Protein AF-0000000070218060 (afdb_homodimer)

Structure (mmCIF, N/CA/C/O backbone):
data_AF-0000000070218060-model_v1
#
loop_
_entity.id
_entity.type
_entity.pdbx_description
1 polymer 'Uroporphyrinogen decarboxylase'
#
loop_
_atom_site.group_PDB
_atom_site.id
_atom_site.type_symbol
_atom_site.label_atom_id
_atom_site.label_alt_id
_atom_site.label_comp_id
_atom_site.label_asym_id
_atom_site.label_entity_id
_atom_site.label_seq_id
_atom_site.pdbx_PDB_ins_code
_atom_site.Cartn_x
_atom_site.Cartn_y
_atom_site.Cartn_z
_atom_site.occupancy
_atom_site.B_iso_or_equiv
_atom_site.auth_seq_id
_atom_site.auth_comp_id
_atom_site.auth_asym_id
_atom_site.auth_atom_id
_atom_site.pdbx_PDB_model_num
ATOM 1 N N . MET A 1 1 ? 1.269 43.25 16.109 1 46.41 1 MET A N 1
ATOM 2 C CA . MET A 1 1 ? 0.537 42.719 17.25 1 46.41 1 MET A CA 1
ATOM 3 C C . MET A 1 1 ? 0.145 41.25 17 1 46.41 1 MET A C 1
ATOM 5 O O . MET A 1 1 ? -0.124 40.875 15.867 1 46.41 1 MET A O 1
ATOM 9 N N . ALA A 1 2 ? 0.456 40.312 17.938 1 66.94 2 ALA A N 1
ATOM 10 C CA . ALA A 1 2 ? 0.006 38.938 17.797 1 66.94 2 ALA A CA 1
ATOM 11 C C . ALA A 1 2 ? -1.486 38.875 17.484 1 66.94 2 ALA A C 1
ATOM 13 O O . ALA A 1 2 ? -2.277 39.625 18.047 1 66.94 2 ALA A O 1
ATOM 14 N N . PRO A 1 3 ? -1.79 38.156 16.406 1 78.44 3 PRO A N 1
ATOM 15 C CA . PRO A 1 3 ? -3.215 38.062 16.078 1 78.44 3 PRO A CA 1
ATOM 16 C C . PRO A 1 3 ? -4.074 37.688 17.297 1 78.44 3 PRO A C 1
ATOM 18 O O . PRO A 1 3 ? -3.613 37 18.188 1 78.44 3 PRO A O 1
ATOM 21 N N . GLN A 1 4 ? -5.207 38.344 17.406 1 87.31 4 GLN A N 1
ATOM 22 C CA . GLN A 1 4 ? -6.168 38.062 18.469 1 87.31 4 GLN A CA 1
ATOM 23 C C . GLN A 1 4 ? -7.234 37.094 18 1 87.31 4 GLN A C 1
ATOM 25 O O . GLN A 1 4 ? -7.754 37.219 16.891 1 87.31 4 GLN A O 1
ATOM 30 N N . PHE A 1 5 ? -7.473 36.031 18.719 1 94.56 5 PHE A N 1
ATOM 31 C CA . PHE A 1 5 ? -8.453 35 18.359 1 94.56 5 PHE A CA 1
ATOM 32 C C . PHE A 1 5 ? -9.531 34.906 19.438 1 94.56 5 PHE A C 1
ATOM 34 O O . PHE A 1 5 ? -9.258 35.094 20.625 1 94.56 5 PHE A O 1
ATOM 41 N N . GLU A 1 6 ? -10.719 34.656 19.062 1 95.06 6 GLU A N 1
ATOM 42 C CA . GLU A 1 6 ? -11.82 34.406 19.984 1 95.06 6 GLU A CA 1
ATOM 43 C C . GLU A 1 6 ? -11.562 33.156 20.828 1 95.06 6 GLU A C 1
ATOM 45 O O . GLU A 1 6 ? -10.844 32.25 20.406 1 95.06 6 GLU A O 1
ATOM 50 N N . PRO A 1 7 ? -12.188 33.125 22 1 95.38 7 PRO A N 1
ATOM 51 C CA . PRO A 1 7 ? -12.031 31.922 22.828 1 95.38 7 PRO A CA 1
ATOM 52 C C . PRO A 1 7 ? -12.656 30.688 22.188 1 95.38 7 PRO A C 1
ATOM 54 O O . PRO A 1 7 ? -13.664 30.781 21.484 1 95.38 7 PRO A O 1
ATOM 57 N N . MET A 1 8 ? -12.141 29.562 22.531 1 96.19 8 MET A N 1
ATOM 58 C CA . MET A 1 8 ? -12.625 28.297 21.984 1 96.19 8 MET A CA 1
ATOM 59 C C . MET A 1 8 ? -14.016 27.969 22.5 1 96.19 8 MET A C 1
ATOM 61 O O . MET A 1 8 ? -14.266 28.062 23.703 1 96.19 8 MET A O 1
ATOM 65 N N . LYS A 1 9 ? -14.82 27.531 21.656 1 97.38 9 LYS A N 1
ATOM 66 C CA . LYS A 1 9 ? -16.141 27.031 22 1 97.38 9 LYS A CA 1
ATOM 67 C C . LYS A 1 9 ? -16.172 25.516 22.016 1 97.38 9 LYS A C 1
ATOM 69 O O . LYS A 1 9 ? -16.953 24.906 22.75 1 97.38 9 LYS A O 1
ATOM 74 N N . ASN A 1 10 ? -15.406 24.859 21.25 1 97.94 10 ASN A N 1
ATOM 75 C CA . ASN A 1 10 ? -15.211 23.422 21.141 1 97.94 10 ASN A CA 1
ATOM 76 C C . ASN A 1 10 ? -13.734 23.062 21.172 1 97.94 10 ASN A C 1
ATOM 78 O O . ASN A 1 10 ? -13 23.328 20.234 1 97.94 10 ASN A O 1
ATOM 82 N N . ASP A 1 11 ? -13.297 22.469 22.281 1 98 11 ASP A N 1
ATOM 83 C CA . ASP A 1 11 ? -11.898 22.078 22.422 1 98 11 ASP A CA 1
ATOM 84 C C . ASP A 1 11 ? -11.766 20.562 22.578 1 98 11 ASP A C 1
ATOM 86 O O . ASP A 1 11 ? -10.773 20.062 23.125 1 98 11 ASP A O 1
ATOM 90 N N . LEU A 1 12 ? -12.797 19.797 22.141 1 98.38 12 LEU A N 1
ATOM 91 C CA . LEU A 1 12 ? -12.898 18.344 22.328 1 98.38 12 LEU A CA 1
ATOM 92 C C . LEU A 1 12 ? -11.664 17.641 21.766 1 98.38 12 LEU A C 1
ATOM 94 O O . LEU A 1 12 ? -11.086 16.766 22.422 1 98.38 12 LEU A O 1
ATOM 98 N N . ILE A 1 13 ? -11.242 18.062 20.609 1 98.81 13 ILE A N 1
ATOM 99 C CA . ILE A 1 13 ? -10.156 17.359 19.938 1 98.81 13 ILE A CA 1
ATOM 100 C C . ILE A 1 13 ? -8.836 17.656 20.656 1 98.81 13 ILE A C 1
ATOM 102 O O . ILE A 1 13 ? -7.953 16.797 20.734 1 98.81 13 ILE A O 1
ATOM 106 N N . LEU A 1 14 ? -8.672 18.844 21.219 1 98.69 14 LEU A N 1
ATOM 107 C CA . LEU A 1 14 ? -7.461 19.203 21.953 1 98.69 14 LEU A CA 1
ATOM 108 C C . LEU A 1 14 ? -7.352 18.406 23.234 1 98.69 14 LEU A C 1
ATOM 110 O O . LEU A 1 14 ? -6.281 17.875 23.562 1 98.69 14 LEU A O 1
ATOM 114 N N . ARG A 1 15 ? -8.461 18.281 23.938 1 98.56 15 ARG A N 1
ATOM 115 C CA . ARG A 1 15 ? -8.484 17.469 25.156 1 98.56 15 ARG A CA 1
ATOM 116 C C . ARG A 1 15 ? -8.18 16.016 24.859 1 98.56 15 ARG A C 1
ATOM 118 O O . ARG A 1 15 ? -7.398 15.375 25.562 1 98.56 15 ARG A O 1
ATOM 125 N N . THR A 1 16 ? -8.742 15.5 23.781 1 98.69 16 THR A N 1
ATOM 126 C CA . THR A 1 16 ? -8.531 14.109 23.406 1 98.69 16 THR A CA 1
ATOM 127 C C . THR A 1 16 ? -7.066 13.859 23.047 1 98.69 16 THR A C 1
ATOM 129 O O . THR A 1 16 ? -6.48 12.867 23.469 1 98.69 16 THR A O 1
ATOM 132 N N . ALA A 1 17 ? -6.5 14.789 22.297 1 98.5 17 ALA A N 1
ATOM 133 C CA . ALA A 1 17 ? -5.113 14.641 21.859 1 98.5 17 ALA A CA 1
ATOM 134 C C . ALA A 1 17 ? -4.16 14.641 23.047 1 98.5 17 ALA A C 1
ATOM 136 O O . ALA A 1 17 ? -3.059 14.094 22.969 1 98.5 17 ALA A O 1
ATOM 137 N N . ARG A 1 18 ? -4.602 15.203 24.141 1 96.5 18 ARG A N 1
ATOM 138 C CA . ARG A 1 18 ? -3.791 15.234 25.344 1 96.5 18 ARG A CA 1
ATOM 139 C C . ARG A 1 18 ? -4.043 14 26.203 1 96.5 18 ARG A C 1
ATOM 141 O O . ARG A 1 18 ? -3.502 13.891 27.312 1 96.5 18 ARG A O 1
ATOM 148 N N . GLY A 1 19 ? -4.93 13.125 25.766 1 96.94 19 GLY A N 1
ATOM 149 C CA . GLY A 1 19 ? -5.176 11.867 26.453 1 96.94 19 GLY A CA 1
ATOM 150 C C . GLY A 1 19 ? -6.238 11.984 27.531 1 96.94 19 GLY A C 1
ATOM 151 O O . GLY A 1 19 ? -6.391 11.078 28.359 1 96.94 19 GLY A O 1
ATOM 152 N N . GLU A 1 20 ? -7.02 13.031 27.516 1 97.75 20 GLU A N 1
ATOM 153 C CA . GLU A 1 20 ? -8.039 13.25 28.531 1 97.75 20 GLU A CA 1
ATOM 154 C C . GLU A 1 20 ? -9.281 12.398 28.266 1 97.75 20 GLU A C 1
ATOM 156 O O . GLU A 1 20 ? -9.508 11.969 27.125 1 97.75 20 GLU A O 1
ATOM 161 N N . LYS A 1 21 ? -10 12.109 29.359 1 97.5 21 LYS A N 1
ATOM 162 C CA . LYS A 1 21 ? -11.336 11.547 29.172 1 97.5 21 LYS A CA 1
ATOM 163 C C . LYS A 1 21 ? -12.297 12.586 28.609 1 97.5 21 LYS A C 1
ATOM 165 O O . LYS A 1 21 ? -12.273 13.75 29 1 97.5 21 LYS A O 1
ATOM 170 N N . VAL A 1 22 ? -13.117 12.164 27.688 1 97.69 22 VAL A N 1
ATOM 171 C CA . VAL A 1 22 ? -14.016 13.094 27 1 97.69 22 VAL A CA 1
ATOM 172 C C . VAL A 1 22 ? -15.406 12.477 26.875 1 97.69 22 VAL A C 1
ATOM 174 O O . VAL A 1 22 ? -15.586 11.289 27.141 1 97.69 22 VAL A O 1
ATOM 177 N N . GLU A 1 23 ? -16.344 13.281 26.5 1 96.94 23 GLU A N 1
ATOM 178 C CA . GLU A 1 23 ? -17.734 12.859 26.438 1 96.94 23 GLU A CA 1
ATOM 179 C C . GLU A 1 23 ? -18.016 12.023 25.188 1 96.94 23 GLU A C 1
ATOM 181 O O . GLU A 1 23 ? -18.953 11.234 25.156 1 96.94 23 GLU A O 1
ATOM 186 N N . ARG A 1 24 ? -17.266 12.156 24.125 1 97.56 24 ARG A N 1
ATOM 187 C CA . ARG A 1 24 ? -17.297 11.422 22.859 1 97.56 24 ARG A CA 1
ATOM 188 C C . ARG A 1 24 ? -16.031 11.648 22.047 1 97.56 24 ARG A C 1
ATOM 190 O O . ARG A 1 24 ? -15.281 12.586 22.312 1 97.56 24 ARG A O 1
ATOM 197 N N . PRO A 1 25 ? -15.742 10.773 21.156 1 98.38 25 PRO A N 1
ATOM 198 C CA . PRO A 1 25 ? -14.555 11.055 20.328 1 98.38 25 PRO A CA 1
ATOM 199 C C . PRO A 1 25 ? -14.742 12.266 19.422 1 98.38 25 PRO A C 1
ATOM 201 O O . PRO A 1 25 ? -15.828 12.484 18.891 1 98.38 25 PRO A O 1
ATOM 204 N N . PRO A 1 26 ? -13.734 13.078 19.328 1 98.56 26 PRO A N 1
ATOM 205 C CA . PRO A 1 26 ? -13.797 14.109 18.297 1 98.56 26 PRO A CA 1
ATOM 206 C C . PRO A 1 26 ? -13.742 13.539 16.891 1 98.56 26 PRO A C 1
ATOM 208 O O . PRO A 1 26 ? -13.242 12.43 16.688 1 98.56 26 PRO A O 1
ATOM 211 N N . ILE A 1 27 ? -14.258 14.344 15.938 1 98.69 27 ILE A N 1
ATOM 212 C CA . ILE A 1 27 ? -14.406 13.867 14.57 1 98.69 27 ILE A CA 1
ATOM 213 C C . ILE A 1 27 ? -13.836 14.906 13.602 1 98.69 27 ILE A C 1
ATOM 215 O O . ILE A 1 27 ? -14.094 16.109 13.742 1 98.69 27 ILE A O 1
ATOM 219 N N . TRP A 1 28 ? -13.039 14.492 12.695 1 98.44 28 TRP A N 1
ATOM 220 C CA . TRP A 1 28 ? -12.703 15.211 11.469 1 98.44 28 TRP A CA 1
ATOM 221 C C . TRP A 1 28 ? -12.156 14.258 10.414 1 98.44 28 TRP A C 1
ATOM 223 O O . TRP A 1 28 ? -12.016 13.055 10.656 1 98.44 28 TRP A O 1
ATOM 233 N N . VAL A 1 29 ? -11.922 14.695 9.172 1 98.25 29 VAL A N 1
ATOM 234 C CA . VAL A 1 29 ? -11.406 13.797 8.141 1 98.25 29 VAL A CA 1
ATOM 235 C C . VAL A 1 29 ? -10.312 14.492 7.344 1 98.25 29 VAL A C 1
ATOM 237 O O . VAL A 1 29 ? -10.32 15.719 7.195 1 98.25 29 VAL A O 1
ATOM 240 N N . MET A 1 30 ? -9.367 13.727 6.867 1 97.06 30 MET A N 1
ATOM 241 C CA . MET A 1 30 ? -8.344 14.227 5.957 1 97.06 30 MET A CA 1
ATOM 242 C C . MET A 1 30 ? -8.938 14.562 4.594 1 97.06 30 MET A C 1
ATOM 244 O O . MET A 1 30 ? -9.859 13.883 4.137 1 97.06 30 MET A O 1
ATOM 248 N N . ARG A 1 31 ? -8.375 15.578 3.961 1 95.25 31 ARG A N 1
ATOM 249 C CA . ARG A 1 31 ? -8.922 16.141 2.734 1 95.25 31 ARG A CA 1
ATOM 250 C C . ARG A 1 31 ? -10.344 16.656 2.955 1 95.25 31 ARG A C 1
ATOM 252 O O . ARG A 1 31 ? -11.219 16.438 2.113 1 95.25 31 ARG A O 1
ATOM 259 N N . GLN A 1 32 ? -10.453 17.297 4.055 1 96.06 32 GLN A N 1
ATOM 260 C CA . GLN A 1 32 ? -11.75 17.734 4.559 1 96.06 32 GLN A CA 1
ATOM 261 C C . GLN A 1 32 ? -12.43 18.688 3.584 1 96.06 32 GLN A C 1
ATOM 263 O O . GLN A 1 32 ? -13.641 18.594 3.361 1 96.06 32 GLN A O 1
ATOM 268 N N . ALA A 1 33 ? -11.711 19.609 3.148 1 94.75 33 ALA A N 1
ATOM 269 C CA . ALA A 1 33 ? -12.156 20.453 2.037 1 94.75 33 ALA A CA 1
ATOM 270 C C . ALA A 1 33 ? -11.648 19.906 0.705 1 94.75 33 ALA A C 1
ATOM 272 O O . ALA A 1 33 ? -10.453 19.641 0.549 1 94.75 33 ALA A O 1
ATOM 273 N N . GLY A 1 34 ? -12.617 19.688 -0.175 1 93.19 34 GLY A N 1
ATOM 274 C CA . GLY A 1 34 ? -12.102 19.172 -1.436 1 93.19 34 GLY A CA 1
ATOM 275 C C . GLY A 1 34 ? -13.18 18.906 -2.465 1 93.19 34 GLY A C 1
ATOM 276 O O . GLY A 1 34 ? -14.297 19.438 -2.348 1 93.19 34 GLY A O 1
ATOM 277 N N . ARG A 1 35 ? -12.875 18.172 -3.473 1 91.56 35 ARG A N 1
ATOM 278 C CA . ARG A 1 35 ? -13.57 18.016 -4.746 1 91.56 35 ARG A CA 1
ATOM 279 C C . ARG A 1 35 ? -14.914 17.312 -4.551 1 91.56 35 ARG A C 1
ATOM 281 O O . ARG A 1 35 ? -15.781 17.375 -5.422 1 91.56 35 ARG A O 1
ATOM 288 N N . TYR A 1 36 ? -15.109 16.578 -3.391 1 96.25 36 TYR A N 1
ATOM 289 C CA . TYR A 1 36 ? -16.391 15.891 -3.17 1 96.25 36 TYR A CA 1
ATOM 290 C C . TYR A 1 36 ? -17.484 16.891 -2.82 1 96.25 36 TYR A C 1
ATOM 292 O O . TYR A 1 36 ? -18.672 16.547 -2.836 1 96.25 36 TYR A O 1
ATOM 300 N N . LEU A 1 37 ? -17.062 18.156 -2.574 1 97.25 37 LEU A N 1
ATOM 301 C CA . LEU A 1 37 ? -18 19.203 -2.211 1 97.25 37 LEU A CA 1
ATOM 302 C C . LEU A 1 37 ? -18.359 20.062 -3.42 1 97.25 37 LEU A C 1
ATOM 304 O O . LEU A 1 37 ? -17.469 20.578 -4.098 1 97.25 37 LEU A O 1
ATOM 308 N N . PRO A 1 38 ? -19.625 20.297 -3.674 1 96.38 38 PRO A N 1
ATOM 309 C CA . PRO A 1 38 ? -20.016 21.203 -4.762 1 96.38 38 PRO A CA 1
ATOM 310 C C . PRO A 1 38 ? -19.516 22.625 -4.551 1 96.38 38 PRO A C 1
ATOM 312 O O . PRO A 1 38 ? -19.094 23.281 -5.508 1 96.38 38 PRO A O 1
ATOM 315 N N . GLU A 1 39 ? -19.578 23.125 -3.342 1 97.44 39 GLU A N 1
ATOM 316 C CA . GLU A 1 39 ? -19.156 24.484 -3.029 1 97.44 39 GLU A CA 1
ATOM 317 C C . GLU A 1 39 ? -17.656 24.672 -3.229 1 97.44 39 GLU A C 1
ATOM 319 O O . GLU A 1 39 ? -17.172 25.797 -3.377 1 97.44 39 GLU A O 1
ATOM 324 N N . TYR A 1 40 ? -16.922 23.578 -3.164 1 96.94 40 TYR A N 1
ATOM 325 C CA . TYR A 1 40 ? -15.492 23.625 -3.459 1 96.94 40 TYR A CA 1
ATOM 326 C C . TYR A 1 40 ? -15.242 24.109 -4.879 1 96.94 40 TYR A C 1
ATOM 328 O O . TYR A 1 40 ? -14.414 25 -5.102 1 96.94 40 TYR A O 1
ATOM 336 N N . HIS A 1 41 ? -15.977 23.609 -5.805 1 95.19 41 HIS A N 1
ATOM 337 C CA . HIS A 1 41 ? -15.805 23.953 -7.211 1 95.19 41 HIS A CA 1
ATOM 338 C C . HIS A 1 41 ? -16.203 25.406 -7.477 1 95.19 41 HIS A C 1
ATOM 340 O O . HIS A 1 41 ? -15.562 26.078 -8.273 1 95.19 41 HIS A O 1
ATOM 346 N N . GLU A 1 42 ? -17.156 25.766 -6.75 1 95.69 42 GLU A N 1
ATOM 347 C CA . GLU A 1 42 ? -17.609 27.156 -6.895 1 95.69 42 GLU A CA 1
ATOM 348 C C . GLU A 1 42 ? -16.531 28.125 -6.414 1 95.69 42 GLU A C 1
ATOM 350 O O . GLU A 1 42 ? -16.219 29.109 -7.102 1 95.69 42 GLU A O 1
ATOM 355 N N . ALA A 1 43 ? -16 27.844 -5.266 1 95.25 43 ALA A N 1
ATOM 356 C CA . ALA A 1 43 ? -15.008 28.734 -4.672 1 95.25 43 ALA A CA 1
ATOM 357 C C . ALA A 1 43 ? -13.703 28.688 -5.461 1 95.25 43 ALA A C 1
ATOM 359 O O . ALA A 1 43 ? -13.008 29.703 -5.586 1 95.25 43 ALA A O 1
ATOM 360 N N . LYS A 1 44 ? -13.344 27.547 -5.934 1 92.44 44 LYS A N 1
ATOM 361 C CA . LYS A 1 44 ? -12.125 27.391 -6.727 1 92.44 44 LYS A CA 1
ATOM 362 C C . LYS A 1 44 ? -12.227 28.156 -8.039 1 92.44 44 LYS A C 1
ATOM 364 O O . LYS A 1 44 ? -11.242 28.734 -8.508 1 92.44 44 LYS A O 1
ATOM 369 N N . GLY A 1 45 ? -13.367 28.078 -8.703 1 92.62 45 GLY A N 1
ATOM 370 C CA . GLY A 1 45 ? -13.562 28.734 -9.984 1 92.62 45 GLY A CA 1
ATOM 371 C C . GLY A 1 45 ? -12.547 28.312 -11.031 1 92.62 45 GLY A C 1
ATOM 372 O O . GLY A 1 45 ? -12.352 27.109 -11.266 1 92.62 45 GLY A O 1
ATOM 373 N N . LYS A 1 46 ? -11.875 29.312 -11.625 1 92.25 46 LYS A N 1
ATOM 374 C CA . LYS A 1 46 ? -10.914 29.047 -12.688 1 92.25 46 LYS A CA 1
ATOM 375 C C . LYS A 1 46 ? -9.492 28.953 -12.133 1 92.25 46 LYS A C 1
ATOM 377 O O . LYS A 1 46 ? -8.547 28.688 -12.875 1 92.25 46 LYS A O 1
ATOM 382 N N . ASN A 1 47 ? -9.438 29.109 -10.789 1 92.38 47 ASN A N 1
ATOM 383 C CA . ASN A 1 47 ? -8.117 29.047 -10.172 1 92.38 47 ASN A CA 1
ATOM 384 C C . ASN A 1 47 ? -7.594 27.609 -10.125 1 92.38 47 ASN A C 1
ATOM 386 O O . ASN A 1 47 ? -8.367 26.672 -9.969 1 92.38 47 ASN A O 1
ATOM 390 N N . ASP A 1 48 ? -6.305 27.531 -10.359 1 88.94 48 ASP A N 1
ATOM 391 C CA . ASP A 1 48 ? -5.73 26.219 -10.148 1 88.94 48 ASP A CA 1
ATOM 392 C C . ASP A 1 48 ? -5.477 25.953 -8.664 1 88.94 48 ASP A C 1
ATOM 394 O O . ASP A 1 48 ? -5.684 26.844 -7.828 1 88.94 48 ASP A O 1
ATOM 398 N N . PHE A 1 49 ? -5.07 24.812 -8.375 1 89.81 49 PHE A N 1
ATOM 399 C CA . PHE A 1 49 ? -4.93 24.359 -6.996 1 89.81 49 PHE A CA 1
ATOM 400 C C . PHE A 1 49 ? -3.953 25.25 -6.23 1 89.81 49 PHE A C 1
ATOM 402 O O . PHE A 1 49 ? -4.25 25.688 -5.117 1 89.81 49 PHE A O 1
ATOM 409 N N . PHE A 1 50 ? -2.84 25.578 -6.754 1 89.81 50 PHE A N 1
ATOM 410 C CA . PHE A 1 50 ? -1.82 26.344 -6.047 1 89.81 50 PHE A CA 1
ATOM 411 C C . PHE A 1 50 ? -2.244 27.812 -5.906 1 89.81 50 PHE A C 1
ATOM 413 O O . PHE A 1 50 ? -1.921 28.453 -4.91 1 89.81 50 PHE A O 1
ATOM 420 N N . GLU A 1 51 ? -2.988 28.234 -6.836 1 92.31 51 GLU A N 1
ATOM 421 C CA . GLU A 1 51 ? -3.549 29.578 -6.719 1 92.31 51 GLU A CA 1
ATOM 422 C C . GLU A 1 51 ? -4.508 29.672 -5.535 1 92.31 51 GLU A C 1
ATOM 424 O O . GLU A 1 51 ? -4.508 30.672 -4.812 1 92.31 51 GLU A O 1
ATOM 429 N N . CYS A 1 52 ? -5.27 28.641 -5.402 1 94.12 52 CYS A N 1
ATOM 430 C CA . CYS A 1 52 ? -6.18 28.594 -4.262 1 94.12 52 CYS A CA 1
ATOM 431 C C . CYS A 1 52 ? -5.41 28.578 -2.947 1 94.12 52 CYS A C 1
ATOM 433 O O . CYS A 1 52 ? -5.77 29.297 -2.01 1 94.12 52 CYS A O 1
ATOM 435 N N . CYS A 1 53 ? -4.34 27.891 -2.922 1 93.12 53 CYS A N 1
ATOM 436 C CA . CYS A 1 53 ? -3.521 27.797 -1.718 1 93.12 53 CYS A CA 1
ATOM 437 C C . CYS A 1 53 ? -2.844 29.125 -1.416 1 93.12 53 CYS A C 1
ATOM 439 O O . CYS A 1 53 ? -2.668 29.5 -0.251 1 93.12 53 CYS A O 1
ATOM 441 N N . ARG A 1 54 ? -2.547 29.875 -2.426 1 94.88 54 ARG A N 1
ATOM 442 C CA . ARG A 1 54 ? -1.756 31.094 -2.275 1 94.88 54 ARG A CA 1
ATOM 443 C C . ARG A 1 54 ? -2.648 32.281 -1.968 1 94.88 54 ARG A C 1
ATOM 445 O O . ARG A 1 54 ? -2.154 33.375 -1.62 1 94.88 54 ARG A O 1
ATOM 452 N N . SER A 1 55 ? -3.883 32.094 -2.053 1 96.94 55 SER A N 1
ATOM 453 C CA . SER A 1 55 ? -4.832 33.125 -1.692 1 96.94 55 SER A CA 1
ATOM 454 C C . SER A 1 55 ? -5.434 32.875 -0.312 1 96.94 55 SER A C 1
ATOM 456 O O . SER A 1 55 ? -6.32 32.031 -0.158 1 96.94 55 SER A O 1
ATOM 458 N N . PRO A 1 56 ? -4.984 33.719 0.644 1 97.88 56 PRO A N 1
ATOM 459 C CA . PRO A 1 56 ? -5.531 33.531 1.991 1 97.88 56 PRO A CA 1
ATOM 460 C C . PRO A 1 56 ? -7.055 33.562 2.02 1 97.88 56 PRO A C 1
ATOM 462 O O . PRO A 1 56 ? -7.68 32.781 2.75 1 97.88 56 PRO A O 1
ATOM 465 N N . GLU A 1 57 ? -7.633 34.375 1.215 1 97.69 57 GLU A N 1
ATOM 466 C CA . GLU A 1 57 ? -9.086 34.5 1.168 1 97.69 57 GLU A CA 1
ATOM 467 C C . GLU A 1 57 ? -9.727 33.219 0.65 1 97.69 57 GLU A C 1
ATOM 469 O O . GLU A 1 57 ? -10.672 32.688 1.248 1 97.69 57 GLU A O 1
ATOM 474 N N . ILE A 1 58 ? -9.227 32.656 -0.414 1 97.88 58 ILE A N 1
ATOM 475 C CA . ILE A 1 58 ? -9.781 31.438 -0.991 1 97.88 58 ILE A CA 1
ATOM 476 C C . ILE A 1 58 ? -9.508 30.25 -0.062 1 97.88 58 ILE A C 1
ATOM 478 O O . ILE A 1 58 ? -10.406 29.453 0.221 1 97.88 58 ILE A O 1
ATOM 482 N N . ALA A 1 59 ? -8.297 30.172 0.42 1 98.12 59 ALA A N 1
ATOM 483 C CA . ALA A 1 59 ? -7.91 29.062 1.303 1 98.12 59 ALA A CA 1
ATOM 484 C C . ALA A 1 59 ? -8.781 29.031 2.553 1 98.12 59 ALA A C 1
ATOM 486 O O . ALA A 1 59 ? -9.242 27.969 2.971 1 98.12 59 ALA A O 1
ATOM 487 N N . SER A 1 60 ? -8.977 30.234 3.143 1 98.38 60 SER A N 1
ATOM 488 C CA . SER A 1 60 ? -9.805 30.297 4.344 1 98.38 60 SER A CA 1
ATOM 489 C C . SER A 1 60 ? -11.258 29.922 4.031 1 98.38 60 SER A C 1
ATOM 491 O O . SER A 1 60 ? -11.914 29.25 4.824 1 98.38 60 SER A O 1
ATOM 493 N N . THR A 1 61 ? -11.742 30.344 2.887 1 98.31 61 THR A N 1
ATOM 494 C CA . THR A 1 61 ? -13.094 30.016 2.467 1 98.31 61 THR A CA 1
ATOM 495 C C . THR A 1 61 ? -13.266 28.5 2.307 1 98.31 61 THR A C 1
ATOM 497 O O . THR A 1 61 ? -14.227 27.922 2.816 1 98.31 61 THR A O 1
ATOM 500 N N . LEU A 1 62 ? -12.328 27.906 1.612 1 98.44 62 LEU A N 1
ATOM 501 C CA . LEU A 1 62 ? -12.383 26.453 1.392 1 98.44 62 LEU A CA 1
ATOM 502 C C . LEU A 1 62 ? -12.297 25.703 2.715 1 98.44 62 LEU A C 1
ATOM 504 O O . LEU A 1 62 ? -13.055 24.75 2.936 1 98.44 62 LEU A O 1
ATOM 508 N N . THR A 1 63 ? -11.438 26.141 3.576 1 98.62 63 THR A N 1
ATOM 509 C CA . THR A 1 63 ? -11.242 25.5 4.867 1 98.62 63 THR A CA 1
ATOM 510 C C . THR A 1 63 ? -12.547 25.469 5.66 1 98.62 63 THR A C 1
ATOM 512 O O . THR A 1 63 ? -12.812 24.516 6.398 1 98.62 63 THR A O 1
ATOM 515 N N . LEU A 1 64 ? -13.359 26.484 5.527 1 98.56 64 LEU A N 1
ATOM 516 C CA . LEU A 1 64 ? -14.539 26.656 6.363 1 98.56 64 LEU A CA 1
ATOM 517 C C . LEU A 1 64 ? -15.727 25.875 5.805 1 98.56 64 LEU A C 1
ATOM 519 O O . LEU A 1 64 ? -16.703 25.641 6.508 1 98.56 64 LEU A O 1
ATOM 523 N N . GLN A 1 65 ? -15.648 25.422 4.566 1 98.56 65 GLN A N 1
ATOM 524 C CA . GLN A 1 65 ? -16.797 24.844 3.877 1 98.56 65 GLN A CA 1
ATOM 525 C C . GLN A 1 65 ? -17.312 23.609 4.617 1 98.56 65 GLN A C 1
ATOM 527 O O . GLN A 1 65 ? -18.5 23.531 4.938 1 98.56 65 GLN A O 1
ATOM 532 N N . PRO A 1 66 ? -16.438 22.703 4.969 1 98.5 66 PRO A N 1
ATOM 533 C CA . PRO A 1 66 ? -16.953 21.531 5.699 1 98.5 66 PRO A CA 1
ATOM 534 C C . PRO A 1 66 ? -17.5 21.891 7.078 1 98.5 66 PRO A C 1
ATOM 536 O O . PRO A 1 66 ? -18.438 21.25 7.562 1 98.5 66 PRO A O 1
ATOM 539 N N . ILE A 1 67 ? -16.922 22.938 7.734 1 98.5 67 ILE A N 1
ATOM 540 C CA . ILE A 1 67 ? -17.375 23.359 9.055 1 98.5 67 ILE A CA 1
ATOM 541 C C . ILE A 1 67 ? -18.812 23.875 8.969 1 98.5 67 ILE A C 1
ATOM 543 O O . ILE A 1 67 ? -19.625 23.609 9.859 1 98.5 67 ILE A O 1
ATOM 547 N N . GLU A 1 68 ? -19.031 24.594 7.902 1 98.25 68 GLU A N 1
ATOM 548 C CA . GLU A 1 68 ? -20.375 25.094 7.684 1 98.25 68 GLU A CA 1
ATOM 549 C C . GLU A 1 68 ? -21.328 23.969 7.297 1 98.25 68 GLU A C 1
ATOM 551 O O . GLU A 1 68 ? -22.438 23.875 7.848 1 98.25 68 GLU A O 1
ATOM 556 N N . ARG A 1 69 ? -21 23.125 6.41 1 98.12 69 ARG A N 1
ATOM 557 C CA . ARG A 1 69 ? -21.875 22.078 5.871 1 98.12 69 ARG A CA 1
ATOM 558 C C . ARG A 1 69 ? -22.219 21.047 6.938 1 98.12 69 ARG A C 1
ATOM 560 O O . ARG A 1 69 ? -23.359 20.578 7.004 1 98.12 69 ARG A O 1
ATOM 567 N N . TYR A 1 70 ? -21.25 20.641 7.699 1 98.5 70 TYR A N 1
ATOM 568 C CA . TYR A 1 70 ? -21.438 19.594 8.703 1 98.5 70 TYR A CA 1
ATOM 569 C C . TYR A 1 70 ? -21.438 20.188 10.109 1 98.5 70 TYR A C 1
ATOM 571 O O . TYR A 1 70 ? -20.922 19.578 11.047 1 98.5 70 TYR A O 1
ATOM 579 N N . ALA A 1 71 ? -21.953 21.422 10.234 1 97.25 71 ALA A N 1
ATOM 580 C CA . ALA A 1 71 ? -22.016 22.141 11.5 1 97.25 71 ALA A CA 1
ATOM 581 C C . ALA A 1 71 ? -22.594 21.25 12.602 1 97.25 71 ALA A C 1
ATOM 583 O O . ALA A 1 71 ? -23.641 20.625 12.422 1 97.25 71 ALA A O 1
ATOM 584 N N . GLY A 1 72 ? -21.781 21.156 13.672 1 96.25 72 GLY A N 1
ATOM 585 C CA . GLY A 1 72 ? -22.234 20.406 14.836 1 96.25 72 GLY A CA 1
ATOM 586 C C . GLY A 1 72 ? -21.797 18.953 14.812 1 96.25 72 GLY A C 1
ATOM 587 O O . GLY A 1 72 ? -21.906 18.25 15.828 1 96.25 72 GLY A O 1
ATOM 588 N N . LEU A 1 73 ? -21.203 18.531 13.688 1 98.25 73 LEU A N 1
ATOM 589 C CA . LEU A 1 73 ? -20.891 17.109 13.57 1 98.25 73 LEU A CA 1
ATOM 590 C C . LEU A 1 73 ? -19.375 16.891 13.602 1 98.25 73 LEU A C 1
ATOM 592 O O . LEU A 1 73 ? -18.922 15.781 13.898 1 98.25 73 LEU A O 1
ATOM 596 N N . ILE A 1 74 ? -18.625 17.875 13.258 1 98.44 74 ILE A N 1
ATOM 597 C CA . ILE A 1 74 ? -17.172 17.688 13.219 1 98.44 74 ILE A CA 1
ATOM 598 C C . ILE A 1 74 ? -16.5 18.656 14.195 1 98.44 74 ILE A C 1
ATOM 600 O O . ILE A 1 74 ? -17.094 19.656 14.594 1 98.44 74 ILE A O 1
ATOM 604 N N . ASP A 1 75 ? -15.234 18.406 14.562 1 98.75 75 ASP A N 1
ATOM 605 C CA . ASP A 1 75 ? -14.656 19.016 15.758 1 98.75 75 ASP A CA 1
ATOM 606 C C . ASP A 1 75 ? -13.336 19.703 15.43 1 98.75 75 ASP A C 1
ATOM 608 O O . ASP A 1 75 ? -12.617 20.141 16.328 1 98.75 75 ASP A O 1
ATOM 612 N N . ALA A 1 76 ? -12.992 19.797 14.141 1 98.81 76 ALA A N 1
ATOM 613 C CA . ALA A 1 76 ? -11.758 20.469 13.75 1 98.81 76 ALA A CA 1
ATOM 614 C C . ALA A 1 76 ? -11.797 20.875 12.273 1 98.81 76 ALA A C 1
ATOM 616 O O . ALA A 1 76 ? -12.516 20.266 11.477 1 98.81 76 ALA A O 1
ATOM 617 N N . ALA A 1 77 ? -11.125 21.875 11.977 1 98.69 77 ALA A N 1
ATOM 618 C CA . ALA A 1 77 ? -10.797 22.266 10.609 1 98.69 77 ALA A CA 1
ATOM 619 C C . ALA A 1 77 ? -9.312 22.062 10.32 1 98.69 77 ALA A C 1
ATOM 621 O O . ALA A 1 77 ? -8.477 22.203 11.211 1 98.69 77 ALA A O 1
ATOM 622 N N . ILE A 1 78 ? -9 21.734 9.18 1 98.69 78 ILE A N 1
ATOM 623 C CA . ILE A 1 78 ? -7.609 21.703 8.75 1 98.69 78 ILE A CA 1
ATOM 624 C C . ILE A 1 78 ? -7.395 22.719 7.617 1 98.69 78 ILE A C 1
ATOM 626 O O . ILE A 1 78 ? -8.195 22.766 6.676 1 98.69 78 ILE A O 1
ATOM 630 N N . ILE A 1 79 ? -6.383 23.469 7.734 1 98.56 79 ILE A N 1
ATOM 631 C CA . ILE A 1 79 ? -6.121 24.547 6.781 1 98.56 79 ILE A CA 1
ATOM 632 C C . ILE A 1 79 ? -5.984 23.969 5.375 1 98.56 79 ILE A C 1
ATOM 634 O O . ILE A 1 79 ? -5.367 22.906 5.188 1 98.56 79 ILE A O 1
ATOM 638 N N . PHE A 1 80 ? -6.617 24.625 4.395 1 97.62 80 PHE A N 1
ATOM 639 C CA . PHE A 1 80 ? -6.438 24.266 2.992 1 97.62 80 PHE A CA 1
ATOM 640 C C . PHE A 1 80 ? -5.066 24.703 2.49 1 97.62 80 PHE A C 1
ATOM 642 O O . PHE A 1 80 ? -4.789 25.891 2.396 1 97.62 80 PHE A O 1
ATOM 649 N N . SER A 1 81 ? -4.27 23.734 2.232 1 94.88 81 SER A N 1
ATOM 650 C CA . SER A 1 81 ? -2.898 23.922 1.768 1 94.88 81 SER A CA 1
ATOM 651 C C . SER A 1 81 ? -2.359 22.672 1.085 1 94.88 81 SER A C 1
ATOM 653 O O . SER A 1 81 ? -3.133 21.828 0.644 1 94.88 81 SER A O 1
ATOM 655 N N . ASP A 1 82 ? -1.094 22.734 0.722 1 90.75 82 ASP A N 1
ATOM 656 C CA . ASP A 1 82 ? -0.449 21.594 0.078 1 90.75 82 ASP A CA 1
ATOM 657 C C . ASP A 1 82 ? 0.794 21.156 0.851 1 90.75 82 ASP A C 1
ATOM 659 O O . ASP A 1 82 ? 1.453 21.984 1.491 1 90.75 82 ASP A O 1
ATOM 663 N N . ILE A 1 83 ? 1.111 19.906 0.75 1 90.75 83 ILE A N 1
ATOM 664 C CA . ILE A 1 83 ? 2.248 19.391 1.502 1 90.75 83 ILE A CA 1
ATOM 665 C C . ILE A 1 83 ? 3.545 19.719 0.767 1 90.75 83 ILE A C 1
ATOM 667 O O . ILE A 1 83 ? 4.633 19.625 1.342 1 90.75 83 ILE A O 1
ATOM 671 N N . LEU A 1 84 ? 3.488 20.203 -0.443 1 93.75 84 LEU A N 1
ATOM 672 C CA . LEU A 1 84 ? 4.688 20.359 -1.257 1 93.75 84 LEU A CA 1
ATOM 673 C C . LEU A 1 84 ? 5.199 21.797 -1.216 1 93.75 84 LEU A C 1
ATOM 675 O O . LEU A 1 84 ? 6.016 22.188 -2.047 1 93.75 84 LEU A O 1
ATOM 679 N N . VAL A 1 85 ? 4.797 22.547 -0.254 1 93.94 85 VAL A N 1
ATOM 680 C CA . VAL A 1 85 ? 5.148 23.953 -0.181 1 93.94 85 VAL A CA 1
ATOM 681 C C . VAL A 1 85 ? 6.609 24.109 0.238 1 93.94 85 VAL A C 1
ATOM 683 O O . VAL A 1 85 ? 7.289 25.047 -0.172 1 93.94 85 VAL A O 1
ATOM 686 N N . ILE A 1 86 ? 7.117 23.156 0.996 1 96.25 86 ILE A N 1
ATOM 687 C CA . ILE A 1 86 ? 8.484 23.25 1.495 1 96.25 86 ILE A CA 1
ATOM 688 C C . ILE A 1 86 ? 9.469 23.031 0.348 1 96.25 86 ILE A C 1
ATOM 690 O O . ILE A 1 86 ? 10.383 23.828 0.144 1 96.25 86 ILE A O 1
ATOM 694 N N . PRO A 1 87 ? 9.273 21.969 -0.478 1 97 87 PRO A N 1
ATOM 695 C CA . PRO A 1 87 ? 10.141 21.859 -1.65 1 97 87 PRO A CA 1
ATOM 696 C C . PRO A 1 87 ? 10.102 23.094 -2.539 1 97 87 PRO A C 1
ATOM 698 O O . PRO A 1 87 ? 11.125 23.469 -3.121 1 97 87 PRO A O 1
ATOM 701 N N . GLN A 1 88 ? 8.969 23.734 -2.59 1 94.56 88 GLN A N 1
ATOM 702 C CA . GLN A 1 88 ? 8.859 24.969 -3.352 1 94.56 88 GLN A CA 1
ATOM 703 C C . GLN A 1 88 ? 9.703 26.078 -2.723 1 94.56 88 GLN A C 1
ATOM 705 O O . GLN A 1 88 ? 10.406 26.812 -3.428 1 94.56 88 GLN A O 1
ATOM 710 N N . ALA A 1 89 ? 9.594 26.203 -1.421 1 95.56 89 ALA A N 1
ATOM 711 C CA . ALA A 1 89 ? 10.391 27.203 -0.701 1 95.56 89 ALA A CA 1
ATOM 712 C C . ALA A 1 89 ? 11.883 26.938 -0.864 1 95.56 89 ALA A C 1
ATOM 714 O O . ALA A 1 89 ? 12.695 27.859 -0.811 1 95.56 89 ALA A O 1
ATOM 715 N N . MET A 1 90 ? 12.219 25.688 -1.109 1 97.06 90 MET A N 1
ATOM 716 C CA . MET A 1 90 ? 13.609 25.297 -1.298 1 97.06 90 MET A CA 1
ATOM 717 C C . MET A 1 90 ? 14.07 25.578 -2.725 1 97.06 90 MET A C 1
ATOM 719 O O . MET A 1 90 ? 15.219 25.328 -3.074 1 97.06 90 MET A O 1
ATOM 723 N N . GLY A 1 91 ? 13.188 26.047 -3.553 1 95.38 91 GLY A N 1
ATOM 724 C CA . GLY A 1 91 ? 13.57 26.531 -4.867 1 95.38 91 GLY A CA 1
ATOM 725 C C . GLY A 1 91 ? 13.156 25.609 -5.992 1 95.38 91 GLY A C 1
ATOM 726 O O . GLY A 1 91 ? 13.453 25.859 -7.16 1 95.38 91 GLY A O 1
ATOM 727 N N . MET A 1 92 ? 12.422 24.578 -5.656 1 96.62 92 MET A N 1
ATOM 728 C CA . MET A 1 92 ? 12.016 23.656 -6.703 1 96.62 92 MET A CA 1
ATOM 729 C C . MET A 1 92 ? 10.656 24.047 -7.281 1 96.62 92 MET A C 1
ATOM 731 O O . MET A 1 92 ? 9.805 24.578 -6.566 1 96.62 92 MET A O 1
ATOM 735 N N . GLU A 1 93 ? 10.469 23.75 -8.531 1 95.19 93 GLU A N 1
ATOM 736 C CA . GLU A 1 93 ? 9.203 24.016 -9.203 1 95.19 93 GLU A CA 1
ATOM 737 C C . GLU A 1 93 ? 8.25 22.828 -9.07 1 95.19 93 GLU A C 1
ATOM 739 O O . GLU A 1 93 ? 8.648 21.688 -9.258 1 95.19 93 GLU A O 1
ATOM 744 N N . VAL A 1 94 ? 7.02 23.141 -8.695 1 93.5 94 VAL A N 1
ATOM 745 C CA . VAL A 1 94 ? 5.961 22.141 -8.633 1 93.5 94 VAL A CA 1
ATOM 746 C C . VAL A 1 94 ? 4.754 22.625 -9.438 1 93.5 94 VAL A C 1
ATOM 748 O O . VAL A 1 94 ? 4.316 23.766 -9.289 1 93.5 94 VAL A O 1
ATOM 751 N N . ILE A 1 95 ? 4.293 21.781 -10.281 1 90.81 95 ILE A N 1
ATOM 752 C CA . ILE A 1 95 ? 3.117 22.125 -11.078 1 90.81 95 ILE A CA 1
ATOM 753 C C . ILE A 1 95 ? 2.025 21.078 -10.867 1 90.81 95 ILE A C 1
ATOM 755 O O . ILE A 1 95 ? 2.318 19.906 -10.641 1 90.81 95 ILE A O 1
ATOM 759 N N . MET A 1 96 ? 0.798 21.562 -10.906 1 83.88 96 MET A N 1
ATOM 760 C CA . MET A 1 96 ? -0.328 20.625 -10.836 1 83.88 96 MET A CA 1
ATOM 761 C C . MET A 1 96 ? -0.716 20.141 -12.234 1 83.88 96 MET A C 1
ATOM 763 O O . MET A 1 96 ? -1.02 20.953 -13.109 1 83.88 96 MET A O 1
ATOM 767 N N . VAL A 1 97 ? -0.607 18.906 -12.406 1 82.5 97 VAL A N 1
ATOM 768 C CA . VAL A 1 97 ? -1.03 18.328 -13.672 1 82.5 97 VAL A CA 1
ATOM 769 C C . VAL A 1 97 ? -2.398 17.672 -13.508 1 82.5 97 VAL A C 1
ATOM 771 O O . VAL A 1 97 ? -2.604 16.859 -12.594 1 82.5 97 VAL A O 1
ATOM 774 N N . ASP A 1 98 ? -3.305 17.969 -14.352 1 73.88 98 ASP A N 1
ATOM 775 C CA . ASP A 1 98 ? -4.672 17.453 -14.297 1 73.88 98 ASP A CA 1
ATOM 776 C C . ASP A 1 98 ? -4.691 15.93 -14.305 1 73.88 98 ASP A C 1
ATOM 778 O O . ASP A 1 98 ? -3.98 15.297 -15.094 1 73.88 98 ASP A O 1
ATOM 782 N N . LYS A 1 99 ? -5.395 15.242 -13.484 1 69.94 99 LYS A N 1
ATOM 783 C CA . LYS A 1 99 ? -5.652 13.82 -13.312 1 69.94 99 LYS A CA 1
ATOM 784 C C . LYS A 1 99 ? -4.383 13.078 -12.898 1 69.94 99 LYS A C 1
ATOM 786 O O . LYS A 1 99 ? -4.379 11.852 -12.797 1 69.94 99 LYS A O 1
ATOM 791 N N . LYS A 1 100 ? -3.291 13.742 -12.758 1 75.88 100 LYS A N 1
ATOM 792 C CA . LYS A 1 100 ? -2.059 13.086 -12.336 1 75.88 100 LYS A CA 1
ATOM 793 C C . LYS A 1 100 ? -1.653 13.516 -10.93 1 75.88 100 LYS A C 1
ATOM 795 O O . LYS A 1 100 ? -1.146 12.711 -10.148 1 75.88 100 LYS A O 1
ATOM 800 N N . GLY A 1 101 ? -1.861 14.852 -10.664 1 81.81 101 GLY A N 1
ATOM 801 C CA . GLY A 1 101 ? -1.458 15.359 -9.359 1 81.81 101 GLY A CA 1
ATOM 802 C C . GLY A 1 101 ? -0.219 16.234 -9.422 1 81.81 101 GLY A C 1
ATOM 803 O O . GLY A 1 101 ? 0.135 16.75 -10.484 1 81.81 101 GLY A O 1
ATOM 804 N N . PRO A 1 102 ? 0.356 16.469 -8.289 1 89.06 102 PRO A N 1
ATOM 805 C CA . PRO A 1 102 ? 1.549 17.312 -8.25 1 89.06 102 PRO A CA 1
ATOM 806 C C . PRO A 1 102 ? 2.725 16.719 -9.016 1 89.06 102 PRO A C 1
ATOM 808 O O . PRO A 1 102 ? 2.93 15.492 -8.977 1 89.06 102 PRO A O 1
ATOM 811 N N . HIS A 1 103 ? 3.406 17.547 -9.734 1 93.12 103 HIS A N 1
ATOM 812 C CA . HIS A 1 103 ? 4.5 17.125 -10.594 1 93.12 103 HIS A CA 1
ATOM 813 C C . HIS A 1 103 ? 5.68 18.078 -10.508 1 93.12 103 HIS A C 1
ATOM 815 O O . HIS A 1 103 ? 5.5 19.297 -10.578 1 93.12 103 HIS A O 1
ATOM 821 N N . PHE A 1 104 ? 6.848 17.531 -10.242 1 96.69 104 PHE A N 1
ATOM 822 C CA . PHE A 1 104 ? 8.102 18.266 -10.344 1 96.69 104 PHE A CA 1
ATOM 823 C C . PHE A 1 104 ? 8.727 18.078 -11.727 1 96.69 104 PHE A C 1
ATOM 825 O O . PHE A 1 104 ? 9.273 17.016 -12.023 1 96.69 104 PHE A O 1
ATOM 832 N N . PRO A 1 105 ? 8.648 19.078 -12.555 1 95.75 105 PRO A N 1
ATOM 833 C CA . PRO A 1 105 ? 9.188 18.922 -13.906 1 95.75 105 PRO A CA 1
ATOM 834 C C . PRO A 1 105 ? 10.68 18.594 -13.914 1 95.75 105 PRO A C 1
ATOM 836 O O . PRO A 1 105 ? 11.172 17.953 -14.852 1 95.75 105 PRO A O 1
ATOM 839 N N . ASP A 1 106 ? 11.406 19.094 -12.945 1 96.56 106 ASP A N 1
ATOM 840 C CA . ASP A 1 106 ? 12.844 18.844 -12.828 1 96.56 106 ASP A CA 1
ATOM 841 C C . ASP A 1 106 ? 13.188 18.25 -11.469 1 96.56 106 ASP A C 1
ATOM 843 O O . ASP A 1 106 ? 13.82 18.906 -10.641 1 96.56 106 ASP A O 1
ATOM 847 N N . PRO A 1 107 ? 12.883 16.953 -11.258 1 97.88 107 PRO A N 1
ATOM 848 C CA . PRO A 1 107 ? 13.227 16.328 -9.984 1 97.88 107 PRO A CA 1
ATOM 849 C C . PRO A 1 107 ? 14.727 16.141 -9.797 1 97.88 107 PRO A C 1
ATOM 851 O O . PRO A 1 107 ? 15.492 16.266 -10.758 1 97.88 107 PRO A O 1
ATOM 854 N N . LEU A 1 108 ? 15.117 15.953 -8.562 1 98.12 108 LEU A N 1
ATOM 855 C CA . LEU A 1 108 ? 16.516 15.672 -8.273 1 98.12 108 LEU A CA 1
ATOM 856 C C . LEU A 1 108 ? 16.938 14.32 -8.844 1 98.12 108 LEU A C 1
ATOM 858 O O . LEU A 1 108 ? 16.328 13.297 -8.523 1 98.12 108 LEU A O 1
ATOM 862 N N . GLN A 1 109 ? 17.953 14.281 -9.633 1 96.56 109 GLN A N 1
ATOM 863 C CA . GLN A 1 109 ? 18.328 13.047 -10.312 1 96.56 109 GLN A CA 1
ATOM 864 C C . GLN A 1 109 ? 19.438 12.32 -9.562 1 96.56 109 GLN A C 1
ATOM 866 O O . GLN A 1 109 ? 19.312 11.141 -9.227 1 96.56 109 GLN A O 1
ATOM 871 N N . THR A 1 110 ? 20.578 13.016 -9.352 1 96.94 110 THR A N 1
ATOM 872 C CA . THR A 1 110 ? 21.703 12.492 -8.602 1 96.94 110 THR A CA 1
ATOM 873 C C . THR A 1 110 ? 22.297 13.562 -7.695 1 96.94 110 THR A C 1
ATOM 875 O O . THR A 1 110 ? 22.016 14.75 -7.867 1 96.94 110 THR A O 1
ATOM 878 N N . PRO A 1 111 ? 23.031 13.125 -6.707 1 96.25 111 PRO A N 1
ATOM 879 C CA . PRO A 1 111 ? 23.656 14.102 -5.816 1 96.25 111 PRO A CA 1
ATOM 880 C C . PRO A 1 111 ? 24.656 15.008 -6.539 1 96.25 111 PRO A C 1
ATOM 882 O O . PRO A 1 111 ? 25.078 16.031 -5.984 1 96.25 111 PRO A O 1
ATOM 885 N N . GLU A 1 112 ? 25.016 14.648 -7.691 1 95.44 112 GLU A N 1
ATOM 886 C CA . GLU A 1 112 ? 25.969 15.445 -8.461 1 95.44 112 GLU A CA 1
ATOM 887 C C . GLU A 1 112 ? 25.25 16.562 -9.219 1 95.44 112 GLU A C 1
ATOM 889 O O . GLU A 1 112 ? 25.891 17.5 -9.711 1 95.44 112 GLU A O 1
ATOM 894 N N . ASP A 1 113 ? 23.984 16.484 -9.219 1 92.69 113 ASP A N 1
ATOM 895 C CA . ASP A 1 113 ? 23.172 17.484 -9.906 1 92.69 113 ASP A CA 1
ATOM 896 C C . ASP A 1 113 ? 23.344 18.859 -9.273 1 92.69 113 ASP A C 1
ATOM 898 O O . ASP A 1 113 ? 23.422 18.984 -8.047 1 92.69 113 ASP A O 1
ATOM 902 N N . LYS A 1 114 ? 23.453 19.859 -10.102 1 95.62 114 LYS A N 1
ATOM 903 C CA . LYS A 1 114 ? 23.531 21.234 -9.625 1 95.62 114 LYS A CA 1
ATOM 904 C C . LYS A 1 114 ? 22.344 21.594 -8.75 1 95.62 114 LYS A C 1
ATOM 906 O O . LYS A 1 114 ? 22.484 22.25 -7.727 1 95.62 114 LYS A O 1
ATOM 911 N N . GLN A 1 115 ? 21.25 21.109 -9.07 1 96.69 115 GLN A N 1
ATOM 912 C CA . GLN A 1 115 ? 20.031 21.438 -8.336 1 96.69 115 GLN A CA 1
ATOM 913 C C . GLN A 1 115 ? 20.078 20.891 -6.914 1 96.69 115 GLN A C 1
ATOM 915 O O . GLN A 1 115 ? 19.594 21.531 -5.984 1 96.69 115 GLN A O 1
ATOM 920 N N . TYR A 1 116 ? 20.641 19.703 -6.781 1 97.56 116 TYR A N 1
ATOM 921 C CA . TYR A 1 116 ? 20.75 19.125 -5.445 1 97.56 116 TYR A CA 1
ATOM 922 C C . TYR A 1 116 ? 21.594 20.031 -4.543 1 97.56 116 TYR A C 1
ATOM 924 O O . TYR A 1 116 ? 21.203 20.328 -3.408 1 97.56 116 TYR A O 1
ATOM 932 N N . LYS A 1 117 ? 22.672 20.484 -5.066 1 96.88 117 LYS A N 1
ATOM 933 C CA . LYS A 1 117 ? 23.547 21.375 -4.309 1 96.88 117 LYS A CA 1
ATOM 934 C C . LYS A 1 117 ? 22.844 22.672 -3.967 1 96.88 117 LYS A C 1
ATOM 936 O O . LYS A 1 117 ? 22.938 23.172 -2.842 1 96.88 117 LYS A O 1
ATOM 941 N N . GLU A 1 118 ? 22.156 23.172 -4.906 1 96.94 118 GLU A N 1
ATOM 942 C CA . GLU A 1 118 ? 21.422 24.422 -4.707 1 96.94 118 GLU A CA 1
ATOM 943 C C . GLU A 1 118 ? 20.359 24.266 -3.627 1 96.94 118 GLU A C 1
ATOM 945 O O . GLU A 1 118 ? 20.234 25.125 -2.752 1 96.94 118 GLU A O 1
ATOM 950 N N . VAL A 1 119 ? 19.672 23.188 -3.686 1 96.5 119 VAL A N 1
ATOM 951 C CA . VAL A 1 119 ? 18.609 22.938 -2.719 1 96.5 119 VAL A CA 1
ATOM 952 C C . VAL A 1 119 ? 19.219 22.781 -1.322 1 96.5 119 VAL A C 1
ATOM 954 O O . VAL A 1 119 ? 18.672 23.312 -0.349 1 96.5 119 VAL A O 1
ATOM 957 N N . LEU A 1 120 ? 20.328 22.141 -1.199 1 96.69 120 LEU A N 1
ATOM 958 C CA . LEU A 1 120 ? 20.953 21.859 0.088 1 96.69 120 LEU A CA 1
ATOM 959 C C . LEU A 1 120 ? 21.562 23.109 0.692 1 96.69 120 LEU A C 1
ATOM 961 O O . LEU A 1 120 ? 21.516 23.312 1.908 1 96.69 120 LEU A O 1
ATOM 965 N N . GLU A 1 121 ? 22.062 23.969 -0.137 1 95.62 121 GLU A N 1
ATOM 966 C CA . GLU A 1 121 ? 22.828 25.125 0.342 1 95.62 121 GLU A CA 1
ATOM 967 C C . GLU A 1 121 ? 21.953 26.359 0.472 1 95.62 121 GLU A C 1
ATOM 969 O O . GLU A 1 121 ? 22.328 27.328 1.137 1 95.62 121 GLU A O 1
ATOM 974 N N . ARG A 1 122 ? 20.812 26.312 -0.176 1 94.44 122 ARG A N 1
ATOM 975 C CA . ARG A 1 122 ? 19.938 27.484 -0.164 1 94.44 122 ARG A CA 1
ATOM 976 C C . ARG A 1 122 ? 19.531 27.844 1.261 1 94.44 122 ARG A C 1
ATOM 978 O O . ARG A 1 122 ? 19.125 26.984 2.041 1 94.44 122 ARG A O 1
ATOM 985 N N . LYS A 1 123 ? 19.75 29.078 1.596 1 95.69 123 LYS A N 1
ATOM 986 C CA . LYS A 1 123 ? 19.172 29.594 2.832 1 95.69 123 LYS A CA 1
ATOM 987 C C . LYS A 1 123 ? 17.688 29.891 2.648 1 95.69 123 LYS A C 1
ATOM 989 O O . LYS A 1 123 ? 17.328 30.875 1.997 1 95.69 123 LYS A O 1
ATOM 994 N N . VAL A 1 124 ? 16.875 29.047 3.236 1 95.38 124 VAL A N 1
ATOM 995 C CA . VAL A 1 124 ? 15.438 29.141 3.023 1 95.38 124 VAL A CA 1
ATOM 996 C C . VAL A 1 124 ? 14.797 29.922 4.156 1 95.38 124 VAL A C 1
ATOM 998 O O . VAL A 1 124 ? 14.938 29.578 5.328 1 95.38 124 VAL A O 1
ATOM 1001 N N . ASP A 1 125 ? 14.148 31.016 3.789 1 95.12 125 ASP A N 1
ATOM 1002 C CA . ASP A 1 125 ? 13.305 31.75 4.723 1 95.12 125 ASP A CA 1
ATOM 1003 C C . ASP A 1 125 ? 11.844 31.344 4.586 1 95.12 125 ASP A C 1
ATOM 1005 O O . ASP A 1 125 ? 11.102 31.938 3.795 1 95.12 125 ASP A O 1
ATOM 1009 N N . VAL A 1 126 ? 11.453 30.406 5.387 1 94.12 126 VAL A N 1
ATOM 1010 C CA . VAL A 1 126 ? 10.109 29.859 5.254 1 94.12 126 VAL A CA 1
ATOM 1011 C C . VAL A 1 126 ? 9.078 30.906 5.672 1 94.12 126 VAL A C 1
ATOM 1013 O O . VAL A 1 126 ? 7.934 30.859 5.223 1 94.12 126 VAL A O 1
ATOM 1016 N N . ALA A 1 127 ? 9.461 31.875 6.531 1 95.81 127 ALA A N 1
ATOM 1017 C CA . ALA A 1 127 ? 8.547 32.938 6.941 1 95.81 127 ALA A CA 1
ATOM 1018 C C . ALA A 1 127 ? 8.117 33.781 5.75 1 95.81 127 ALA A C 1
ATOM 1020 O O . ALA A 1 127 ? 6.934 34.062 5.574 1 95.81 127 ALA A O 1
ATOM 1021 N N . GLU A 1 128 ? 9.102 34.094 4.996 1 95.56 128 GLU A N 1
ATOM 1022 C CA . GLU A 1 128 ? 8.844 34.938 3.836 1 95.56 128 GLU A CA 1
ATOM 1023 C C . GLU A 1 128 ? 8.273 34.125 2.678 1 95.56 128 GLU A C 1
ATOM 1025 O O . GLU A 1 128 ? 7.285 34.5 2.057 1 95.56 128 GLU A O 1
ATOM 1030 N N . SER A 1 129 ? 8.828 32.969 2.418 1 94.62 129 SER A N 1
ATOM 1031 C CA . SER A 1 129 ? 8.477 32.188 1.247 1 94.62 129 SER A CA 1
ATOM 1032 C C . SER A 1 129 ? 7.066 31.609 1.368 1 94.62 129 SER A C 1
ATOM 1034 O O . SER A 1 129 ? 6.387 31.391 0.361 1 94.62 129 SER A O 1
ATOM 1036 N N . LEU A 1 130 ? 6.625 31.391 2.588 1 96.56 130 LEU A N 1
ATOM 1037 C CA . LEU A 1 130 ? 5.34 30.734 2.797 1 96.56 130 LEU A CA 1
ATOM 1038 C C . LEU A 1 130 ? 4.395 31.625 3.586 1 96.56 130 LEU A C 1
ATOM 1040 O O . LEU A 1 130 ? 3.51 31.141 4.293 1 96.56 130 LEU A O 1
ATOM 1044 N N . ASP A 1 131 ? 4.535 32.906 3.42 1 97.06 131 ASP A N 1
ATOM 1045 C CA . ASP A 1 131 ? 3.76 33.906 4.133 1 97.06 131 ASP A CA 1
ATOM 1046 C C . ASP A 1 131 ? 2.264 33.75 3.873 1 97.06 131 ASP A C 1
ATOM 1048 O O . ASP A 1 131 ? 1.445 33.969 4.77 1 97.06 131 ASP A O 1
ATOM 1052 N N . TYR A 1 132 ? 1.905 33.344 2.688 1 96.62 132 TYR A N 1
ATOM 1053 C CA . TYR A 1 132 ? 0.502 33.188 2.316 1 96.62 132 TYR A CA 1
ATOM 1054 C C . TYR A 1 132 ? -0.178 32.125 3.15 1 96.62 132 TYR A C 1
ATOM 1056 O O . TYR A 1 132 ? -1.375 32.219 3.434 1 96.62 132 TYR A O 1
ATOM 1064 N N . VAL A 1 133 ? 0.574 31.125 3.543 1 97.81 133 VAL A N 1
ATOM 1065 C CA . VAL A 1 133 ? 0.015 30.062 4.383 1 97.81 133 VAL A CA 1
ATOM 1066 C C . VAL A 1 133 ? -0.329 30.625 5.758 1 97.81 133 VAL A C 1
ATOM 1068 O O . VAL A 1 133 ? -1.406 30.359 6.293 1 97.81 133 VAL A O 1
ATOM 1071 N N . TYR A 1 134 ? 0.568 31.422 6.344 1 98.38 134 TYR A N 1
ATOM 1072 C CA . TYR A 1 134 ? 0.356 31.984 7.676 1 98.38 134 TYR A CA 1
ATOM 1073 C C . TYR A 1 134 ? -0.804 32.969 7.672 1 98.38 134 TYR A C 1
ATOM 1075 O O . TYR A 1 134 ? -1.63 32.969 8.586 1 98.38 134 TYR A O 1
ATOM 1083 N N . LYS A 1 135 ? -0.856 33.719 6.637 1 98.38 135 LYS A N 1
ATOM 1084 C CA . LYS A 1 135 ? -1.982 34.656 6.492 1 98.38 135 LYS A CA 1
ATOM 1085 C C . LYS A 1 135 ? -3.303 33.906 6.391 1 98.38 135 LYS A C 1
ATOM 1087 O O . LYS A 1 135 ? -4.305 34.312 6.977 1 98.38 135 LYS A O 1
ATOM 1092 N N . ALA A 1 136 ? -3.299 32.812 5.625 1 98.38 136 ALA A N 1
ATOM 1093 C CA . ALA A 1 136 ? -4.492 31.984 5.496 1 98.38 136 ALA A CA 1
ATOM 1094 C C . ALA A 1 136 ? -4.898 31.391 6.844 1 98.38 136 ALA A C 1
ATOM 1096 O O . ALA A 1 136 ? -6.086 31.344 7.176 1 98.38 136 ALA A O 1
ATOM 1097 N N . ILE A 1 137 ? -3.941 30.984 7.617 1 98.62 137 ILE A N 1
ATOM 1098 C CA . ILE A 1 137 ? -4.203 30.391 8.93 1 98.62 137 ILE A CA 1
ATOM 1099 C C . ILE A 1 137 ? -4.82 31.453 9.852 1 98.62 137 ILE A C 1
ATOM 1101 O O . ILE A 1 137 ? -5.828 31.188 10.508 1 98.62 137 ILE A O 1
ATOM 1105 N N . THR A 1 138 ? -4.219 32.625 9.875 1 98.62 138 THR A N 1
ATOM 1106 C CA . THR A 1 138 ? -4.723 33.688 10.734 1 98.62 138 THR A CA 1
ATOM 1107 C C . THR A 1 138 ? -6.152 34.062 10.344 1 98.62 138 THR A C 1
ATOM 1109 O O . THR A 1 138 ? -7.031 34.156 11.203 1 98.62 138 THR A O 1
ATOM 1112 N N . MET A 1 139 ? -6.34 34.219 9.07 1 98.44 139 MET A N 1
ATOM 1113 C CA . MET A 1 139 ? -7.664 34.562 8.57 1 98.44 139 MET A CA 1
ATOM 1114 C C . MET A 1 139 ? -8.68 33.469 8.906 1 98.44 139 MET A C 1
ATOM 1116 O O . MET A 1 139 ? -9.797 33.781 9.328 1 98.44 139 MET A O 1
ATOM 1120 N N . THR A 1 140 ? -8.32 32.25 8.695 1 98.62 140 THR A N 1
ATOM 1121 C CA . THR A 1 140 ? -9.203 31.109 8.977 1 98.62 140 THR A CA 1
ATOM 1122 C C . THR A 1 140 ? -9.555 31.062 10.461 1 98.62 140 THR A C 1
ATOM 1124 O O . THR A 1 140 ? -10.719 30.859 10.82 1 98.62 140 THR A O 1
ATOM 1127 N N . ARG A 1 141 ? -8.539 31.219 11.297 1 98.44 141 ARG A N 1
ATOM 1128 C CA . ARG A 1 141 ? -8.742 31.219 12.742 1 98.44 141 ARG A CA 1
ATOM 1129 C C . ARG A 1 141 ? -9.727 32.312 13.164 1 98.44 141 ARG A C 1
ATOM 1131 O O . ARG A 1 141 ? -10.562 32.094 14.031 1 98.44 141 ARG A O 1
ATOM 1138 N N . GLN A 1 142 ? -9.602 33.406 12.594 1 98.31 142 GLN A N 1
ATOM 1139 C CA . GLN A 1 142 ? -10.508 34.531 12.883 1 98.31 142 GLN A CA 1
ATOM 1140 C C . GLN A 1 142 ? -11.922 34.188 12.414 1 98.31 142 GLN A C 1
ATOM 1142 O O . GLN A 1 142 ? -12.891 34.406 13.148 1 98.31 142 GLN A O 1
ATOM 1147 N N . LYS A 1 143 ? -12.031 33.625 11.25 1 98.12 143 LYS A N 1
ATOM 1148 C CA . LYS A 1 143 ? -13.336 33.312 10.688 1 98.12 143 LYS A CA 1
ATOM 1149 C C . LYS A 1 143 ? -14 32.188 11.453 1 98.12 143 LYS A C 1
ATOM 1151 O O . LYS A 1 143 ? -15.227 32.125 11.562 1 98.12 143 LYS A O 1
ATOM 1156 N N . LEU A 1 144 ? -13.203 31.234 11.953 1 98.31 144 LEU A N 1
ATOM 1157 C CA . LEU A 1 144 ? -13.719 30.141 12.75 1 98.31 144 LEU A CA 1
ATOM 1158 C C . LEU A 1 144 ? -14.359 30.641 14.039 1 98.31 144 LEU A C 1
ATOM 1160 O O . LEU A 1 144 ? -15.289 30.016 14.555 1 98.31 144 LEU A O 1
ATOM 1164 N N . ALA A 1 145 ? -13.789 31.734 14.57 1 97.5 145 ALA A N 1
ATOM 1165 C CA . ALA A 1 145 ? -14.352 32.406 15.75 1 97.5 145 ALA A CA 1
ATOM 1166 C C . ALA A 1 145 ? -14.508 31.406 16.906 1 97.5 145 ALA A C 1
ATOM 1168 O O . ALA A 1 145 ? -15.547 31.391 17.578 1 97.5 145 ALA A O 1
ATOM 1169 N N . GLY A 1 146 ? -13.555 30.562 17.047 1 97.25 146 GLY A N 1
ATOM 1170 C CA . GLY A 1 146 ? -13.5 29.672 18.203 1 97.25 146 GLY A CA 1
ATOM 1171 C C . GLY A 1 146 ? -14.406 28.469 18.078 1 97.25 146 GLY A C 1
ATOM 1172 O O . GLY A 1 146 ? -14.461 27.625 18.984 1 97.25 146 GLY A O 1
ATOM 1173 N N . ARG A 1 147 ? -15.094 28.25 16.969 1 98.06 147 ARG A N 1
ATOM 1174 C CA . ARG A 1 147 ? -16.062 27.172 16.812 1 98.06 147 ARG A CA 1
ATOM 1175 C C . ARG A 1 147 ? -15.398 25.812 16.953 1 98.06 147 ARG A C 1
ATOM 1177 O O . ARG A 1 147 ? -15.945 24.906 17.578 1 98.06 147 ARG A O 1
ATOM 1184 N N . VAL A 1 148 ? -14.273 25.609 16.266 1 98.56 148 VAL A N 1
ATOM 1185 C CA . VAL A 1 148 ? -13.461 24.391 16.359 1 98.56 148 VAL A CA 1
ATOM 1186 C C . VAL A 1 148 ? -11.984 24.75 16.203 1 98.56 148 VAL A C 1
ATOM 1188 O O . VAL A 1 148 ? -11.648 25.797 15.641 1 98.56 148 VAL A O 1
ATOM 1191 N N . PRO A 1 149 ? -11.094 23.906 16.75 1 98.69 149 PRO A N 1
ATOM 1192 C CA . PRO A 1 149 ? -9.656 24.125 16.547 1 98.69 149 PRO A CA 1
ATOM 1193 C C . PRO A 1 149 ? -9.234 24.016 15.086 1 98.69 149 PRO A C 1
ATOM 1195 O O . PRO A 1 149 ? -9.867 23.312 14.312 1 98.69 149 PRO A O 1
ATOM 1198 N N . LEU A 1 150 ? -8.156 24.734 14.75 1 98.81 150 LEU A N 1
ATOM 1199 C CA . LEU A 1 150 ? -7.574 24.703 13.414 1 98.81 150 LEU A CA 1
ATOM 1200 C C . LEU A 1 150 ? -6.285 23.906 13.398 1 98.81 150 LEU A C 1
ATOM 1202 O O . LEU A 1 150 ? -5.383 24.141 14.203 1 98.81 150 LEU A O 1
ATOM 1206 N N . ILE A 1 151 ? -6.23 22.922 12.477 1 98.81 151 ILE A N 1
ATOM 1207 C CA . ILE A 1 151 ? -5.074 22.047 12.328 1 98.81 151 ILE A CA 1
ATOM 1208 C C . ILE A 1 151 ? -4.172 22.578 11.219 1 98.81 151 ILE A C 1
ATOM 1210 O O . ILE A 1 151 ? -4.629 22.812 10.094 1 98.81 151 ILE A O 1
ATOM 1214 N N . GLY A 1 152 ? -2.941 22.875 11.547 1 98.62 152 GLY A N 1
ATOM 1215 C CA . GLY A 1 152 ? -1.889 23.031 10.555 1 98.62 152 GLY A CA 1
ATOM 1216 C C . GLY A 1 152 ? -1.192 21.734 10.203 1 98.62 152 GLY A C 1
ATOM 1217 O O . GLY A 1 152 ? -1.426 20.703 10.844 1 98.62 152 GLY A O 1
ATOM 1218 N N . PHE A 1 153 ? -0.355 21.781 9.133 1 98.62 153 PHE A N 1
ATOM 1219 C CA . PHE A 1 153 ? 0.246 20.5 8.781 1 98.62 153 PHE A CA 1
ATOM 1220 C C . PHE A 1 153 ? 1.448 20.703 7.867 1 98.62 153 PHE A C 1
ATOM 1222 O O . PHE A 1 153 ? 1.67 21.797 7.359 1 98.62 153 PHE A O 1
ATOM 1229 N N . CYS A 1 154 ? 2.211 19.719 7.68 1 98.56 154 CYS A N 1
ATOM 1230 C CA . CYS A 1 154 ? 3.258 19.625 6.672 1 98.56 154 CYS A CA 1
ATOM 1231 C C . CYS A 1 154 ? 3.43 18.188 6.195 1 98.56 154 CYS A C 1
ATOM 1233 O O . CYS A 1 154 ? 2.904 17.25 6.809 1 98.56 154 CYS A O 1
ATOM 1235 N N . GLY A 1 155 ? 4.027 18.062 5.035 1 98.44 155 GLY A N 1
ATOM 1236 C CA . GLY A 1 155 ? 4.523 16.75 4.652 1 98.44 155 GLY A CA 1
ATOM 1237 C C . GLY A 1 155 ? 5.73 16.312 5.453 1 98.44 155 GLY A C 1
ATOM 1238 O O . GLY A 1 155 ? 6.586 17.125 5.801 1 98.44 155 GLY A O 1
ATOM 1239 N N . ALA A 1 156 ? 5.785 15.016 5.719 1 98.88 156 ALA A N 1
ATOM 1240 C CA . ALA A 1 156 ? 6.965 14.469 6.387 1 98.88 156 ALA A CA 1
ATOM 1241 C C . ALA A 1 156 ? 8.188 14.523 5.477 1 98.88 156 ALA A C 1
ATOM 1243 O O . ALA A 1 156 ? 8.062 14.445 4.254 1 98.88 156 ALA A O 1
ATOM 1244 N N . PRO A 1 157 ? 9.352 14.602 6.09 1 98.94 157 PRO A N 1
ATOM 1245 C CA . PRO A 1 157 ? 10.586 14.688 5.297 1 98.94 157 PRO A CA 1
ATOM 1246 C C . PRO A 1 157 ? 10.711 13.555 4.277 1 98.94 157 PRO A C 1
ATOM 1248 O O . PRO A 1 157 ? 11.039 13.805 3.115 1 98.94 157 PRO A O 1
ATOM 1251 N N . TRP A 1 158 ? 10.391 12.375 4.637 1 98.88 158 TRP A N 1
ATOM 1252 C CA . TRP A 1 158 ? 10.484 11.25 3.717 1 98.88 158 TRP A CA 1
ATOM 1253 C C . TRP A 1 158 ? 9.547 11.438 2.525 1 98.88 158 TRP A C 1
ATOM 1255 O O . TRP A 1 158 ? 9.969 11.312 1.373 1 98.88 158 TRP A O 1
ATOM 1265 N N . THR A 1 159 ? 8.32 11.734 2.797 1 98.75 159 THR A N 1
ATOM 1266 C CA . THR A 1 159 ? 7.355 11.93 1.724 1 98.75 159 THR A CA 1
ATOM 1267 C C . THR A 1 159 ? 7.789 13.062 0.803 1 98.75 159 THR A C 1
ATOM 1269 O O . THR A 1 159 ? 7.691 12.945 -0.421 1 98.75 159 THR A O 1
ATOM 1272 N N . LEU A 1 160 ? 8.281 14.156 1.391 1 98.69 160 LEU A N 1
ATOM 1273 C CA . LEU A 1 160 ? 8.719 15.289 0.578 1 98.69 160 LEU A CA 1
ATOM 1274 C C . LEU A 1 160 ? 9.914 14.898 -0.289 1 98.69 160 LEU A C 1
ATOM 1276 O O . LEU A 1 160 ? 9.961 15.234 -1.473 1 98.69 160 LEU A O 1
ATOM 1280 N N . LEU A 1 161 ? 10.852 14.164 0.28 1 98.75 161 LEU A N 1
ATOM 1281 C CA . LEU A 1 161 ? 11.984 13.672 -0.501 1 98.75 161 LEU A CA 1
ATOM 1282 C C . LEU A 1 161 ? 11.5 12.828 -1.675 1 98.75 161 LEU A C 1
ATOM 1284 O O . LEU A 1 161 ? 12 12.969 -2.793 1 98.75 161 LEU A O 1
ATOM 1288 N N . CYS A 1 162 ? 10.516 11.961 -1.442 1 98.44 162 CYS A N 1
ATOM 1289 C CA . CYS A 1 162 ? 9.984 11.117 -2.506 1 98.44 162 CYS A CA 1
ATOM 1290 C C . CYS A 1 162 ? 9.5 11.961 -3.68 1 98.44 162 CYS A C 1
ATOM 1292 O O . CYS A 1 162 ? 9.828 11.672 -4.832 1 98.44 162 CYS A O 1
ATOM 1294 N N . TYR A 1 163 ? 8.797 13.016 -3.361 1 97.75 163 TYR A N 1
ATOM 1295 C CA . TYR A 1 163 ? 8.312 13.883 -4.43 1 97.75 163 TYR A CA 1
ATOM 1296 C C . TYR A 1 163 ? 9.461 14.586 -5.129 1 97.75 163 TYR A C 1
ATOM 1298 O O . TYR A 1 163 ? 9.469 14.711 -6.359 1 97.75 163 TYR A O 1
ATOM 1306 N N . MET A 1 164 ? 10.398 15.039 -4.375 1 98.12 164 MET A N 1
ATOM 1307 C CA . MET A 1 164 ? 11.508 15.836 -4.895 1 98.12 164 MET A CA 1
ATOM 1308 C C . MET A 1 164 ? 12.359 15.023 -5.859 1 98.12 164 MET A C 1
ATOM 1310 O O . MET A 1 164 ? 12.906 15.562 -6.82 1 98.12 164 MET A O 1
ATOM 1314 N N . VAL A 1 165 ? 12.414 13.695 -5.645 1 98.12 165 VAL A N 1
ATOM 1315 C CA . VAL A 1 165 ? 13.32 12.891 -6.461 1 98.12 165 VAL A CA 1
ATOM 1316 C C . VAL A 1 165 ? 12.516 12.125 -7.512 1 98.12 165 VAL A C 1
ATOM 1318 O O . VAL A 1 165 ? 13.008 11.883 -8.617 1 98.12 165 VAL A O 1
ATOM 1321 N N . GLU A 1 166 ? 11.289 11.742 -7.195 1 97 166 GLU A N 1
ATOM 1322 C CA . GLU A 1 166 ? 10.453 10.961 -8.109 1 97 166 GLU A CA 1
ATOM 1323 C C . GLU A 1 166 ? 9.742 11.867 -9.102 1 97 166 GLU A C 1
ATOM 1325 O O . GLU A 1 166 ? 9.406 11.445 -10.211 1 97 166 GLU A O 1
ATOM 1330 N N . GLY A 1 167 ? 9.469 13.109 -8.688 1 96.12 167 GLY A N 1
ATOM 1331 C CA . GLY A 1 167 ? 8.758 14.07 -9.523 1 96.12 167 GLY A CA 1
ATOM 1332 C C . GLY A 1 167 ? 7.254 13.992 -9.367 1 96.12 167 GLY A C 1
ATOM 1333 O O . GLY A 1 167 ? 6.523 14.805 -9.938 1 96.12 167 GLY A O 1
ATOM 1334 N N . GLY A 1 168 ? 6.781 13.102 -8.711 1 94 168 GLY A N 1
ATOM 1335 C CA . GLY A 1 168 ? 5.363 12.875 -8.469 1 94 168 GLY A CA 1
ATOM 1336 C C . GLY A 1 168 ? 5.062 11.5 -7.906 1 94 168 GLY A C 1
ATOM 1337 O O . GLY A 1 168 ? 5.977 10.773 -7.512 1 94 168 GLY A O 1
ATOM 1338 N N . GLY A 1 169 ? 3.83 11.242 -7.773 1 88.06 169 GLY A N 1
ATOM 1339 C CA . GLY A 1 169 ? 3.469 9.883 -7.391 1 88.06 169 GLY A CA 1
ATOM 1340 C C . GLY A 1 169 ? 3.875 8.844 -8.422 1 88.06 169 GLY A C 1
ATOM 1341 O O . GLY A 1 169 ? 3.93 9.141 -9.617 1 88.06 169 GLY A O 1
ATOM 1342 N N . SER A 1 170 ? 4.203 7.656 -7.938 1 89.75 170 SER A N 1
ATOM 1343 C CA . SER A 1 170 ? 4.641 6.59 -8.828 1 89.75 170 SER A CA 1
ATOM 1344 C C . SER A 1 170 ? 4.234 5.219 -8.297 1 89.75 170 SER A C 1
ATOM 1346 O O . SER A 1 170 ? 3.906 5.082 -7.117 1 89.75 170 SER A O 1
ATOM 1348 N N . LYS A 1 171 ? 4.277 4.262 -9.172 1 86.81 171 LYS A N 1
ATOM 1349 C CA . LYS A 1 171 ? 3.922 2.9 -8.789 1 86.81 171 LYS A CA 1
ATOM 1350 C C . LYS A 1 171 ? 5.121 2.168 -8.195 1 86.81 171 LYS A C 1
ATOM 1352 O O . LYS A 1 171 ? 4.988 1.449 -7.199 1 86.81 171 LYS A O 1
ATOM 1357 N N . MET A 1 172 ? 6.281 2.451 -8.742 1 91.19 172 MET A N 1
ATOM 1358 C CA . MET A 1 172 ? 7.438 1.639 -8.375 1 91.19 172 MET A CA 1
ATOM 1359 C C . MET A 1 172 ? 8.43 2.449 -7.551 1 91.19 172 MET A C 1
ATOM 1361 O O . MET A 1 172 ? 9.297 1.881 -6.887 1 91.19 172 MET A O 1
ATOM 1365 N N . PHE A 1 173 ? 8.336 3.795 -7.617 1 96.75 173 PHE A N 1
ATOM 1366 C CA . PHE A 1 173 ? 9.227 4.691 -6.883 1 96.75 173 PHE A CA 1
ATOM 1367 C C . PHE A 1 173 ? 10.688 4.348 -7.152 1 96.75 173 PHE A C 1
ATOM 1369 O O . PHE A 1 173 ? 11.484 4.246 -6.219 1 96.75 173 PHE A O 1
ATOM 1376 N N . ILE A 1 174 ? 10.992 4.176 -8.391 1 97.38 174 ILE A N 1
ATOM 1377 C CA . ILE A 1 174 ? 12.32 3.732 -8.805 1 97.38 174 ILE A CA 1
ATOM 1378 C C . ILE A 1 174 ? 13.367 4.746 -8.359 1 97.38 174 ILE A C 1
ATOM 1380 O O . ILE A 1 174 ? 14.383 4.375 -7.77 1 97.38 174 ILE A O 1
ATOM 1384 N N . GLN A 1 175 ? 13.094 6.055 -8.562 1 97.75 175 GLN A N 1
ATOM 1385 C CA . GLN A 1 175 ? 14.07 7.082 -8.227 1 97.75 175 GLN A CA 1
ATOM 1386 C C . GLN A 1 175 ? 14.25 7.203 -6.715 1 97.75 175 GLN A C 1
ATOM 1388 O O . GLN A 1 175 ? 15.375 7.328 -6.227 1 97.75 175 GLN A O 1
ATOM 1393 N N . THR A 1 176 ? 13.211 7.176 -6.012 1 98.19 176 THR A N 1
ATOM 1394 C CA . THR A 1 176 ? 13.258 7.23 -4.555 1 98.19 176 THR A CA 1
ATOM 1395 C C . THR A 1 176 ? 14.086 6.082 -3.996 1 98.19 176 THR A C 1
ATOM 1397 O O . THR A 1 176 ? 14.953 6.293 -3.148 1 98.19 176 THR A O 1
ATOM 1400 N N . LYS A 1 177 ? 13.797 4.887 -4.516 1 98.06 177 LYS A N 1
ATOM 1401 C CA . LYS A 1 177 ? 14.531 3.713 -4.059 1 98.06 177 LYS A CA 1
ATOM 1402 C C . LYS A 1 177 ? 16 3.793 -4.465 1 98.06 177 LYS A C 1
ATOM 1404 O O . LYS A 1 177 ? 16.891 3.412 -3.699 1 98.06 177 LYS A O 1
ATOM 1409 N N . THR A 1 178 ? 16.219 4.293 -5.629 1 98.25 178 THR A N 1
ATOM 1410 C CA . THR A 1 178 ? 17.609 4.504 -6.051 1 98.25 178 THR A CA 1
ATOM 1411 C C . THR A 1 178 ? 18.328 5.414 -5.07 1 98.25 178 THR A C 1
ATOM 1413 O O . THR A 1 178 ? 19.453 5.109 -4.641 1 98.25 178 THR A O 1
ATOM 1416 N N . TRP A 1 179 ? 17.719 6.48 -4.656 1 98.56 179 TRP A N 1
ATOM 1417 C CA . TRP A 1 179 ? 18.359 7.449 -3.771 1 98.56 179 TRP A CA 1
ATOM 1418 C C . TRP A 1 179 ? 18.719 6.812 -2.434 1 98.56 179 TRP A C 1
ATOM 1420 O O . TRP A 1 179 ? 19.859 6.941 -1.964 1 98.56 179 TRP A O 1
ATOM 1430 N N . ILE A 1 180 ? 17.844 6.039 -1.834 1 98.25 180 ILE A N 1
ATOM 1431 C CA . ILE A 1 180 ? 18.109 5.578 -0.478 1 98.25 180 ILE A CA 1
ATOM 1432 C C . ILE A 1 180 ? 19.078 4.391 -0.523 1 98.25 180 ILE A C 1
ATOM 1434 O O . ILE A 1 180 ? 19.828 4.16 0.422 1 98.25 180 ILE A O 1
ATOM 1438 N N . TYR A 1 181 ? 19.156 3.65 -1.624 1 98.31 181 TYR A N 1
ATOM 1439 C CA . TYR A 1 181 ? 20 2.463 -1.674 1 98.31 181 TYR A CA 1
ATOM 1440 C C . TYR A 1 181 ? 21.328 2.77 -2.35 1 98.31 181 TYR A C 1
ATOM 1442 O O . TYR A 1 181 ? 22.297 2.029 -2.182 1 98.31 181 TYR A O 1
ATOM 1450 N N . LYS A 1 182 ? 21.406 3.805 -3.141 1 98 182 LYS A N 1
ATOM 1451 C CA . LYS A 1 182 ? 22.641 4.137 -3.836 1 98 182 LYS A CA 1
ATOM 1452 C C . LYS A 1 182 ? 23.312 5.348 -3.203 1 98 182 LYS A C 1
ATOM 1454 O O . LYS A 1 182 ? 24.547 5.441 -3.189 1 98 182 LYS A O 1
ATOM 1459 N N . TYR A 1 183 ? 22.484 6.352 -2.709 1 98.06 183 TYR A N 1
ATOM 1460 C CA . TYR A 1 183 ? 23 7.598 -2.145 1 98.06 183 TYR A CA 1
ATOM 1461 C C . TYR A 1 183 ? 22.438 7.832 -0.747 1 98.06 183 TYR A C 1
ATOM 1463 O O . TYR A 1 183 ? 21.875 8.891 -0.467 1 98.06 183 TYR A O 1
ATOM 1471 N N . PRO A 1 184 ? 22.672 6.898 0.188 1 98.31 184 PRO A N 1
ATOM 1472 C CA . PRO A 1 184 ? 22.031 7.004 1.502 1 98.31 184 PRO A CA 1
ATOM 1473 C C . PRO A 1 184 ? 22.469 8.25 2.27 1 98.31 184 PRO A C 1
ATOM 1475 O O . PRO A 1 184 ? 21.641 8.898 2.922 1 98.31 184 PRO A O 1
ATOM 1478 N N . GLU A 1 185 ? 23.734 8.633 2.211 1 98.31 185 GLU A N 1
ATOM 1479 C CA . GLU A 1 185 ? 24.219 9.773 2.992 1 98.31 185 GLU A CA 1
ATOM 1480 C C . GLU A 1 185 ? 23.672 11.086 2.447 1 98.31 185 GLU A C 1
ATOM 1482 O O . GLU A 1 185 ? 23.297 11.977 3.215 1 98.31 185 GLU A O 1
ATOM 1487 N N . GLU A 1 186 ? 23.641 11.211 1.113 1 98.5 186 GLU A N 1
ATOM 1488 C CA . GLU A 1 186 ? 23.062 12.398 0.497 1 98.5 186 GLU A CA 1
ATOM 1489 C C . GLU A 1 186 ? 21.562 12.484 0.763 1 98.5 186 GLU A C 1
ATOM 1491 O O . GLU A 1 186 ? 21.016 13.578 0.932 1 98.5 186 GLU A O 1
ATOM 1496 N N . SER A 1 187 ? 20.906 11.328 0.789 1 98.75 187 SER A N 1
ATOM 1497 C CA . SER A 1 187 ? 19.484 11.289 1.142 1 98.75 187 SER A CA 1
ATOM 1498 C C . SER A 1 187 ? 19.266 11.773 2.568 1 98.75 187 SER A C 1
ATOM 1500 O O . SER A 1 187 ? 18.359 12.594 2.814 1 98.75 187 SER A O 1
ATOM 1502 N N . LYS A 1 188 ? 20.094 11.312 3.467 1 98.88 188 LYS A N 1
ATOM 1503 C CA . LYS A 1 188 ? 19.984 11.703 4.871 1 98.88 188 LYS A CA 1
ATOM 1504 C C . LYS A 1 188 ? 20.203 13.203 5.043 1 98.88 188 LYS A C 1
ATOM 1506 O O . LYS A 1 188 ? 19.5 13.852 5.828 1 98.88 188 LYS A O 1
ATOM 1511 N N . ALA A 1 189 ? 21.156 13.75 4.293 1 98.75 189 ALA A N 1
ATOM 1512 C CA . ALA A 1 189 ? 21.422 15.18 4.371 1 98.75 189 ALA A CA 1
ATOM 1513 C C . ALA A 1 189 ? 20.203 15.992 3.947 1 98.75 189 ALA A C 1
ATOM 1515 O O . ALA A 1 189 ? 19.844 16.969 4.609 1 98.75 189 ALA A O 1
ATOM 1516 N N . LEU A 1 190 ? 19.625 15.586 2.889 1 98.62 190 LEU A N 1
ATOM 1517 C CA . LEU A 1 190 ? 18.438 16.281 2.398 1 98.62 190 LEU A CA 1
ATOM 1518 C C . LEU A 1 190 ? 17.281 16.125 3.377 1 98.62 190 LEU A C 1
ATOM 1520 O O . LEU A 1 190 ? 16.562 17.094 3.658 1 98.62 190 LEU A O 1
ATOM 1524 N N . LEU A 1 191 ? 17.094 14.914 3.914 1 98.88 191 LEU A N 1
ATOM 1525 C CA . LEU A 1 191 ? 16.031 14.648 4.887 1 98.88 191 LEU A CA 1
ATOM 1526 C C . LEU A 1 191 ? 16.203 15.531 6.117 1 98.88 191 LEU A C 1
ATOM 1528 O O . LEU A 1 191 ? 15.211 16.078 6.629 1 98.88 191 LEU A O 1
ATOM 1532 N N . GLN A 1 192 ? 17.406 15.688 6.539 1 98.88 192 GLN A N 1
ATOM 1533 C CA . GLN A 1 192 ? 17.672 16.516 7.707 1 98.88 192 GLN A CA 1
ATOM 1534 C C . GLN A 1 192 ? 17.328 17.984 7.434 1 98.88 192 GLN A C 1
ATOM 1536 O O . GLN A 1 192 ? 16.703 18.641 8.273 1 98.88 192 GLN A O 1
ATOM 1541 N N . LYS A 1 193 ? 17.719 18.453 6.324 1 98.75 193 LYS A N 1
ATOM 1542 C CA . LYS A 1 193 ? 17.391 19.828 5.969 1 98.75 193 LYS A CA 1
ATOM 1543 C C . LYS A 1 193 ? 15.883 20.047 5.926 1 98.75 193 LYS A C 1
ATOM 1545 O O . LYS A 1 193 ? 15.367 21.047 6.449 1 98.75 193 LYS A O 1
ATOM 1550 N N . ILE A 1 194 ? 15.203 19.109 5.293 1 98.81 194 ILE A N 1
ATOM 1551 C CA . ILE A 1 194 ? 13.75 19.203 5.203 1 98.81 194 ILE A CA 1
ATOM 1552 C C . ILE A 1 194 ? 13.148 19.203 6.605 1 98.81 194 ILE A C 1
ATOM 1554 O O . ILE A 1 194 ? 12.25 19.984 6.902 1 98.81 194 ILE A O 1
ATOM 1558 N N . ALA A 1 195 ? 13.641 18.312 7.488 1 98.88 195 ALA A N 1
ATOM 1559 C CA . ALA A 1 195 ? 13.125 18.234 8.852 1 98.88 195 ALA A CA 1
ATOM 1560 C C . ALA A 1 195 ? 13.273 19.562 9.586 1 98.88 195 ALA A C 1
ATOM 1562 O O . ALA A 1 195 ? 12.359 19.984 10.297 1 98.88 195 ALA A O 1
ATOM 1563 N N . GLU A 1 196 ? 14.359 20.203 9.398 1 98.75 196 GLU A N 1
ATOM 1564 C CA . GLU A 1 196 ? 14.609 21.484 10.023 1 98.75 196 GLU A CA 1
ATOM 1565 C C . GLU A 1 196 ? 13.633 22.547 9.516 1 98.75 196 GLU A C 1
ATOM 1567 O O . GLU A 1 196 ? 13.102 23.344 10.289 1 98.75 196 GLU A O 1
ATOM 1572 N N . LEU A 1 197 ? 13.422 22.516 8.273 1 98.69 197 LEU A N 1
ATOM 1573 C CA . LEU A 1 197 ? 12.477 23.453 7.68 1 98.69 197 LEU A CA 1
ATOM 1574 C C . LEU A 1 197 ? 11.055 23.172 8.156 1 98.69 197 LEU A C 1
ATOM 1576 O O . LEU A 1 197 ? 10.266 24.094 8.352 1 98.69 197 LEU A O 1
ATOM 1580 N N . CYS A 1 198 ? 10.742 21.891 8.336 1 98.81 198 CYS A N 1
ATOM 1581 C CA . CYS A 1 198 ? 9.422 21.531 8.844 1 98.81 198 CYS A CA 1
ATOM 1582 C C . CYS A 1 198 ? 9.188 22.109 10.227 1 98.81 198 CYS A C 1
ATOM 1584 O O . CYS A 1 198 ? 8.109 22.625 10.516 1 98.81 198 CYS A O 1
ATOM 1586 N N . VAL A 1 199 ? 10.195 22.047 11.094 1 98.88 199 VAL A N 1
ATOM 1587 C CA . VAL A 1 199 ? 10.07 22.578 12.453 1 98.88 199 VAL A CA 1
ATOM 1588 C C . VAL A 1 199 ? 9.742 24.062 12.391 1 98.88 199 VAL A C 1
ATOM 1590 O O . VAL A 1 199 ? 8.805 24.531 13.039 1 98.88 199 VAL A O 1
ATOM 1593 N N . GLU A 1 200 ? 10.477 24.812 11.594 1 98.62 200 GLU A N 1
ATOM 1594 C CA . GLU A 1 200 ? 10.258 26.25 11.477 1 98.62 200 GLU A CA 1
ATOM 1595 C C . GLU A 1 200 ? 8.883 26.562 10.875 1 98.62 200 GLU A C 1
ATOM 1597 O O . GLU A 1 200 ? 8.164 27.422 11.375 1 98.62 200 GLU A O 1
ATOM 1602 N N . TYR A 1 201 ? 8.594 25.844 9.852 1 98.62 201 TYR A N 1
ATOM 1603 C CA . TYR A 1 201 ? 7.324 26.016 9.156 1 98.62 201 TYR A CA 1
ATOM 1604 C C . TYR A 1 201 ? 6.145 25.781 10.086 1 98.62 201 TYR A C 1
ATOM 1606 O O . TYR A 1 201 ? 5.207 26.578 10.141 1 98.62 201 TYR A O 1
ATOM 1614 N N . LEU A 1 202 ? 6.191 24.703 10.836 1 98.81 202 LEU A N 1
ATOM 1615 C CA . LEU A 1 202 ? 5.121 24.344 11.758 1 98.81 202 LEU A CA 1
ATOM 1616 C C . LEU A 1 202 ? 5.039 25.344 12.906 1 98.81 202 LEU A C 1
ATOM 1618 O O . LEU A 1 202 ? 3.943 25.703 13.352 1 98.81 202 LEU A O 1
ATOM 1622 N N . ALA A 1 203 ? 6.172 25.828 13.398 1 98.75 203 ALA A N 1
ATOM 1623 C CA . ALA A 1 203 ? 6.176 26.828 14.461 1 98.75 203 ALA A CA 1
ATOM 1624 C C . ALA A 1 203 ? 5.469 28.094 14.023 1 98.75 203 ALA A C 1
ATOM 1626 O O . ALA A 1 203 ? 4.691 28.688 14.781 1 98.75 203 ALA A O 1
ATOM 1627 N N . LEU A 1 204 ? 5.793 28.484 12.805 1 98.56 204 LEU A N 1
ATOM 1628 C CA . LEU A 1 204 ? 5.18 29.688 12.266 1 98.56 204 LEU A CA 1
ATOM 1629 C C . LEU A 1 204 ? 3.686 29.484 12.039 1 98.56 204 LEU A C 1
ATOM 1631 O O . LEU A 1 204 ? 2.9 30.422 12.188 1 98.56 204 LEU A O 1
ATOM 1635 N N . GLN A 1 205 ? 3.258 28.25 11.703 1 98.69 205 GLN A N 1
ATOM 1636 C CA . GLN A 1 205 ? 1.832 27.969 11.594 1 98.69 205 GLN A CA 1
ATOM 1637 C C . GLN A 1 205 ? 1.136 28.125 12.945 1 98.69 205 GLN A C 1
ATOM 1639 O O . GLN A 1 205 ? 0.039 28.672 13.023 1 98.69 205 GLN A O 1
ATOM 1644 N N . VAL A 1 206 ? 1.754 27.625 14 1 98.69 206 VAL A N 1
ATOM 1645 C CA . VAL A 1 206 ? 1.195 27.766 15.344 1 98.69 206 VAL A CA 1
ATOM 1646 C C . VAL A 1 206 ? 1.129 29.234 15.727 1 98.69 206 VAL A C 1
ATOM 1648 O O . VAL A 1 206 ? 0.115 29.703 16.25 1 98.69 206 VAL A O 1
ATOM 1651 N N . GLN A 1 207 ? 2.172 29.953 15.414 1 98.31 207 GLN A N 1
ATOM 1652 C CA . GLN A 1 207 ? 2.197 31.391 15.68 1 98.31 207 GLN A CA 1
ATOM 1653 C C . GLN A 1 207 ? 1.059 32.094 14.953 1 98.31 207 GLN A C 1
ATOM 1655 O O . GLN A 1 207 ? 0.482 33.062 15.477 1 98.31 207 GLN A O 1
ATOM 1660 N N . ALA A 1 208 ? 0.773 31.625 13.789 1 98.44 208 ALA A N 1
ATOM 1661 C CA . ALA A 1 208 ? -0.25 32.25 12.953 1 98.44 208 ALA A CA 1
ATOM 1662 C C . ALA A 1 208 ? -1.65 31.906 13.453 1 98.44 208 ALA A C 1
ATOM 1664 O O . ALA A 1 208 ? -2.629 32.562 13.07 1 98.44 208 ALA A O 1
ATOM 1665 N N . GLY A 1 209 ? -1.762 30.766 14.211 1 98.44 209 GLY A N 1
ATOM 1666 C CA . GLY A 1 209 ? -3.068 30.516 14.797 1 98.44 209 GLY A CA 1
ATOM 1667 C C . GLY A 1 209 ? -3.426 29.031 14.828 1 98.44 209 GLY A C 1
ATOM 1668 O O . GLY A 1 209 ? -4.477 28.656 15.352 1 98.44 209 GLY A O 1
ATOM 1669 N N . ALA A 1 210 ? -2.586 28.156 14.234 1 98.62 210 ALA A N 1
ATOM 1670 C CA . ALA A 1 210 ? -2.859 26.719 14.305 1 98.62 210 ALA A CA 1
ATOM 1671 C C . ALA A 1 210 ? -2.818 26.219 15.742 1 98.62 210 ALA A C 1
ATOM 1673 O O . ALA A 1 210 ? -1.95 26.625 16.516 1 98.62 210 ALA A O 1
ATOM 1674 N N . GLN A 1 211 ? -3.717 25.375 16.078 1 98.62 211 GLN A N 1
ATOM 1675 C CA . GLN A 1 211 ? -3.846 24.938 17.469 1 98.62 211 GLN A CA 1
ATOM 1676 C C . GLN A 1 211 ? -3.447 23.469 17.625 1 98.62 211 GLN A C 1
ATOM 1678 O O . GLN A 1 211 ? -3.354 22.969 18.75 1 98.62 211 GLN A O 1
ATOM 1683 N N . MET A 1 212 ? -3.273 22.734 16.547 1 98.5 212 MET A N 1
ATOM 1684 C CA . MET A 1 212 ? -2.756 21.375 16.422 1 98.5 212 MET A CA 1
ATOM 1685 C C . MET A 1 212 ? -1.987 21.203 15.117 1 98.5 212 MET A C 1
ATOM 1687 O O . MET A 1 212 ? -2.193 21.969 14.164 1 98.5 212 MET A O 1
ATOM 1691 N N . ILE A 1 213 ? -1.08 20.281 15.117 1 98.56 213 ILE A N 1
ATOM 1692 C CA . ILE A 1 213 ? -0.314 20.062 13.891 1 98.56 213 ILE A CA 1
ATOM 1693 C C . ILE A 1 213 ? -0.385 18.594 13.492 1 98.56 213 ILE A C 1
ATOM 1695 O O . ILE A 1 213 ? -0.479 17.719 14.352 1 98.56 213 ILE A O 1
ATOM 1699 N N . GLN A 1 214 ? -0.348 18.375 12.219 1 98.62 214 GLN A N 1
ATOM 1700 C CA . GLN A 1 214 ? -0.275 17.016 11.688 1 98.62 214 GLN A CA 1
ATOM 1701 C C . GLN A 1 214 ? 0.839 16.875 10.656 1 98.62 214 GLN A C 1
ATOM 1703 O O . GLN A 1 214 ? 0.989 17.734 9.781 1 98.62 214 GLN A O 1
ATOM 1708 N N . VAL A 1 215 ? 1.646 15.844 10.828 1 98.88 215 VAL A N 1
ATOM 1709 C CA . VAL A 1 215 ? 2.707 15.508 9.883 1 98.88 215 VAL A CA 1
ATOM 1710 C C . VAL A 1 215 ? 2.287 14.312 9.039 1 98.88 215 VAL A C 1
ATOM 1712 O O . VAL A 1 215 ? 2.072 13.211 9.562 1 98.88 215 VAL A O 1
ATOM 1715 N N . PHE A 1 216 ? 2.172 14.539 7.719 1 98.56 216 PHE A N 1
ATOM 1716 C CA . PHE A 1 216 ? 1.715 13.5 6.797 1 98.56 216 PHE A CA 1
ATOM 1717 C C . PHE A 1 216 ? 2.896 12.789 6.152 1 98.56 216 PHE A C 1
ATOM 1719 O O . PHE A 1 216 ? 3.641 13.391 5.375 1 98.56 216 PHE A O 1
ATOM 1726 N N . ASP A 1 217 ? 3.057 11.57 6.473 1 98.44 217 ASP A N 1
ATOM 1727 C CA . ASP A 1 217 ? 4.016 10.719 5.77 1 98.44 217 ASP A CA 1
ATOM 1728 C C . ASP A 1 217 ? 3.307 9.75 4.832 1 98.44 217 ASP A C 1
ATOM 1730 O O . ASP A 1 217 ? 3.246 8.547 5.102 1 98.44 217 ASP A O 1
ATOM 1734 N N . SER A 1 218 ? 2.965 10.227 3.66 1 97 218 SER A N 1
ATOM 1735 C CA . SER A 1 218 ? 2.037 9.562 2.748 1 97 218 SER A CA 1
ATOM 1736 C C . SER A 1 218 ? 2.693 8.367 2.07 1 97 218 SER A C 1
ATOM 1738 O O . SER A 1 218 ? 2.004 7.449 1.614 1 97 218 SER A O 1
ATOM 1740 N N . TRP A 1 219 ? 4.035 8.398 2.01 1 97.69 219 TRP A N 1
ATOM 1741 C CA . TRP A 1 219 ? 4.727 7.348 1.268 1 97.69 219 TRP A CA 1
ATOM 1742 C C . TRP A 1 219 ? 5.543 6.461 2.205 1 97.69 219 TRP A C 1
ATOM 1744 O O . TRP A 1 219 ? 6.496 5.809 1.779 1 97.69 219 TRP A O 1
ATOM 1754 N N . ALA A 1 220 ? 5.133 6.477 3.488 1 98.25 220 ALA A N 1
ATOM 1755 C CA . ALA A 1 220 ? 5.883 5.715 4.484 1 98.25 220 ALA A CA 1
ATOM 1756 C C . ALA A 1 220 ? 5.879 4.227 4.156 1 98.25 220 ALA A C 1
ATOM 1758 O O . ALA A 1 220 ? 6.863 3.525 4.41 1 98.25 220 ALA A O 1
ATOM 1759 N N . GLY A 1 221 ? 4.824 3.74 3.535 1 97 221 GLY A N 1
ATOM 1760 C CA . GLY A 1 221 ? 4.672 2.326 3.227 1 97 221 GLY A CA 1
ATOM 1761 C C . GLY A 1 221 ? 5.621 1.846 2.145 1 97 221 GLY A C 1
ATOM 1762 O O . GLY A 1 221 ? 5.742 0.643 1.909 1 97 221 GLY A O 1
ATOM 1763 N N . GLU A 1 222 ? 6.332 2.758 1.517 1 97.19 222 GLU A N 1
ATOM 1764 C CA . GLU A 1 222 ? 7.316 2.391 0.504 1 97.19 222 GLU A CA 1
ATOM 1765 C C . GLU A 1 222 ? 8.609 1.887 1.146 1 97.19 222 GLU A C 1
ATOM 1767 O O . GLU A 1 222 ? 9.461 1.304 0.47 1 97.19 222 GLU A O 1
ATOM 1772 N N . LEU A 1 223 ? 8.742 2.131 2.434 1 98.25 223 LEU A N 1
ATOM 1773 C CA . LEU A 1 223 ? 9.953 1.746 3.145 1 98.25 223 LEU A CA 1
ATOM 1774 C C . LEU A 1 223 ? 9.766 0.409 3.854 1 98.25 223 LEU A C 1
ATOM 1776 O O . LEU A 1 223 ? 8.695 0.132 4.395 1 98.25 223 LEU A O 1
ATOM 1780 N N . SER A 1 224 ? 10.789 -0.431 3.846 1 97.62 224 SER A N 1
ATOM 1781 C CA . SER A 1 224 ? 10.859 -1.552 4.777 1 97.62 224 SER A CA 1
ATOM 1782 C C . SER A 1 224 ? 11 -1.065 6.215 1 97.62 224 SER A C 1
ATOM 1784 O O . SER A 1 224 ? 11.312 0.103 6.453 1 97.62 224 SER A O 1
ATOM 1786 N N . PRO A 1 225 ? 10.773 -1.938 7.172 1 97.81 225 PRO A N 1
ATOM 1787 C CA . PRO A 1 225 ? 10.977 -1.537 8.562 1 97.81 225 PRO A CA 1
ATOM 1788 C C . PRO A 1 225 ? 12.367 -0.97 8.82 1 97.81 225 PRO A C 1
ATOM 1790 O O . PRO A 1 225 ? 12.508 0.058 9.484 1 97.81 225 PRO A O 1
ATOM 1793 N N . SER A 1 226 ? 13.398 -1.578 8.242 1 97.62 226 SER A N 1
ATOM 1794 C CA . SER A 1 226 ? 14.773 -1.109 8.422 1 97.62 226 SER A CA 1
ATOM 1795 C C . SER A 1 226 ? 14.984 0.244 7.754 1 97.62 226 SER A C 1
ATOM 1797 O O . SER A 1 226 ? 15.617 1.133 8.328 1 97.62 226 SER A O 1
ATOM 1799 N N . CYS A 1 227 ? 14.438 0.375 6.566 1 98.25 227 CYS A N 1
ATOM 1800 C CA . CYS A 1 227 ? 14.594 1.64 5.855 1 98.25 227 CYS A CA 1
ATOM 1801 C C . CYS A 1 227 ? 13.812 2.752 6.551 1 98.25 227 CYS A C 1
ATOM 1803 O O . CYS A 1 227 ? 14.258 3.904 6.566 1 98.25 227 CYS A O 1
ATOM 1805 N N . PHE A 1 228 ? 12.656 2.406 7.125 1 98.75 228 PHE A N 1
ATOM 1806 C CA . PHE A 1 228 ? 11.883 3.396 7.867 1 98.75 228 PHE A CA 1
ATOM 1807 C C . PHE A 1 228 ? 12.688 3.947 9.039 1 98.75 228 PHE A C 1
ATOM 1809 O O . PHE A 1 228 ? 12.719 5.16 9.266 1 98.75 228 PHE A O 1
ATOM 1816 N N . LYS A 1 229 ? 13.344 3.129 9.758 1 98.44 229 LYS A N 1
ATOM 1817 C CA . LYS A 1 229 ? 14.125 3.506 10.93 1 98.44 229 LYS A CA 1
ATOM 1818 C C . LYS A 1 229 ? 15.328 4.359 10.539 1 98.44 229 LYS A C 1
ATOM 1820 O O . LYS A 1 229 ? 15.859 5.113 11.359 1 98.44 229 LYS A O 1
ATOM 1825 N N . THR A 1 230 ? 15.672 4.266 9.266 1 98.62 230 THR A N 1
ATOM 1826 C CA . THR A 1 230 ? 16.859 4.977 8.805 1 98.62 230 THR A CA 1
ATOM 1827 C C . THR A 1 230 ? 16.484 6.281 8.117 1 98.62 230 THR A C 1
ATOM 1829 O O . THR A 1 230 ? 17.109 7.316 8.336 1 98.62 230 THR A O 1
ATOM 1832 N N . PHE A 1 231 ? 15.367 6.242 7.344 1 98.88 231 PHE A N 1
ATOM 1833 C CA . PHE A 1 231 ? 15.172 7.34 6.406 1 98.88 231 PHE A CA 1
ATOM 1834 C C . PHE A 1 231 ? 13.891 8.109 6.723 1 98.88 231 PHE A C 1
ATOM 1836 O O . PHE A 1 231 ? 13.617 9.141 6.117 1 98.88 231 PHE A O 1
ATOM 1843 N N . ALA A 1 232 ? 13.094 7.617 7.664 1 98.88 232 ALA A N 1
ATOM 1844 C CA . ALA A 1 232 ? 11.844 8.312 7.988 1 98.88 232 ALA A CA 1
ATOM 1845 C C . ALA A 1 232 ? 11.781 8.664 9.469 1 98.88 232 ALA A C 1
ATOM 1847 O O . ALA A 1 232 ? 11.703 9.836 9.836 1 98.88 232 ALA A O 1
ATOM 1848 N N . LEU A 1 233 ? 12.008 7.703 10.367 1 98.88 233 LEU A N 1
ATOM 1849 C CA . LEU A 1 233 ? 11.734 7.809 11.797 1 98.88 233 LEU A CA 1
ATOM 1850 C C . LEU A 1 233 ? 12.609 8.883 12.43 1 98.88 233 LEU A C 1
ATOM 1852 O O . LEU A 1 233 ? 12.125 9.703 13.211 1 98.88 233 LEU A O 1
ATOM 1856 N N . PRO A 1 234 ? 13.922 8.969 12.094 1 98.88 234 PRO A N 1
ATOM 1857 C CA . PRO A 1 234 ? 14.758 9.977 12.758 1 98.88 234 PRO A CA 1
ATOM 1858 C C . PRO A 1 234 ? 14.281 11.398 12.477 1 98.88 234 PRO A C 1
ATOM 1860 O O . PRO A 1 234 ? 14.383 12.273 13.344 1 98.88 234 PRO A O 1
ATOM 1863 N N . TYR A 1 235 ? 13.742 11.578 11.367 1 98.94 235 TYR A N 1
ATOM 1864 C CA . TYR A 1 235 ? 13.359 12.922 10.961 1 98.94 235 TYR A CA 1
ATOM 1865 C C . TYR A 1 235 ? 11.961 13.273 11.469 1 98.94 235 TYR A C 1
ATOM 1867 O O . TYR A 1 235 ? 11.672 14.438 11.75 1 98.94 235 TYR A O 1
ATOM 1875 N N . LEU A 1 236 ? 11.102 12.242 11.555 1 98.94 236 LEU A N 1
ATOM 1876 C CA . LEU A 1 236 ? 9.867 12.438 12.312 1 98.94 236 LEU A CA 1
ATOM 1877 C C . LEU A 1 236 ? 10.164 12.797 13.758 1 98.94 236 LEU A C 1
ATOM 1879 O O . LEU A 1 236 ? 9.57 13.719 14.312 1 98.94 236 LEU A O 1
ATOM 1883 N N . ASN A 1 237 ? 11.102 12.078 14.352 1 98.94 237 ASN A N 1
ATOM 1884 C CA . ASN A 1 237 ? 11.531 12.367 15.719 1 98.94 237 ASN A CA 1
ATOM 1885 C C . ASN A 1 237 ? 12.086 13.789 15.836 1 98.94 237 ASN A C 1
ATOM 1887 O O . ASN A 1 237 ? 11.805 14.484 16.812 1 98.94 237 ASN A O 1
ATOM 1891 N N . TYR A 1 238 ? 12.852 14.148 14.859 1 98.94 238 TYR A N 1
ATOM 1892 C CA . TYR A 1 238 ? 13.43 15.492 14.898 1 98.94 238 TYR A CA 1
ATOM 1893 C C . TYR A 1 238 ? 12.344 16.547 15.031 1 98.94 238 TYR A C 1
ATOM 1895 O O . TYR A 1 238 ? 12.469 17.469 15.844 1 98.94 238 TYR A O 1
ATOM 1903 N N . ILE A 1 239 ? 11.328 16.422 14.266 1 98.94 239 ILE A N 1
ATOM 1904 C CA . ILE A 1 239 ? 10.234 17.391 14.297 1 98.94 239 ILE A CA 1
ATOM 1905 C C . ILE A 1 239 ? 9.578 17.391 15.68 1 98.94 239 ILE A C 1
ATOM 1907 O O . ILE A 1 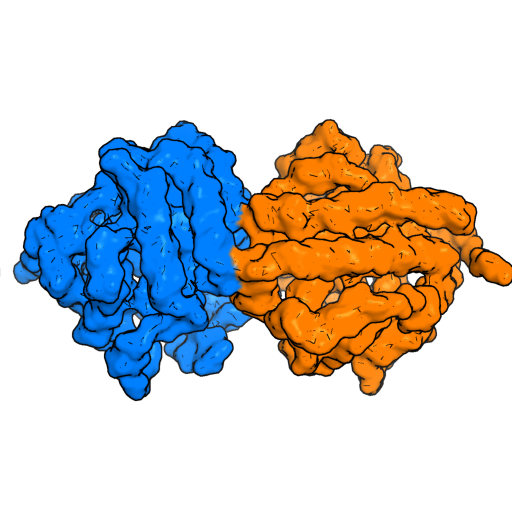239 ? 9.453 18.438 16.312 1 98.94 239 ILE A O 1
ATOM 1911 N N . ALA A 1 240 ? 9.227 16.203 16.156 1 98.75 240 ALA A N 1
ATOM 1912 C CA . ALA A 1 240 ? 8.523 16.078 17.422 1 98.75 240 ALA A CA 1
ATOM 1913 C C . ALA A 1 240 ? 9.383 16.562 18.578 1 98.75 240 ALA A C 1
ATOM 1915 O O . ALA A 1 240 ? 8.867 17.125 19.547 1 98.75 240 ALA A O 1
ATOM 1916 N N . ASP A 1 241 ? 10.656 16.391 18.484 1 98.75 241 ASP A N 1
ATOM 1917 C CA . ASP A 1 241 ? 11.586 16.719 19.562 1 98.75 241 ASP A CA 1
ATOM 1918 C C . ASP A 1 241 ? 11.891 18.219 19.578 1 98.75 241 ASP A C 1
ATOM 1920 O O . ASP A 1 241 ? 12.133 18.797 20.641 1 98.75 241 ASP A O 1
ATOM 1924 N N . ASN A 1 242 ? 11.844 18.875 18.406 1 98.81 242 ASN A N 1
ATOM 1925 C CA . ASN A 1 242 ? 12.367 20.234 18.328 1 98.81 242 ASN A CA 1
ATOM 1926 C C . ASN A 1 242 ? 11.25 21.25 18.219 1 98.81 242 ASN A C 1
ATOM 1928 O O . ASN A 1 242 ? 11.438 22.422 18.578 1 98.81 242 ASN A O 1
ATOM 1932 N N . LEU A 1 243 ? 10.078 20.875 17.781 1 98.81 243 LEU A N 1
ATOM 1933 C CA . LEU A 1 243 ? 9 21.828 17.594 1 98.81 243 LEU A CA 1
ATOM 1934 C C . LEU A 1 243 ? 8.594 22.453 18.922 1 98.81 243 LEU A C 1
ATOM 1936 O O . LEU A 1 243 ? 8.461 23.688 19.016 1 98.81 243 LEU A O 1
ATOM 1940 N N . PRO A 1 244 ? 8.445 21.703 20.016 1 98.38 244 PRO A N 1
ATOM 1941 C CA . PRO A 1 244 ? 8.07 22.328 21.281 1 98.38 244 PRO A CA 1
ATOM 1942 C C . PRO A 1 244 ? 9.078 23.375 21.75 1 98.38 244 PRO A C 1
ATOM 1944 O O . PRO A 1 244 ? 8.688 24.453 22.219 1 98.38 244 PRO A O 1
ATOM 1947 N N . ALA A 1 245 ? 10.32 23.078 21.578 1 98.25 245 ALA A N 1
ATOM 1948 C CA . ALA A 1 245 ? 11.352 24.047 21.969 1 98.25 245 ALA A CA 1
ATOM 1949 C C . ALA A 1 245 ? 11.289 25.297 21.109 1 98.25 245 ALA A C 1
ATOM 1951 O O . ALA A 1 245 ? 11.484 26.406 21.594 1 98.25 245 ALA A O 1
ATOM 1952 N N . ARG A 1 246 ? 11.086 25.062 19.859 1 98.5 246 ARG A N 1
ATOM 1953 C CA . ARG A 1 246 ? 10.984 26.203 18.938 1 98.5 246 ARG A CA 1
ATOM 1954 C C . ARG A 1 246 ? 9.781 27.078 19.281 1 98.5 246 ARG A C 1
ATOM 1956 O O . ARG A 1 246 ? 9.859 28.297 19.219 1 98.5 246 ARG A O 1
ATOM 1963 N N . LEU A 1 247 ? 8.664 26.5 19.625 1 98.5 247 LEU A N 1
ATOM 1964 C CA . LEU A 1 247 ? 7.48 27.219 20.047 1 98.5 247 LEU A CA 1
ATOM 1965 C C . LEU A 1 247 ? 7.77 28.031 21.312 1 98.5 247 LEU A C 1
ATOM 1967 O O . LEU A 1 247 ? 7.418 29.219 21.391 1 98.5 247 LEU A O 1
ATOM 1971 N N . GLN A 1 248 ? 8.422 27.406 22.203 1 98.12 248 GLN A N 1
ATOM 1972 C CA . GLN A 1 248 ? 8.781 28.094 23.438 1 98.12 248 GLN A CA 1
ATOM 1973 C C . GLN A 1 248 ? 9.656 29.312 23.156 1 98.12 248 GLN A C 1
ATOM 1975 O O . GLN A 1 248 ? 9.484 30.359 23.797 1 98.12 248 GLN A O 1
ATOM 1980 N N . SER A 1 249 ? 10.516 29.156 22.25 1 98.19 249 SER A N 1
ATOM 1981 C CA . SER A 1 249 ? 11.414 30.25 21.891 1 98.19 249 SER A CA 1
ATOM 1982 C C . SER A 1 249 ? 10.641 31.422 21.297 1 98.19 249 SER A C 1
ATOM 1984 O O . SER A 1 249 ? 11.125 32.562 21.312 1 98.19 249 SER A O 1
ATOM 1986 N N . LYS A 1 250 ? 9.484 31.172 20.859 1 96.88 250 LYS A N 1
ATOM 1987 C CA . LYS A 1 250 ? 8.633 32.219 20.297 1 96.88 250 LYS A CA 1
ATOM 1988 C C . LYS A 1 250 ? 7.586 32.688 21.297 1 96.88 250 LYS A C 1
ATOM 1990 O O . LYS A 1 250 ? 6.699 33.469 20.969 1 96.88 250 LYS A O 1
ATOM 1995 N N . GLY A 1 251 ? 7.668 32.094 22.516 1 97 251 GLY A N 1
ATOM 1996 C CA . GLY A 1 251 ? 6.734 32.438 23.562 1 97 251 GLY A CA 1
ATOM 1997 C C . GLY A 1 251 ? 5.383 31.766 23.422 1 97 251 GLY A C 1
ATOM 1998 O O . GLY A 1 251 ? 4.371 32.281 23.891 1 97 251 GLY A O 1
ATOM 1999 N N . LEU A 1 252 ? 5.363 30.703 22.672 1 97.31 252 LEU A N 1
ATOM 2000 C CA . LEU A 1 252 ? 4.121 29.984 22.406 1 97.31 252 LEU A CA 1
ATOM 2001 C C . LEU A 1 252 ? 4.051 28.703 23.219 1 97.31 252 LEU A C 1
ATOM 2003 O O . LEU A 1 252 ? 5.082 28.125 23.562 1 97.31 252 LEU A O 1
ATOM 2007 N N . GLU A 1 253 ? 2.922 28.281 23.516 1 96.19 253 GLU A N 1
ATOM 2008 C CA . GLU A 1 253 ? 2.701 27 24.172 1 96.19 253 GLU A CA 1
ATOM 2009 C C . GLU A 1 253 ? 2.768 25.844 23.172 1 96.19 253 GLU A C 1
ATOM 2011 O O . GLU A 1 253 ? 2.416 26 22 1 96.19 253 GLU A O 1
ATOM 2016 N N . PRO A 1 254 ? 3.166 24.703 23.703 1 96.94 254 PRO A N 1
ATOM 2017 C CA . PRO A 1 254 ? 3.133 23.531 22.828 1 96.94 254 PRO A CA 1
ATOM 2018 C C . PRO A 1 254 ? 1.719 23.172 22.391 1 96.94 254 PRO A C 1
ATOM 2020 O O . PRO A 1 254 ? 0.755 23.422 23.109 1 96.94 254 PRO A O 1
ATOM 2023 N N . VAL A 1 255 ? 1.626 22.672 21.25 1 98.25 255 VAL A N 1
ATOM 2024 C CA . VAL A 1 255 ? 0.354 22.203 20.703 1 98.25 255 VAL A CA 1
ATOM 2025 C C . VAL A 1 255 ? 0.432 20.688 20.453 1 98.25 255 VAL A C 1
ATOM 2027 O O . VAL A 1 255 ? 1.519 20.156 20.234 1 98.25 255 VAL A O 1
ATOM 2030 N N . PRO A 1 256 ? -0.722 19.969 20.453 1 98.69 256 PRO A N 1
ATOM 2031 C CA . PRO A 1 256 ? -0.693 18.531 20.125 1 98.69 256 PRO A CA 1
ATOM 2032 C C . PRO A 1 256 ? -0.198 18.266 18.703 1 98.69 256 PRO A C 1
ATOM 2034 O O . PRO A 1 256 ? -0.525 19.016 17.781 1 98.69 256 PRO A O 1
ATOM 2037 N N . MET A 1 257 ? 0.578 17.219 18.578 1 98.88 257 MET A N 1
ATOM 2038 C CA . MET A 1 257 ? 1.131 16.828 17.281 1 98.88 257 MET A CA 1
ATOM 2039 C C . MET A 1 257 ? 0.652 15.43 16.891 1 98.88 257 MET A C 1
ATOM 2041 O O . MET A 1 257 ? 0.661 14.516 17.719 1 98.88 257 MET A O 1
ATOM 2045 N N . THR A 1 258 ? 0.235 15.312 15.672 1 98.88 258 THR A N 1
ATOM 2046 C CA . THR A 1 258 ? -0.176 14.039 15.094 1 98.88 258 THR A CA 1
ATOM 2047 C C . THR A 1 258 ? 0.773 13.617 13.977 1 98.88 258 THR A C 1
ATOM 2049 O O . THR A 1 258 ? 1.207 14.453 13.18 1 98.88 258 THR A O 1
ATOM 2052 N N . VAL A 1 259 ? 1.154 12.375 13.93 1 98.94 259 VAL A N 1
ATOM 2053 C CA . VAL A 1 259 ? 1.918 11.828 12.812 1 98.94 259 VAL A CA 1
ATOM 2054 C C . VAL A 1 259 ? 1.093 10.758 12.102 1 98.94 259 VAL A C 1
ATOM 2056 O O . VAL A 1 259 ? 0.411 9.961 12.742 1 98.94 259 VAL A O 1
ATOM 2059 N N . PHE A 1 260 ? 1.036 10.82 10.828 1 98.69 260 PHE A N 1
ATOM 2060 C CA . PHE A 1 260 ? 0.344 9.844 9.992 1 98.69 260 PHE A CA 1
ATOM 2061 C C . PHE A 1 260 ? 1.298 9.219 8.984 1 98.69 260 PHE A C 1
ATOM 2063 O O . PHE A 1 260 ? 1.501 9.766 7.895 1 98.69 260 PHE A O 1
ATOM 2070 N N . ALA A 1 261 ? 1.761 8.031 9.297 1 98.56 261 ALA A N 1
ATOM 2071 C CA . ALA A 1 261 ? 2.648 7.273 8.422 1 98.56 261 ALA A CA 1
ATOM 2072 C C . ALA A 1 261 ? 1.878 6.199 7.66 1 98.56 261 ALA A C 1
ATOM 2074 O O . ALA A 1 261 ? 1.883 5.027 8.047 1 98.56 261 ALA A O 1
ATOM 2075 N N . LYS A 1 262 ? 1.386 6.57 6.555 1 97.5 262 LYS A N 1
ATOM 2076 C CA . LYS A 1 262 ? 0.49 5.695 5.805 1 97.5 262 LYS A CA 1
ATOM 2077 C C . LYS A 1 262 ? 1.224 4.453 5.305 1 97.5 262 LYS A C 1
ATOM 2079 O O . LYS A 1 262 ? 2.311 4.559 4.73 1 97.5 262 LYS A O 1
ATOM 2084 N N . GLY A 1 263 ? 0.657 3.334 5.508 1 96.81 263 GLY A N 1
ATOM 2085 C CA . GLY A 1 263 ? 1.153 2.086 4.949 1 96.81 263 GLY A CA 1
ATOM 2086 C C . GLY A 1 263 ? 2.264 1.464 5.773 1 96.81 263 GLY A C 1
ATOM 2087 O O . GLY A 1 263 ? 2.629 0.306 5.559 1 96.81 263 GLY A O 1
ATOM 2088 N N . ALA A 1 264 ? 2.879 2.234 6.664 1 97.56 264 ALA A N 1
ATOM 2089 C CA . ALA A 1 264 ? 3.951 1.712 7.508 1 97.56 264 ALA A CA 1
ATOM 2090 C C . ALA A 1 264 ? 3.389 1.053 8.766 1 97.56 264 ALA A C 1
ATOM 2092 O O . ALA A 1 264 ? 3.652 1.504 9.883 1 97.56 264 ALA A O 1
ATOM 2093 N N . TRP A 1 265 ? 2.766 -0.009 8.57 1 95.56 265 TRP A N 1
ATOM 2094 C CA . TRP A 1 265 ? 2.098 -0.723 9.656 1 95.56 265 TRP A CA 1
ATOM 2095 C C . TRP A 1 265 ? 3.09 -1.097 10.75 1 95.56 265 TRP A C 1
ATOM 2097 O O . TRP A 1 265 ? 2.771 -1.014 11.938 1 95.56 265 TRP A O 1
ATOM 2107 N N . TYR A 1 266 ? 4.285 -1.434 10.383 1 96.5 266 TYR A N 1
ATOM 2108 C CA . TYR A 1 266 ? 5.324 -1.913 11.281 1 96.5 266 TYR A CA 1
ATOM 2109 C C . TYR A 1 266 ? 5.793 -0.802 12.219 1 96.5 266 TYR A C 1
ATOM 2111 O O . TYR A 1 266 ? 6.477 -1.062 13.211 1 96.5 266 TYR A O 1
ATOM 2119 N N . ALA A 1 267 ? 5.41 0.385 11.93 1 97.56 267 ALA A N 1
ATOM 2120 C CA . ALA A 1 267 ? 5.988 1.531 12.633 1 97.56 267 ALA A CA 1
ATOM 2121 C C . ALA A 1 267 ? 5.129 1.935 13.828 1 97.56 267 ALA A C 1
ATOM 2123 O O . ALA A 1 267 ? 5.5 2.832 14.586 1 97.56 267 ALA A O 1
ATOM 2124 N N . LEU A 1 268 ? 3.977 1.253 14.023 1 97.88 268 LEU A N 1
ATOM 2125 C CA . LEU A 1 268 ? 3.041 1.688 15.055 1 97.88 268 LEU A CA 1
ATOM 2126 C C . LEU A 1 268 ? 3.73 1.768 16.406 1 97.88 268 LEU A C 1
ATOM 2128 O O . LEU A 1 268 ? 3.672 2.801 17.078 1 97.88 268 LEU A O 1
ATOM 2132 N N . ASP A 1 269 ? 4.449 0.736 16.781 1 97.81 269 ASP A N 1
ATOM 2133 C CA . ASP A 1 269 ? 5.113 0.695 18.094 1 97.81 269 ASP A CA 1
ATOM 2134 C C . ASP A 1 269 ? 6.164 1.799 18.203 1 97.81 269 ASP A C 1
ATOM 2136 O O . ASP A 1 269 ? 6.199 2.527 19.188 1 97.81 269 ASP A O 1
ATOM 2140 N N . ASP A 1 270 ? 6.957 1.941 17.172 1 98.38 270 ASP A N 1
ATOM 2141 C CA . ASP A 1 270 ? 7.996 2.969 17.141 1 98.38 270 ASP A CA 1
ATOM 2142 C C . ASP A 1 270 ? 7.387 4.367 17.219 1 98.38 270 ASP A C 1
ATOM 2144 O O . ASP A 1 270 ? 7.898 5.23 17.938 1 98.38 270 ASP A O 1
ATOM 2148 N N . LEU A 1 271 ? 6.34 4.574 16.5 1 98.81 271 LEU A N 1
ATOM 2149 C CA . LEU A 1 271 ? 5.703 5.883 16.469 1 98.81 271 LEU A CA 1
ATOM 2150 C C . LEU A 1 271 ? 5.078 6.203 17.828 1 98.81 271 LEU A C 1
ATOM 2152 O O . LEU A 1 271 ? 5.09 7.355 18.266 1 98.81 271 LEU A O 1
ATOM 2156 N N . CYS A 1 272 ? 4.566 5.168 18.5 1 98.62 272 CYS A N 1
ATOM 2157 C CA . CYS A 1 272 ? 3.994 5.359 19.828 1 98.62 272 CYS A CA 1
ATOM 2158 C C . CYS A 1 272 ? 5.074 5.715 20.844 1 98.62 272 CYS A C 1
ATOM 2160 O O . CYS A 1 272 ? 4.77 6.215 21.938 1 98.62 272 CYS A O 1
ATOM 2162 N N . ASN A 1 273 ? 6.328 5.492 20.516 1 98.56 273 ASN A N 1
ATOM 2163 C CA . ASN A 1 273 ? 7.434 5.82 21.422 1 98.56 273 ASN A CA 1
ATOM 2164 C C . ASN A 1 273 ? 7.973 7.223 21.156 1 98.56 273 ASN A C 1
ATOM 2166 O O . ASN A 1 273 ? 8.836 7.711 21.875 1 98.56 273 ASN A O 1
ATOM 2170 N N . THR A 1 274 ? 7.492 7.887 20.078 1 98.62 274 THR A N 1
ATOM 2171 C CA . THR A 1 274 ? 7.895 9.258 19.781 1 98.62 274 THR A CA 1
ATOM 2172 C C . THR A 1 274 ? 7.164 10.25 20.672 1 98.62 274 THR A C 1
ATOM 2174 O O . THR A 1 274 ? 6.324 9.859 21.484 1 98.62 274 THR A O 1
ATOM 2177 N N . LYS A 1 275 ? 7.457 11.594 20.469 1 98.5 275 LYS A N 1
ATOM 2178 C CA . LYS A 1 275 ? 6.828 12.641 21.281 1 98.5 275 LYS A CA 1
ATOM 2179 C C . LYS A 1 275 ? 5.539 13.133 20.625 1 98.5 275 LYS A C 1
ATOM 2181 O O . LYS A 1 275 ? 4.941 14.109 21.094 1 98.5 275 LYS A O 1
ATOM 2186 N N . TYR A 1 276 ? 5.145 12.508 19.531 1 98.81 276 TYR A N 1
ATOM 2187 C CA . TYR A 1 276 ? 3.82 12.82 19.016 1 98.81 276 TYR A CA 1
ATOM 2188 C C . TYR A 1 276 ? 2.732 12.422 20 1 98.81 276 TYR A C 1
ATOM 2190 O O . TYR A 1 276 ? 2.867 11.43 20.719 1 98.81 276 TYR A O 1
ATOM 2198 N N . ASN A 1 277 ? 1.674 13.195 20.031 1 98.69 277 ASN A N 1
ATOM 2199 C CA . ASN A 1 277 ? 0.546 12.914 20.906 1 98.69 277 ASN A CA 1
ATOM 2200 C C . ASN A 1 277 ? -0.401 11.883 20.297 1 98.69 277 ASN A C 1
ATOM 2202 O O . ASN A 1 277 ? -0.954 11.039 21.016 1 98.69 277 ASN A O 1
ATOM 2206 N N . THR A 1 278 ? -0.576 11.984 19.016 1 98.81 278 THR A N 1
ATOM 2207 C CA . THR A 1 278 ? -1.566 11.203 18.266 1 98.81 278 THR A CA 1
ATOM 2208 C C . THR A 1 278 ? -0.922 10.492 17.094 1 98.81 278 THR A C 1
ATOM 2210 O O . THR A 1 278 ? -0.132 11.094 16.359 1 98.81 278 THR A O 1
ATOM 2213 N N . ILE A 1 279 ? -1.233 9.227 16.938 1 98.88 279 ILE A N 1
ATOM 2214 C CA . ILE A 1 279 ? -0.749 8.422 15.82 1 98.88 279 ILE A CA 1
ATOM 2215 C C . ILE A 1 279 ? -1.903 8.102 14.867 1 98.88 279 ILE A C 1
ATOM 2217 O O . ILE A 1 279 ? -2.881 7.465 15.266 1 98.88 279 ILE A O 1
ATOM 2221 N N . GLY A 1 280 ? -1.769 8.617 13.625 1 98.69 280 GLY A N 1
ATOM 2222 C CA . GLY A 1 280 ? -2.766 8.312 12.609 1 98.69 280 GLY A CA 1
ATOM 2223 C C . GLY A 1 280 ? -2.666 6.891 12.086 1 98.69 280 GLY A C 1
ATOM 2224 O O . GLY A 1 280 ? -1.565 6.375 11.883 1 98.69 280 GLY A O 1
ATOM 2225 N N . LEU A 1 281 ? -3.816 6.289 11.82 1 98.44 281 LEU A N 1
ATOM 2226 C CA . LEU A 1 281 ? -3.896 4.93 11.305 1 98.44 281 LEU A CA 1
ATOM 2227 C C . LEU A 1 281 ? -4.641 4.898 9.969 1 98.44 281 LEU A C 1
ATOM 2229 O O . LEU A 1 281 ? -5.668 5.559 9.812 1 98.44 281 LEU A O 1
ATOM 2233 N N . ASP A 1 282 ? -4.121 4.121 9.047 1 98 282 ASP A N 1
ATOM 2234 C CA . ASP A 1 282 ? -4.934 3.787 7.879 1 98 282 ASP A CA 1
ATOM 2235 C C . ASP A 1 282 ? -5.84 2.594 8.164 1 98 282 ASP A C 1
ATOM 2237 O O . ASP A 1 282 ? -6.02 2.207 9.32 1 98 282 ASP A O 1
ATOM 2241 N N . TRP A 1 283 ? -6.469 2.02 7.172 1 97.5 283 TRP A N 1
ATOM 2242 C CA . TRP A 1 283 ? -7.516 1.031 7.402 1 97.5 283 TRP A CA 1
ATOM 2243 C C . TRP A 1 283 ? -6.922 -0.364 7.566 1 97.5 283 TRP A C 1
ATOM 2245 O O . TRP A 1 283 ? -7.656 -1.343 7.719 1 97.5 283 TRP A O 1
ATOM 2255 N N . LEU A 1 284 ? -5.617 -0.498 7.629 1 96.88 284 LEU A N 1
ATOM 2256 C CA . LEU A 1 284 ? -4.973 -1.806 7.66 1 96.88 284 LEU A CA 1
ATOM 2257 C C . LEU A 1 284 ? -4.758 -2.27 9.094 1 96.88 284 LEU A C 1
ATOM 2259 O O . LEU A 1 284 ? -4.09 -3.277 9.336 1 96.88 284 LEU A O 1
ATOM 2263 N N . HIS A 1 285 ? -5.309 -1.594 10.016 1 97.62 285 HIS A N 1
ATOM 2264 C CA . HIS A 1 285 ? -5.195 -1.987 11.414 1 97.62 285 HIS A CA 1
ATOM 2265 C C . HIS A 1 285 ? -6.547 -2.426 11.977 1 97.62 285 HIS A C 1
ATOM 2267 O O . HIS A 1 285 ? -7.574 -1.811 11.68 1 97.62 285 HIS A O 1
ATOM 2273 N N . ALA A 1 286 ? -6.484 -3.48 12.742 1 97.19 286 ALA A N 1
ATOM 2274 C CA . ALA A 1 286 ? -7.629 -3.768 13.602 1 97.19 286 ALA A CA 1
ATOM 2275 C C . ALA A 1 286 ?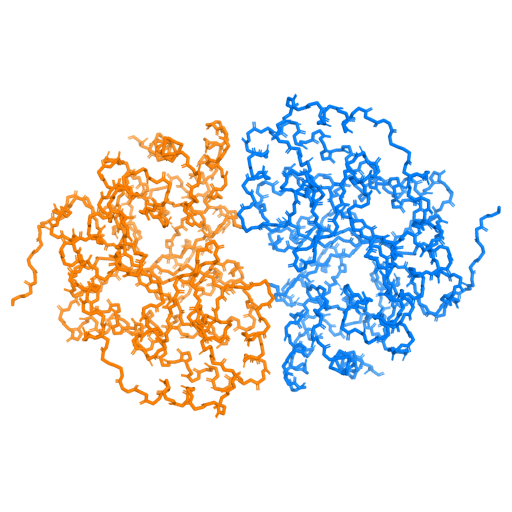 -7.703 -2.781 14.758 1 97.19 286 ALA A C 1
ATOM 2277 O O . ALA A 1 286 ? -6.742 -2.627 15.516 1 97.19 286 ALA A O 1
ATOM 2278 N N . PRO A 1 287 ? -8.812 -2.141 14.922 1 98 287 PRO A N 1
ATOM 2279 C CA . PRO A 1 287 ? -8.914 -1.068 15.914 1 98 287 PRO A CA 1
ATOM 2280 C C . PRO A 1 287 ? -8.492 -1.519 17.312 1 98 287 PRO A C 1
ATOM 2282 O O . PRO A 1 287 ? -7.645 -0.877 17.938 1 98 287 PRO A O 1
ATOM 2285 N N . ALA A 1 288 ? -8.945 -2.66 17.781 1 97.94 288 ALA A N 1
ATOM 2286 C CA . ALA A 1 288 ? -8.703 -3.105 19.141 1 97.94 288 ALA A CA 1
ATOM 2287 C C . ALA A 1 288 ? -7.223 -3.383 19.391 1 97.94 288 ALA A C 1
ATOM 2289 O O . ALA A 1 288 ? -6.68 -3.029 20.438 1 97.94 288 ALA A O 1
ATOM 2290 N N . GLU A 1 289 ? -6.59 -3.986 18.391 1 97.06 289 GLU A N 1
ATOM 2291 C CA . GLU A 1 289 ? -5.176 -4.32 18.516 1 97.06 289 GLU A CA 1
ATOM 2292 C C . GLU A 1 289 ? -4.312 -3.061 18.547 1 97.06 289 GLU A C 1
ATOM 2294 O O . GLU A 1 289 ? -3.396 -2.941 19.359 1 97.06 289 GLU A O 1
ATOM 2299 N N . ALA A 1 290 ? -4.578 -2.162 17.641 1 98.19 290 ALA A N 1
ATOM 2300 C CA . ALA A 1 290 ? -3.832 -0.906 17.609 1 98.19 290 ALA A CA 1
ATOM 2301 C C . ALA A 1 290 ? -4.059 -0.099 18.875 1 98.19 290 ALA A C 1
ATOM 2303 O O . ALA A 1 290 ? -3.127 0.516 19.406 1 98.19 290 ALA A O 1
ATOM 2304 N N . TYR A 1 291 ? -5.297 -0.115 19.375 1 98.5 291 TYR A N 1
ATOM 2305 C CA . TYR A 1 291 ? -5.668 0.62 20.578 1 98.5 291 TYR A CA 1
ATOM 2306 C C . TYR A 1 291 ? -4.875 0.127 21.781 1 98.5 291 TYR A C 1
ATOM 2308 O O . TYR A 1 291 ? -4.363 0.928 22.562 1 98.5 291 TYR A O 1
ATOM 2316 N N . LYS A 1 292 ? -4.766 -1.162 21.875 1 98.25 292 LYS A N 1
ATOM 2317 C CA . LYS A 1 292 ? -4.012 -1.757 22.984 1 98.25 292 LYS A CA 1
ATOM 2318 C C . LYS A 1 292 ? -2.562 -1.284 22.984 1 98.25 292 LYS A C 1
ATOM 2320 O O . LYS A 1 292 ? -2.021 -0.914 24.016 1 98.25 292 LYS A O 1
ATOM 2325 N N . VAL A 1 293 ? -1.956 -1.248 21.812 1 97.88 293 VAL A N 1
ATOM 2326 C CA . VAL A 1 293 ? -0.568 -0.82 21.688 1 97.88 293 VAL A CA 1
ATOM 2327 C C . VAL A 1 293 ? -0.435 0.643 22.094 1 97.88 293 VAL A C 1
ATOM 2329 O O . VAL A 1 293 ? 0.462 0.996 22.875 1 97.88 293 VAL A O 1
ATOM 2332 N N . ALA A 1 294 ? -1.33 1.468 21.594 1 98.25 294 ALA A N 1
ATOM 2333 C CA . ALA A 1 294 ? -1.262 2.904 21.859 1 98.25 294 ALA A CA 1
ATOM 2334 C C . ALA A 1 294 ? -1.537 3.217 23.312 1 98.25 294 ALA A C 1
ATOM 2336 O O . ALA A 1 294 ? -0.842 4.035 23.922 1 98.25 294 ALA A O 1
ATOM 2337 N N . GLN A 1 295 ? -2.537 2.562 23.906 1 97.25 295 GLN A N 1
ATOM 2338 C CA . GLN A 1 295 ? -2.904 2.816 25.297 1 97.25 295 GLN A CA 1
ATOM 2339 C C . GLN A 1 295 ? -1.771 2.434 26.25 1 97.25 295 GLN A C 1
ATOM 2341 O O . GLN A 1 295 ? -1.555 3.098 27.266 1 97.25 295 GLN A O 1
ATOM 2346 N N . ALA A 1 296 ? -1.103 1.361 25.891 1 97.62 296 ALA A N 1
ATOM 2347 C CA . ALA A 1 296 ? 0.01 0.91 26.734 1 97.62 296 ALA A CA 1
ATOM 2348 C C . ALA A 1 296 ? 1.105 1.97 26.797 1 97.62 296 ALA A C 1
ATOM 2350 O O . ALA A 1 296 ? 1.92 1.968 27.734 1 97.62 296 ALA A O 1
ATOM 2351 N N . LYS A 1 297 ? 1.082 2.922 25.875 1 97.56 297 LYS A N 1
ATOM 2352 C CA . LYS A 1 297 ? 2.139 3.928 25.812 1 97.56 297 LYS A CA 1
ATOM 2353 C C . LYS A 1 297 ? 1.573 5.332 26 1 97.56 297 LYS A C 1
ATOM 2355 O O . LYS A 1 297 ? 2.258 6.324 25.734 1 97.56 297 LYS A O 1
ATOM 2360 N N . GLY A 1 298 ? 0.3 5.422 26.328 1 97.19 298 GLY A N 1
ATOM 2361 C CA . GLY A 1 298 ? -0.347 6.691 26.609 1 97.19 298 GLY A CA 1
ATOM 2362 C C . GLY A 1 298 ? -0.567 7.547 25.375 1 97.19 298 GLY A C 1
ATOM 2363 O O . GLY A 1 298 ? -0.481 8.773 25.438 1 97.19 298 GLY A O 1
ATOM 2364 N N . LYS A 1 299 ? -0.735 6.848 24.219 1 98.62 299 LYS A N 1
ATOM 2365 C CA . LYS A 1 299 ? -0.904 7.574 22.969 1 98.62 299 LYS A CA 1
ATOM 2366 C C . LYS A 1 299 ? -2.359 7.551 22.516 1 98.62 299 LYS A C 1
ATOM 2368 O O . LYS A 1 299 ? -3.129 6.676 22.922 1 98.62 299 LYS A O 1
ATOM 2373 N N . VAL A 1 300 ? -2.73 8.555 21.781 1 98.81 300 VAL A N 1
ATOM 2374 C CA . VAL A 1 300 ? -4.039 8.664 21.141 1 98.81 300 VAL A CA 1
ATOM 2375 C C . VAL A 1 300 ? -3.945 8.18 19.688 1 98.81 300 VAL A C 1
ATOM 2377 O O . VAL A 1 300 ? -2.928 8.391 19.031 1 98.81 300 VAL A O 1
ATOM 2380 N N . LEU A 1 301 ? -4.965 7.48 19.234 1 98.81 301 LEU A N 1
ATOM 2381 C CA . LEU A 1 301 ? -5.023 7.066 17.844 1 98.81 301 LEU A CA 1
ATOM 2382 C C . LEU A 1 301 ? -5.996 7.941 17.062 1 98.81 301 LEU A C 1
ATOM 2384 O O . LEU A 1 301 ? -6.977 8.438 17.609 1 98.81 301 LEU A O 1
ATOM 2388 N N . GLN A 1 302 ? -5.695 8.164 15.773 1 98.81 302 GLN A N 1
ATOM 2389 C CA . GLN A 1 302 ? -6.582 8.852 14.844 1 98.81 302 GLN A CA 1
ATOM 2390 C C . GLN A 1 302 ? -6.906 7.965 13.641 1 98.81 302 GLN A C 1
ATOM 2392 O O . GLN A 1 302 ? -6.012 7.367 13.039 1 98.81 302 GLN A O 1
ATOM 2397 N N . GLY A 1 303 ? -8.117 7.871 13.109 1 96.56 303 GLY A N 1
ATOM 2398 C CA . GLY A 1 303 ? -8.562 7.086 11.969 1 96.56 303 GLY A CA 1
ATOM 2399 C C . GLY A 1 303 ? -9.758 6.203 12.281 1 96.56 303 GLY A C 1
ATOM 2400 O O . GLY A 1 303 ? -10.648 6.598 13.039 1 96.56 303 GLY A O 1
ATOM 2401 N N . ASN A 1 304 ? -9.656 5.336 11.422 1 96.12 304 ASN A N 1
ATOM 2402 C CA . ASN A 1 304 ? -9.008 4.191 10.797 1 96.12 304 ASN A CA 1
ATOM 2403 C C . ASN A 1 304 ? -9.883 3.578 9.711 1 96.12 304 ASN A C 1
ATOM 2405 O O . ASN A 1 304 ? -9.477 2.625 9.039 1 96.12 304 ASN A O 1
ATOM 2409 N N . ALA A 1 305 ? -11.141 4.242 9.523 1 97.5 305 ALA A N 1
ATOM 2410 C CA . ALA A 1 305 ? -12.102 3.652 8.602 1 97.5 305 ALA A CA 1
ATOM 2411 C C . ALA A 1 305 ? -11.586 3.707 7.164 1 97.5 305 ALA A C 1
ATOM 2413 O O . ALA A 1 305 ? -11.039 4.723 6.734 1 97.5 305 ALA A O 1
ATOM 2414 N N . ASP A 1 306 ? -11.805 2.631 6.402 1 97.44 306 ASP A N 1
ATOM 2415 C CA . ASP A 1 306 ? -11.547 2.656 4.965 1 97.44 306 ASP A CA 1
ATOM 2416 C C . ASP A 1 306 ? -12.391 3.725 4.277 1 97.44 306 ASP A C 1
ATOM 2418 O O . ASP A 1 306 ? -13.625 3.67 4.32 1 97.44 306 ASP A O 1
ATOM 2422 N N . PRO A 1 307 ? -11.758 4.703 3.598 1 97.69 307 PRO A N 1
ATOM 2423 C CA . PRO A 1 307 ? -12.57 5.723 2.926 1 97.69 307 PRO A CA 1
ATOM 2424 C C . PRO A 1 307 ? -13.578 5.125 1.944 1 97.69 307 PRO A C 1
ATOM 2426 O O . PRO A 1 307 ? -14.633 5.711 1.707 1 97.69 307 PRO A O 1
ATOM 2429 N N . GLY A 1 308 ? -13.281 3.947 1.447 1 97.62 308 GLY A N 1
ATOM 2430 C CA . GLY A 1 308 ? -14.133 3.291 0.468 1 97.62 308 GLY A CA 1
ATOM 2431 C C . GLY A 1 308 ? -15.492 2.908 1.021 1 97.62 308 GLY A C 1
ATOM 2432 O O . GLY A 1 308 ? -16.438 2.662 0.262 1 97.62 308 GLY A O 1
ATOM 2433 N N . VAL A 1 309 ? -15.617 2.859 2.322 1 98.19 309 VAL A N 1
ATOM 2434 C CA . VAL A 1 309 ? -16.875 2.496 2.955 1 98.19 309 VAL A CA 1
ATOM 2435 C C . VAL A 1 309 ? -17.953 3.504 2.572 1 98.19 309 VAL A C 1
ATOM 2437 O O . VAL A 1 309 ? -19.141 3.158 2.49 1 98.19 309 VAL A O 1
ATOM 2440 N N . LEU A 1 310 ? -17.531 4.719 2.186 1 98.56 310 LEU A N 1
ATOM 2441 C CA . LEU A 1 310 ? -18.469 5.801 1.902 1 98.56 310 LEU A CA 1
ATOM 2442 C C . LEU A 1 310 ? -19.141 5.602 0.547 1 98.56 310 LEU A C 1
ATOM 2444 O O . LEU A 1 310 ? -20.125 6.281 0.228 1 98.56 310 LEU A O 1
ATOM 2448 N N . TYR A 1 311 ? -18.641 4.656 -0.252 1 97.88 311 TYR A N 1
ATOM 2449 C CA . TYR A 1 311 ? -19.281 4.27 -1.5 1 97.88 311 TYR A CA 1
ATOM 2450 C C . TYR A 1 311 ? -20.266 3.129 -1.271 1 97.88 311 TYR A C 1
ATOM 2452 O O . TYR A 1 311 ? -20.938 2.682 -2.205 1 97.88 311 TYR A O 1
ATOM 2460 N N . GLY A 1 312 ? -20.312 2.633 -0.053 1 97.75 312 GLY A N 1
ATOM 2461 C CA . GLY A 1 312 ? -21.156 1.496 0.296 1 97.75 312 GLY A CA 1
ATOM 2462 C C . GLY A 1 312 ? -22.531 1.898 0.778 1 97.75 312 GLY A C 1
ATOM 2463 O O . GLY A 1 312 ? -22.984 3.012 0.51 1 97.75 312 GLY A O 1
ATOM 2464 N N . SER A 1 313 ? -23.266 0.973 1.385 1 97.88 313 SER A N 1
ATOM 2465 C CA . SER A 1 313 ? -24.594 1.213 1.947 1 97.88 313 SER A CA 1
ATOM 2466 C C . SER A 1 313 ? -24.5 1.843 3.332 1 97.88 313 SER A C 1
ATOM 2468 O O . SER A 1 313 ? -23.438 1.821 3.961 1 97.88 313 SER A O 1
ATOM 2470 N N . ARG A 1 314 ? -25.531 2.436 3.758 1 97.81 314 ARG A N 1
ATOM 2471 C CA . ARG A 1 314 ? -25.594 2.967 5.113 1 97.81 314 ARG A CA 1
ATOM 2472 C C . ARG A 1 314 ? -25.391 1.863 6.145 1 97.81 314 ARG A C 1
ATOM 2474 O O . ARG A 1 314 ? -24.781 2.092 7.195 1 97.81 314 ARG A O 1
ATOM 2481 N N . GLU A 1 315 ? -25.844 0.705 5.812 1 98.06 315 GLU A N 1
ATOM 2482 C CA . GLU A 1 315 ? -25.656 -0.444 6.691 1 98.06 315 GLU A CA 1
ATOM 2483 C C . GLU A 1 315 ? -24.172 -0.771 6.855 1 98.06 315 GLU A C 1
ATOM 2485 O O . GLU A 1 315 ? -23.719 -1.03 7.969 1 98.06 315 GLU A O 1
ATOM 2490 N N . SER A 1 316 ? -23.469 -0.772 5.793 1 97.94 316 SER A N 1
ATOM 2491 C CA . SER A 1 316 ? -22.047 -1.071 5.852 1 97.94 316 SER A CA 1
ATOM 2492 C C . SER A 1 316 ? -21.281 0.017 6.602 1 97.94 316 SER A C 1
ATOM 2494 O O . SER A 1 316 ? -20.344 -0.274 7.336 1 97.94 316 SER A O 1
ATOM 2496 N N . ILE A 1 317 ? -21.703 1.29 6.406 1 98.44 317 ILE A N 1
ATOM 2497 C CA . ILE A 1 317 ? -21.094 2.387 7.148 1 98.44 317 ILE A CA 1
ATOM 2498 C C . ILE A 1 317 ? -21.312 2.182 8.641 1 98.44 317 ILE A C 1
ATOM 2500 O O . ILE A 1 317 ? -20.375 2.285 9.438 1 98.44 317 ILE A O 1
ATOM 2504 N N . THR A 1 318 ? -22.531 1.834 8.969 1 98.56 318 THR A N 1
ATOM 2505 C CA . THR A 1 318 ? -22.859 1.596 10.375 1 98.56 318 THR A CA 1
ATOM 2506 C C . THR A 1 318 ? -21.984 0.48 10.945 1 98.56 318 THR A C 1
ATOM 2508 O O . THR A 1 318 ? -21.438 0.618 12.047 1 98.56 318 THR A O 1
ATOM 2511 N N . LYS A 1 319 ? -21.797 -0.573 10.227 1 98.12 319 LYS A N 1
ATOM 2512 C CA . LYS A 1 319 ? -21.031 -1.718 10.695 1 98.12 319 LYS A CA 1
ATOM 2513 C C . LYS A 1 319 ? -19.578 -1.334 10.945 1 98.12 319 LYS A C 1
ATOM 2515 O O . LYS A 1 319 ? -18.984 -1.731 11.945 1 98.12 319 LYS A O 1
ATOM 2520 N N . VAL A 1 320 ? -19.031 -0.604 10.047 1 98.19 320 VAL A N 1
ATOM 2521 C CA . VAL A 1 320 ? -17.625 -0.187 10.18 1 98.19 320 VAL A CA 1
ATOM 2522 C C . VAL A 1 320 ? -17.484 0.728 11.391 1 98.19 320 VAL A C 1
ATOM 2524 O O . VAL A 1 320 ? -16.531 0.584 12.172 1 98.19 320 VAL A O 1
ATOM 2527 N N . VAL A 1 321 ? -18.438 1.675 11.578 1 98.44 321 VAL A N 1
ATOM 2528 C CA . VAL A 1 321 ? -18.391 2.596 12.711 1 98.44 321 VAL A CA 1
ATOM 2529 C C . VAL A 1 321 ? -18.531 1.818 14.016 1 98.44 321 VAL A C 1
ATOM 2531 O O . VAL A 1 321 ? -17.812 2.088 14.984 1 98.44 321 VAL A O 1
ATOM 2534 N N . GLU A 1 322 ? -19.391 0.829 14.047 1 98.44 322 GLU A N 1
ATOM 2535 C CA . GLU A 1 322 ? -19.562 -0.008 15.227 1 98.44 322 GLU A CA 1
ATOM 2536 C C . GLU A 1 322 ? -18.266 -0.72 15.594 1 98.44 322 GLU A C 1
ATOM 2538 O O . GLU A 1 322 ? -17.891 -0.777 16.766 1 98.44 322 GLU A O 1
ATOM 2543 N N . GLU A 1 323 ? -17.625 -1.217 14.602 1 97.81 323 GLU A N 1
ATOM 2544 C CA . GLU A 1 323 ? -16.344 -1.905 14.836 1 97.81 323 GLU A CA 1
ATOM 2545 C C . GLU A 1 323 ? -15.297 -0.954 15.398 1 97.81 323 GLU A C 1
ATOM 2547 O O . GLU A 1 323 ? -14.57 -1.307 16.328 1 97.81 323 GLU A O 1
ATOM 2552 N N . MET A 1 324 ? -15.211 0.22 14.859 1 98 324 MET A N 1
ATOM 2553 C CA . MET A 1 324 ? -14.258 1.22 15.336 1 98 324 MET A CA 1
ATOM 2554 C C . MET A 1 324 ? -14.562 1.623 16.781 1 98 324 MET A C 1
ATOM 2556 O O . MET A 1 324 ? -13.672 1.602 17.625 1 98 324 MET A O 1
ATOM 2560 N N . VAL A 1 325 ? -15.844 1.971 17.031 1 98.25 325 VAL A N 1
ATOM 2561 C CA . VAL A 1 325 ? -16.234 2.428 18.359 1 98.25 325 VAL A CA 1
ATOM 2562 C C . VAL A 1 325 ? -15.922 1.351 19.391 1 98.25 325 VAL A C 1
ATOM 2564 O O . VAL A 1 325 ? -15.32 1.636 20.422 1 98.25 325 VAL A O 1
ATOM 2567 N N . ALA A 1 326 ? -16.25 0.107 19.078 1 98 326 ALA A N 1
ATOM 2568 C CA . ALA A 1 326 ? -15.969 -1 19.984 1 98 326 ALA A CA 1
ATOM 2569 C C . ALA A 1 326 ? -14.469 -1.211 20.156 1 98 326 ALA A C 1
ATOM 2571 O O . ALA A 1 326 ? -13.984 -1.404 21.266 1 98 326 ALA A O 1
ATOM 2572 N N . GLY A 1 327 ? -13.742 -1.132 19.078 1 98.25 327 GLY A N 1
ATOM 2573 C CA . GLY A 1 327 ? -12.32 -1.419 19.078 1 98.25 327 GLY A CA 1
ATOM 2574 C C . GLY A 1 327 ? -11.492 -0.343 19.766 1 98.25 327 GLY A C 1
ATOM 2575 O O . GLY A 1 327 ? -10.438 -0.63 20.328 1 98.25 327 GLY A O 1
ATOM 2576 N N . PHE A 1 328 ? -11.961 0.877 19.609 1 98.12 328 PHE A N 1
ATOM 2577 C CA . PHE A 1 328 ? -11.227 1.988 20.188 1 98.12 328 PHE A CA 1
ATOM 2578 C C . PHE A 1 328 ? -11.773 2.326 21.578 1 98.12 328 PHE A C 1
ATOM 2580 O O . PHE A 1 328 ? -11.758 3.486 21.984 1 98.12 328 PHE A O 1
ATOM 2587 N N . GLY A 1 329 ? -12.375 1.4 22.281 1 95.5 329 GLY A N 1
ATOM 2588 C CA . GLY A 1 329 ? -12.695 1.487 23.703 1 95.5 329 GLY A CA 1
ATOM 2589 C C . GLY A 1 329 ? -13.93 2.326 23.969 1 95.5 329 GLY A C 1
ATOM 2590 O O . GLY A 1 329 ? -14.047 2.932 25.047 1 95.5 329 GLY A O 1
ATOM 2591 N N . GLY A 1 330 ? -14.766 2.477 22.984 1 95.75 330 GLY A N 1
ATOM 2592 C CA . GLY A 1 330 ? -16 3.215 23.188 1 95.75 330 GLY A CA 1
ATOM 2593 C C . GLY A 1 330 ? -15.883 4.688 22.844 1 95.75 330 GLY A C 1
ATOM 2594 O O . GLY A 1 330 ? -16.891 5.402 22.781 1 95.75 330 GLY A O 1
ATOM 2595 N N . GLY A 1 331 ? -14.664 5.203 22.688 1 94.94 331 GLY A N 1
ATOM 2596 C CA . GLY A 1 331 ? -14.438 6.531 22.156 1 94.94 331 GLY A CA 1
ATOM 2597 C C . GLY A 1 331 ? -14.32 7.602 23.219 1 94.94 331 GLY A C 1
ATOM 2598 O O . GLY A 1 331 ? -14.234 8.789 22.906 1 94.94 331 GLY A O 1
ATOM 2599 N N . LYS A 1 332 ? -14.211 7.219 24.453 1 95.19 332 LYS A N 1
ATOM 2600 C CA . LYS A 1 332 ? -14.234 8.219 25.516 1 95.19 332 LYS A CA 1
ATOM 2601 C C . LYS A 1 332 ? -12.82 8.594 25.938 1 95.19 332 LYS A C 1
ATOM 2603 O O . LYS A 1 332 ? -12.633 9.406 26.844 1 95.19 332 LYS A O 1
ATOM 2608 N N . GLN A 1 333 ? -11.898 7.977 25.297 1 97.19 333 GLN A N 1
ATOM 2609 C CA . GLN A 1 333 ? -10.5 8.344 25.5 1 97.19 333 GLN A CA 1
ATOM 2610 C C . GLN A 1 333 ? -9.609 7.719 24.422 1 97.19 333 GLN A C 1
ATOM 2612 O O . GLN A 1 333 ? -9.836 6.582 24.016 1 97.19 333 GLN A O 1
ATOM 2617 N N . GLY A 1 334 ? -8.68 8.453 24 1 98 334 GLY A N 1
ATOM 2618 C CA . GLY A 1 334 ? -7.574 7.867 23.25 1 98 334 GLY A CA 1
ATOM 2619 C C . GLY A 1 334 ? -7.879 7.68 21.781 1 98 334 GLY A C 1
ATOM 2620 O O . GLY A 1 334 ? -7.145 6.992 21.062 1 98 334 GLY A O 1
ATOM 2621 N N . TRP A 1 335 ? -9 8.312 21.297 1 98.69 335 TRP A N 1
ATOM 2622 C CA . TRP A 1 335 ? -9.344 8.07 19.891 1 98.69 335 TRP A CA 1
ATOM 2623 C C . TRP A 1 335 ? -9.93 9.328 19.25 1 98.69 335 TRP A C 1
ATOM 2625 O O . TRP A 1 335 ? -10.812 9.969 19.828 1 98.69 335 TRP A O 1
ATOM 2635 N N . ILE A 1 336 ? -9.375 9.711 18.172 1 98.81 336 ILE A N 1
ATOM 2636 C CA . ILE A 1 336 ? -9.938 10.719 17.281 1 98.81 336 ILE A CA 1
ATOM 2637 C C . ILE A 1 336 ? -10.5 10.055 16.031 1 98.81 336 ILE A C 1
ATOM 2639 O O . ILE A 1 336 ? -9.766 9.422 15.258 1 98.81 336 ILE A O 1
ATOM 2643 N N . ALA A 1 337 ? -11.805 10.18 15.828 1 98.69 337 ALA A N 1
ATOM 2644 C CA . ALA A 1 337 ? -12.461 9.539 14.688 1 98.69 337 ALA A CA 1
ATOM 2645 C C . ALA A 1 337 ? -12.078 10.227 13.383 1 98.69 337 ALA A C 1
ATOM 2647 O O . ALA A 1 337 ? -12.164 11.445 13.266 1 98.69 337 ALA A O 1
ATOM 2648 N N . ASN A 1 338 ? -11.664 9.5 12.469 1 98.69 338 ASN A N 1
ATOM 2649 C CA . ASN A 1 338 ? -11.266 9.898 11.125 1 98.69 338 ASN A CA 1
ATOM 2650 C C . ASN A 1 338 ? -11.367 8.742 10.133 1 98.69 338 ASN A C 1
ATOM 2652 O O . ASN A 1 338 ? -11.711 7.621 10.516 1 98.69 338 ASN A O 1
ATOM 2656 N N . LEU A 1 339 ? -11.18 9 8.906 1 98.38 339 LEU A N 1
ATOM 2657 C CA . LEU A 1 339 ? -10.938 7.953 7.918 1 98.38 339 LEU A CA 1
ATOM 2658 C C . LEU A 1 339 ? -9.484 7.496 7.949 1 98.38 339 LEU A C 1
ATOM 2660 O O . LEU A 1 339 ? -8.641 8.141 8.57 1 98.38 339 LEU A O 1
ATOM 2664 N N . GLY A 1 340 ? -9.227 6.402 7.336 1 97.56 340 GLY A N 1
ATOM 2665 C CA . GLY A 1 340 ? -7.879 5.859 7.289 1 97.56 340 GLY A CA 1
ATOM 2666 C C . GLY A 1 340 ? -7 6.535 6.25 1 97.56 340 GLY A C 1
ATOM 2667 O O . GLY A 1 340 ? -5.812 6.23 6.145 1 97.56 340 GLY A O 1
ATOM 2668 N N . HIS A 1 341 ? -7.609 7.312 5.457 1 96.81 341 HIS A N 1
ATOM 2669 C CA . HIS A 1 341 ? -7.008 8.219 4.48 1 96.81 341 HIS A CA 1
ATOM 2670 C C . HIS A 1 341 ? -7.98 9.32 4.078 1 96.81 341 HIS A C 1
ATOM 2672 O O . HIS A 1 341 ? -9.086 9.406 4.617 1 96.81 341 HIS A O 1
ATOM 2678 N N . GLY A 1 342 ? -7.602 10.227 3.254 1 95.81 342 GLY A N 1
ATOM 2679 C CA . GLY A 1 342 ? -8.445 11.352 2.871 1 95.81 342 GLY A CA 1
ATOM 2680 C C . GLY A 1 342 ? -9.688 10.93 2.109 1 95.81 342 GLY A C 1
ATOM 2681 O O . GLY A 1 342 ? -9.672 9.93 1.394 1 95.81 342 GLY A O 1
ATOM 2682 N N . ILE A 1 343 ? -10.695 11.711 2.273 1 96.25 343 ILE A N 1
ATOM 2683 C CA . ILE A 1 343 ? -11.938 11.508 1.532 1 96.25 343 ILE A CA 1
ATOM 2684 C C . ILE A 1 343 ? -11.664 11.609 0.033 1 96.25 343 ILE A C 1
ATOM 2686 O O . ILE A 1 343 ? -10.773 12.352 -0.393 1 96.25 343 ILE A O 1
ATOM 2690 N N . THR A 1 344 ? -12.414 10.844 -0.761 1 94.88 344 THR A N 1
ATOM 2691 C CA . THR A 1 344 ? -12.18 10.781 -2.199 1 94.88 344 THR A CA 1
ATOM 2692 C C . THR A 1 344 ? -13.219 11.602 -2.955 1 94.88 344 THR A C 1
ATOM 2694 O O . THR A 1 344 ? -14.297 11.891 -2.426 1 94.88 344 THR A O 1
ATOM 2697 N N . PRO A 1 345 ? -12.93 11.984 -4.16 1 92.94 345 PRO A N 1
ATOM 2698 C CA . PRO A 1 345 ? -13.656 13.047 -4.855 1 92.94 345 PRO A CA 1
ATOM 2699 C C . PRO A 1 345 ? -15.102 12.656 -5.176 1 92.94 345 PRO A C 1
ATOM 2701 O O . PRO A 1 345 ? -15.953 13.531 -5.352 1 92.94 345 PRO A O 1
ATOM 2704 N N . PHE A 1 346 ? -15.453 11.352 -5.168 1 95.31 346 PHE A N 1
ATOM 2705 C CA . PHE A 1 346 ? -16.75 10.969 -5.695 1 95.31 346 PHE A CA 1
ATOM 2706 C C . PHE A 1 346 ? -17.703 10.578 -4.57 1 95.31 346 PHE A C 1
ATOM 2708 O O . PHE A 1 346 ? -18.828 10.148 -4.82 1 95.31 346 PHE A O 1
ATOM 2715 N N . VAL A 1 347 ? -17.234 10.758 -3.389 1 97.69 347 VAL A N 1
ATOM 2716 C CA . VAL A 1 347 ? -18.094 10.477 -2.24 1 97.69 347 VAL A CA 1
ATOM 2717 C C . VAL A 1 347 ? -19.234 11.492 -2.186 1 97.69 347 VAL A C 1
ATOM 2719 O O . VAL A 1 347 ? -19.031 12.688 -2.416 1 97.69 347 VAL A O 1
ATOM 2722 N N . LYS A 1 348 ? -20.453 11.016 -1.938 1 97.31 348 LYS A N 1
ATOM 2723 C CA . LYS A 1 348 ? -21.578 11.914 -1.713 1 97.31 348 LYS A CA 1
ATOM 2724 C C . LYS A 1 348 ? -21.484 12.578 -0.341 1 97.31 348 LYS A C 1
ATOM 2726 O O . LYS A 1 348 ? -21.344 11.891 0.676 1 97.31 348 LYS A O 1
ATOM 2731 N N . PRO A 1 349 ? -21.594 13.898 -0.309 1 98.12 349 PRO A N 1
ATOM 2732 C CA . PRO A 1 349 ? -21.531 14.594 0.977 1 98.12 349 PRO A CA 1
ATOM 2733 C C . PRO A 1 349 ? -22.484 14.023 2.014 1 98.12 349 PRO A C 1
ATOM 2735 O O . PRO A 1 349 ? -22.156 13.969 3.203 1 98.12 349 PRO A O 1
ATOM 2738 N N . ASP A 1 350 ? -23.609 13.531 1.555 1 98.25 350 ASP A N 1
ATOM 2739 C CA . ASP A 1 350 ? -24.609 13 2.469 1 98.25 350 ASP A CA 1
ATOM 2740 C C . ASP A 1 350 ? -24.125 11.703 3.117 1 98.25 350 ASP A C 1
ATOM 2742 O O . ASP A 1 350 ? -24.484 11.398 4.258 1 98.25 350 ASP A O 1
ATOM 2746 N N . ASP A 1 351 ? -23.359 10.93 2.424 1 98.19 351 ASP A N 1
ATOM 2747 C CA . ASP A 1 351 ? -22.828 9.695 2.996 1 98.19 351 ASP A CA 1
ATOM 2748 C C . ASP A 1 351 ? -21.766 9.992 4.051 1 98.19 351 ASP A C 1
ATOM 2750 O O . ASP A 1 351 ? -21.703 9.312 5.078 1 98.19 351 ASP A O 1
ATOM 2754 N N . LEU A 1 352 ? -20.984 10.992 3.773 1 98.56 352 LEU A N 1
ATOM 2755 C CA . LEU A 1 352 ? -20.047 11.43 4.797 1 98.56 352 LEU A CA 1
ATOM 2756 C C . LEU A 1 352 ? -20.781 11.945 6.027 1 98.56 352 LEU A C 1
ATOM 2758 O O . LEU A 1 352 ? -20.406 11.648 7.16 1 98.56 352 LEU A O 1
ATOM 2762 N N . LYS A 1 353 ? -21.797 12.766 5.793 1 98.69 353 LYS A N 1
ATOM 2763 C CA . LYS A 1 353 ? -22.625 13.258 6.895 1 98.69 353 LYS A CA 1
ATOM 2764 C C . LYS A 1 353 ? -23.172 12.102 7.73 1 98.69 353 LYS A C 1
ATOM 2766 O O . LYS A 1 353 ? -23.141 12.156 8.961 1 98.69 353 LYS A O 1
ATOM 2771 N N . PHE A 1 354 ? -23.641 11.07 7.027 1 98.69 354 PHE A N 1
ATOM 2772 C CA . PHE A 1 354 ? -24.172 9.898 7.715 1 98.69 354 PHE A CA 1
ATOM 2773 C C . PHE A 1 354 ? -23.094 9.227 8.555 1 98.69 354 PHE A C 1
ATOM 2775 O O . PHE A 1 354 ? -23.359 8.797 9.68 1 98.69 354 PHE A O 1
ATOM 2782 N N . TYR A 1 355 ? -21.953 9.094 8.078 1 98.75 355 TYR A N 1
ATOM 2783 C CA . TYR A 1 355 ? -20.812 8.555 8.805 1 98.75 355 TYR A CA 1
ATOM 2784 C C . TYR A 1 355 ? -20.594 9.305 10.117 1 98.75 355 TYR A C 1
ATOM 2786 O O . TYR A 1 355 ? -20.422 8.695 11.172 1 98.75 355 TYR A O 1
ATOM 2794 N N . PHE A 1 356 ? -20.594 10.688 10.031 1 98.69 356 PHE A N 1
ATOM 2795 C CA . PHE A 1 356 ? -20.453 11.508 11.227 1 98.69 356 PHE A CA 1
ATOM 2796 C C . PHE A 1 356 ? -21.594 11.258 12.195 1 98.69 356 PHE A C 1
ATOM 2798 O O . PHE A 1 356 ? -21.375 11.07 13.391 1 98.69 356 PHE A O 1
ATOM 2805 N N . GLU A 1 357 ? -22.766 11.234 11.68 1 98.56 357 GLU A N 1
ATOM 2806 C CA . GLU A 1 357 ? -23.953 11.055 12.508 1 98.56 357 GLU A CA 1
ATOM 2807 C C . GLU A 1 357 ? -23.922 9.711 13.227 1 98.56 357 GLU A C 1
ATOM 2809 O O . GLU A 1 357 ? -24.344 9.609 14.383 1 98.56 357 GLU A O 1
ATOM 2814 N N . GLU A 1 358 ? -23.438 8.719 12.531 1 98.25 358 GLU A N 1
ATOM 2815 C CA . GLU A 1 358 ? -23.391 7.387 13.125 1 98.25 358 GLU A CA 1
ATOM 2816 C C . GLU A 1 358 ? -22.391 7.344 14.281 1 98.25 358 GLU A C 1
ATOM 2818 O O . GLU A 1 358 ? -22.609 6.656 15.281 1 98.25 358 GLU A O 1
ATOM 2823 N N . ILE A 1 359 ? -21.266 7.965 14.117 1 98.44 359 ILE A N 1
ATOM 2824 C CA . ILE A 1 359 ? -20.297 8.031 15.211 1 98.44 359 ILE A CA 1
ATOM 2825 C C . ILE A 1 359 ? -20.938 8.711 16.422 1 98.44 359 ILE A C 1
ATOM 2827 O O . ILE A 1 359 ? -20.812 8.227 17.547 1 98.44 359 ILE A O 1
ATOM 2831 N N . HIS A 1 360 ? -21.672 9.859 16.172 1 98.19 360 HIS A N 1
ATOM 2832 C CA . HIS A 1 360 ? -22.375 10.531 17.25 1 98.19 360 HIS A CA 1
ATOM 2833 C C . HIS A 1 360 ? -23.391 9.609 17.906 1 98.19 360 HIS A C 1
ATOM 2835 O O . HIS A 1 360 ? -23.453 9.523 19.141 1 98.19 360 HIS A O 1
ATOM 2841 N N . ARG A 1 361 ? -24.125 8.945 17.078 1 97.81 361 ARG A N 1
ATOM 2842 C CA . ARG A 1 361 ? -25.188 8.086 17.578 1 97.81 361 ARG A CA 1
ATOM 2843 C C . ARG A 1 361 ? -24.641 6.988 18.484 1 97.81 361 ARG A C 1
ATOM 2845 O O . ARG A 1 361 ? -25.203 6.703 19.547 1 97.81 361 ARG A O 1
ATOM 2852 N N . LEU A 1 362 ? -23.516 6.453 18.141 1 97.62 362 LEU A N 1
ATOM 2853 C CA . LEU A 1 362 ? -22.984 5.27 18.812 1 97.62 362 LEU A CA 1
ATOM 2854 C C . LEU A 1 362 ? -22.141 5.66 20.031 1 97.62 362 LEU A C 1
ATOM 2856 O O . LEU A 1 362 ? -21.828 4.816 20.875 1 97.62 362 LEU A O 1
ATOM 2860 N N . THR A 1 363 ? -21.75 6.906 20.125 1 96.31 363 THR A N 1
ATOM 2861 C CA . THR A 1 363 ? -20.812 7.273 21.188 1 96.31 363 THR A CA 1
ATOM 2862 C C . THR A 1 363 ? -21.438 8.297 22.125 1 96.31 363 THR A C 1
ATOM 2864 O O . THR A 1 363 ? -20.844 8.656 23.141 1 96.31 363 THR A O 1
ATOM 2867 N N . LYS A 1 364 ? -22.641 8.844 21.75 1 82.31 364 LYS A N 1
ATOM 2868 C CA . LYS A 1 364 ? -23.312 9.797 22.625 1 82.31 364 LYS A CA 1
ATOM 2869 C C . LYS A 1 364 ? -23.984 9.078 23.797 1 82.31 364 LYS A C 1
ATOM 2871 O O . LYS A 1 364 ? -24.609 8.031 23.609 1 82.31 364 LYS A O 1
ATOM 2876 N N . THR A 1 365 ? -23.469 9.133 25.062 1 64.06 365 THR A N 1
ATOM 2877 C CA . THR A 1 365 ? -24.219 8.703 26.234 1 64.06 365 THR A CA 1
ATOM 2878 C C . THR A 1 365 ? -25.281 9.727 26.594 1 64.06 365 THR A C 1
ATOM 2880 O O . THR A 1 365 ? -25.109 10.922 26.359 1 64.06 365 THR A O 1
ATOM 2883 N N . MET B 1 1 ? -1.714 -40.344 -23.125 1 47.06 1 MET B N 1
ATOM 2884 C CA . MET B 1 1 ? -0.722 -40.812 -22.141 1 47.06 1 MET B CA 1
ATOM 2885 C C . MET B 1 1 ? -0.25 -39.656 -21.266 1 47.06 1 MET B C 1
ATOM 2887 O O . MET B 1 1 ? -0.177 -38.5 -21.734 1 47.06 1 MET B O 1
ATOM 2891 N N . ALA B 1 2 ? -0.262 -39.781 -19.891 1 67.62 2 ALA B N 1
ATOM 2892 C CA . ALA B 1 2 ? 0.281 -38.75 -19.016 1 67.62 2 ALA B CA 1
ATOM 2893 C C . ALA B 1 2 ? 1.679 -38.312 -19.453 1 67.62 2 ALA B C 1
ATOM 2895 O O . ALA B 1 2 ? 2.49 -39.156 -19.859 1 67.62 2 ALA B O 1
ATOM 2896 N N . PRO B 1 3 ? 1.819 -37.031 -19.625 1 79.06 3 PRO B N 1
ATOM 2897 C CA . PRO B 1 3 ? 3.152 -36.562 -20.031 1 79.06 3 PRO B CA 1
ATOM 2898 C C . PRO B 1 3 ? 4.266 -37.188 -19.188 1 79.06 3 PRO B C 1
ATOM 2900 O O . PRO B 1 3 ? 4.066 -37.469 -18 1 79.06 3 PRO B O 1
ATOM 2903 N N . GLN B 1 4 ? 5.332 -37.562 -19.844 1 87.5 4 GLN B N 1
ATOM 2904 C CA . GLN B 1 4 ? 6.508 -38.125 -19.156 1 87.5 4 GLN B CA 1
ATOM 2905 C C . GLN B 1 4 ? 7.547 -37.031 -18.922 1 87.5 4 GLN B C 1
ATOM 2907 O O . GLN B 1 4 ? 7.812 -36.219 -19.812 1 87.5 4 GLN B O 1
ATOM 2912 N N . PHE B 1 5 ? 8.031 -36.875 -17.734 1 94.69 5 PHE B N 1
ATOM 2913 C CA . PHE B 1 5 ? 9.016 -35.875 -17.375 1 94.69 5 PHE B CA 1
ATOM 2914 C C . PHE B 1 5 ? 10.297 -36.5 -16.859 1 94.69 5 PHE B C 1
ATOM 2916 O O . PHE B 1 5 ? 10.25 -37.562 -16.219 1 94.69 5 PHE B O 1
ATOM 2923 N N . GLU B 1 6 ? 11.398 -35.938 -17.141 1 95.19 6 GLU B N 1
ATOM 2924 C CA . GLU B 1 6 ? 12.68 -36.406 -16.609 1 95.19 6 GLU B CA 1
ATOM 2925 C C . GLU B 1 6 ? 12.719 -36.281 -15.086 1 95.19 6 GLU B C 1
ATOM 2927 O O . GLU B 1 6 ? 12.016 -35.438 -14.516 1 95.19 6 GLU B O 1
ATOM 2932 N N . PRO B 1 7 ? 13.555 -37.094 -14.469 1 95.44 7 PRO B N 1
ATOM 2933 C CA . PRO B 1 7 ? 13.695 -36.969 -13.016 1 95.44 7 PRO B CA 1
ATOM 2934 C C . PRO B 1 7 ? 14.289 -35.625 -12.586 1 95.44 7 PRO B C 1
ATOM 2936 O O . PRO B 1 7 ? 15.117 -35.062 -13.297 1 95.44 7 PRO B O 1
ATOM 2939 N N . MET B 1 8 ? 13.961 -35.219 -11.406 1 96.25 8 MET B N 1
ATOM 2940 C CA . MET B 1 8 ? 14.438 -33.938 -10.875 1 96.25 8 MET B CA 1
ATOM 2941 C C . MET B 1 8 ? 15.93 -34 -10.578 1 96.25 8 MET B C 1
ATOM 2943 O O . MET B 1 8 ? 16.406 -34.969 -9.961 1 96.25 8 MET B O 1
ATOM 2947 N N . LYS B 1 9 ? 16.594 -33 -10.938 1 97.44 9 LYS B N 1
ATOM 2948 C CA . LYS B 1 9 ? 18 -32.812 -10.602 1 97.44 9 LYS B CA 1
ATOM 2949 C C . LYS B 1 9 ? 18.188 -31.859 -9.438 1 97.44 9 LYS B C 1
ATOM 2951 O O . LYS B 1 9 ? 19.156 -31.953 -8.688 1 97.44 9 LYS B O 1
ATOM 2956 N N . ASN B 1 10 ? 17.344 -30.938 -9.266 1 97.94 10 ASN B N 1
ATOM 2957 C CA . ASN B 1 10 ? 17.266 -29.953 -8.188 1 97.94 10 ASN B CA 1
ATOM 2958 C C . ASN B 1 10 ? 15.859 -29.891 -7.59 1 97.94 10 ASN B C 1
ATOM 2960 O O . ASN B 1 10 ? 14.93 -29.406 -8.234 1 97.94 10 ASN B O 1
ATOM 2964 N N . ASP B 1 11 ? 15.719 -30.391 -6.359 1 98 11 ASP B N 1
ATOM 2965 C CA . ASP B 1 11 ? 14.422 -30.391 -5.695 1 98 11 ASP B CA 1
ATOM 2966 C C . ASP B 1 11 ? 14.469 -29.547 -4.418 1 98 11 ASP B C 1
ATOM 2968 O O . ASP B 1 11 ? 13.664 -29.75 -3.508 1 98 11 ASP B O 1
ATOM 2972 N N . LEU B 1 12 ? 15.453 -28.625 -4.312 1 98.38 12 LEU B N 1
ATOM 2973 C CA . LEU B 1 12 ? 15.727 -27.844 -3.121 1 98.38 12 LEU B CA 1
ATOM 2974 C C . LEU B 1 12 ? 14.484 -27.078 -2.68 1 98.38 12 LEU B C 1
ATOM 2976 O O . LEU B 1 12 ? 14.141 -27.078 -1.497 1 98.38 12 LEU B O 1
ATOM 2980 N N . ILE B 1 13 ? 13.805 -26.5 -3.613 1 98.81 13 ILE B N 1
ATOM 2981 C CA . ILE B 1 13 ? 12.672 -25.641 -3.264 1 98.81 13 ILE B CA 1
ATOM 2982 C C . ILE B 1 13 ? 11.5 -26.5 -2.795 1 98.81 13 ILE B C 1
ATOM 2984 O O . ILE B 1 13 ? 10.742 -26.094 -1.909 1 98.81 13 ILE B O 1
ATOM 2988 N N . LEU B 1 14 ? 11.336 -27.703 -3.322 1 98.69 14 LEU B N 1
ATOM 2989 C CA . LEU B 1 14 ? 10.273 -28.609 -2.898 1 98.69 14 LEU B CA 1
ATOM 2990 C C . LEU B 1 14 ? 10.508 -29.094 -1.473 1 98.69 14 LEU B C 1
ATOM 2992 O O . LEU B 1 14 ? 9.578 -29.109 -0.659 1 98.69 14 LEU B O 1
ATOM 2996 N N . ARG B 1 15 ? 11.734 -29.438 -1.177 1 98.56 15 ARG B N 1
ATOM 2997 C CA . ARG B 1 15 ? 12.086 -29.844 0.179 1 98.56 15 ARG B CA 1
ATOM 2998 C C . ARG B 1 15 ? 11.875 -28.719 1.169 1 98.56 15 ARG B C 1
ATOM 3000 O O . ARG B 1 15 ? 11.312 -28.922 2.248 1 98.56 15 ARG B O 1
ATOM 3007 N N . THR B 1 16 ? 12.25 -27.531 0.798 1 98.69 16 THR B N 1
ATOM 3008 C CA . THR B 1 16 ? 12.102 -26.359 1.664 1 98.69 16 THR B CA 1
ATOM 3009 C C . THR B 1 16 ? 10.625 -26.078 1.935 1 98.69 16 THR B C 1
ATOM 3011 O O . THR B 1 16 ? 10.242 -25.828 3.076 1 98.69 16 THR B O 1
ATOM 3014 N N . ALA B 1 17 ? 9.836 -26.156 0.88 1 98.56 17 ALA B N 1
ATOM 3015 C CA . ALA B 1 17 ? 8.414 -25.859 1.005 1 98.56 17 ALA B CA 1
ATOM 3016 C C . ALA B 1 17 ? 7.723 -26.844 1.936 1 98.56 17 ALA B C 1
ATOM 3018 O O . ALA B 1 17 ? 6.688 -26.531 2.527 1 98.56 17 ALA B O 1
ATOM 3019 N N . ARG B 1 18 ? 8.312 -27.984 2.078 1 96.56 18 ARG B N 1
ATOM 3020 C CA . ARG B 1 18 ? 7.77 -29.016 2.963 1 96.56 18 ARG B CA 1
ATOM 3021 C C . ARG B 1 18 ? 8.312 -28.859 4.379 1 96.56 18 ARG B C 1
ATOM 3023 O O . ARG B 1 18 ? 8.023 -29.672 5.254 1 96.56 18 ARG B O 1
ATOM 3030 N N . GLY B 1 19 ? 9.164 -27.859 4.602 1 97 19 GLY B N 1
ATOM 3031 C CA . GLY B 1 19 ? 9.672 -27.578 5.934 1 97 19 GLY B CA 1
ATOM 3032 C C . GLY B 1 19 ? 10.914 -28.359 6.289 1 97 19 GLY B C 1
ATOM 3033 O O . GLY B 1 19 ? 11.312 -28.406 7.453 1 97 19 GLY B O 1
ATOM 3034 N N . GLU B 1 20 ? 11.562 -28.953 5.309 1 97.81 20 GLU B N 1
ATOM 3035 C CA . GLU B 1 20 ? 12.75 -29.766 5.559 1 97.81 20 GLU B CA 1
ATOM 3036 C C . GLU B 1 20 ? 13.984 -28.906 5.793 1 97.81 20 GLU B C 1
ATOM 3038 O O . GLU B 1 20 ? 14.023 -27.75 5.379 1 97.81 20 GLU B O 1
ATOM 3043 N N . LYS B 1 21 ? 14.93 -29.484 6.531 1 97.5 21 LYS B N 1
ATOM 3044 C CA . LYS B 1 21 ? 16.25 -28.859 6.582 1 97.5 21 LYS B CA 1
ATOM 3045 C C . LYS B 1 21 ? 16.969 -29 5.246 1 97.5 21 LYS B C 1
ATOM 3047 O O . LYS B 1 21 ? 16.922 -30.047 4.609 1 97.5 21 LYS B O 1
ATOM 3052 N N . VAL B 1 22 ? 17.625 -27.953 4.836 1 97.62 22 VAL B N 1
ATOM 3053 C CA . VAL B 1 22 ? 18.281 -27.938 3.527 1 97.62 22 VAL B CA 1
ATOM 3054 C C . VAL B 1 22 ? 19.656 -27.312 3.641 1 97.62 22 VAL B C 1
ATOM 3056 O O . VAL B 1 22 ? 20.016 -26.75 4.68 1 97.62 22 VAL B O 1
ATOM 3059 N N . GLU B 1 23 ? 20.422 -27.453 2.602 1 96.94 23 GLU B N 1
ATOM 3060 C CA . GLU B 1 23 ? 21.812 -27 2.607 1 96.94 23 GLU B CA 1
ATOM 3061 C C . GLU B 1 23 ? 21.906 -25.5 2.428 1 96.94 23 GLU B C 1
ATOM 3063 O O . GLU B 1 23 ? 22.906 -24.875 2.818 1 96.94 23 GLU B O 1
ATOM 3068 N N . ARG B 1 24 ? 20.938 -24.844 1.817 1 97.56 24 ARG B N 1
ATOM 3069 C CA . ARG B 1 24 ? 20.797 -23.406 1.59 1 97.56 24 ARG B CA 1
ATOM 3070 C C . ARG B 1 24 ? 19.375 -23.047 1.181 1 97.56 24 ARG B C 1
ATOM 3072 O O . ARG B 1 24 ? 18.609 -23.922 0.77 1 97.56 24 ARG B O 1
ATOM 3079 N N . PRO B 1 25 ? 19 -21.828 1.351 1 98.38 25 PRO B N 1
ATOM 3080 C CA . PRO B 1 25 ? 17.656 -21.484 0.877 1 98.38 25 PRO B CA 1
ATOM 3081 C C . PRO B 1 25 ? 17.531 -21.547 -0.644 1 98.38 25 PRO B C 1
ATOM 3083 O O . PRO B 1 25 ? 18.469 -21.172 -1.355 1 98.38 25 PRO B O 1
ATOM 3086 N N . PRO B 1 26 ? 16.453 -22.109 -1.108 1 98.56 26 PRO B N 1
ATOM 3087 C CA . PRO B 1 26 ? 16.219 -21.984 -2.545 1 98.56 26 PRO B CA 1
ATOM 3088 C C . PRO B 1 26 ? 15.93 -20.531 -2.965 1 98.56 26 PRO B C 1
ATOM 3090 O O . PRO B 1 26 ? 15.492 -19.719 -2.145 1 98.56 26 PRO B O 1
ATOM 3093 N N . ILE B 1 27 ? 16.156 -20.281 -4.258 1 98.69 27 ILE B N 1
ATOM 3094 C CA . ILE B 1 27 ? 16.078 -18.906 -4.77 1 98.69 27 ILE B CA 1
ATOM 3095 C C . ILE B 1 27 ? 15.227 -18.891 -6.039 1 98.69 27 ILE B C 1
ATOM 3097 O O . ILE B 1 27 ? 15.391 -19.734 -6.918 1 98.69 27 ILE B O 1
ATOM 3101 N N . TRP B 1 28 ? 14.297 -18.016 -6.109 1 98.44 28 TRP B N 1
ATOM 3102 C CA . TRP B 1 28 ? 13.656 -17.562 -7.34 1 98.44 28 TRP B CA 1
ATOM 3103 C C . TRP B 1 28 ? 13.008 -16.203 -7.156 1 98.44 28 TRP B C 1
ATOM 3105 O O . TRP B 1 28 ? 13.031 -15.641 -6.055 1 98.44 28 TRP B O 1
ATOM 3115 N N . VAL B 1 29 ? 12.477 -15.555 -8.203 1 98.25 29 VAL B N 1
ATOM 3116 C CA . VAL B 1 29 ? 11.859 -14.242 -8.039 1 98.25 29 VAL B CA 1
ATOM 3117 C C . VAL B 1 29 ? 10.555 -14.18 -8.844 1 98.25 29 VAL B C 1
ATOM 3119 O O . VAL B 1 29 ? 10.422 -14.852 -9.867 1 98.25 29 VAL B O 1
ATOM 3122 N N . MET B 1 30 ? 9.617 -13.406 -8.367 1 97.12 30 MET B N 1
ATOM 3123 C CA . MET B 1 30 ? 8.383 -13.125 -9.102 1 97.12 30 MET B CA 1
ATOM 3124 C C . MET B 1 30 ? 8.664 -12.242 -10.312 1 97.12 30 MET B C 1
ATOM 3126 O O . MET B 1 30 ? 9.531 -11.359 -10.258 1 97.12 30 MET B O 1
ATOM 3130 N N . ARG B 1 31 ? 7.895 -12.453 -11.367 1 95.38 31 ARG B N 1
ATOM 3131 C CA . ARG B 1 31 ? 8.133 -11.82 -12.664 1 95.38 31 ARG B CA 1
ATOM 3132 C C . ARG B 1 31 ? 9.516 -12.18 -13.203 1 95.38 31 ARG B C 1
ATOM 3134 O O . ARG B 1 31 ? 10.219 -11.32 -13.734 1 95.38 31 ARG B O 1
ATOM 3141 N N . GLN B 1 32 ? 9.789 -13.43 -13.031 1 96.06 32 GLN B N 1
ATOM 3142 C CA . GLN B 1 32 ? 11.117 -13.961 -13.305 1 96.06 32 GLN B CA 1
ATOM 3143 C C . GLN B 1 32 ? 11.492 -13.773 -14.773 1 96.06 32 GLN B C 1
ATOM 3145 O O . GLN B 1 32 ? 12.633 -13.422 -15.094 1 96.06 32 GLN B O 1
ATOM 3150 N N . ALA B 1 33 ? 10.609 -14.117 -15.602 1 94.88 33 ALA B N 1
ATOM 3151 C CA . ALA B 1 33 ? 10.727 -13.766 -17.016 1 94.88 33 ALA B CA 1
ATOM 3152 C C . ALA B 1 33 ? 10.016 -12.453 -17.312 1 94.88 33 ALA B C 1
ATOM 3154 O O . ALA B 1 33 ? 8.844 -12.289 -16.969 1 94.88 33 ALA B O 1
ATOM 3155 N N . GLY B 1 34 ? 10.789 -11.539 -17.875 1 93.25 34 GLY B N 1
ATOM 3156 C CA . GLY B 1 34 ? 10.078 -10.305 -18.156 1 93.25 34 GLY B CA 1
ATOM 3157 C C . GLY B 1 34 ? 10.953 -9.25 -18.797 1 93.25 34 GLY B C 1
ATOM 3158 O O . GLY B 1 34 ? 12.016 -9.562 -19.359 1 93.25 34 GLY B O 1
ATOM 3159 N N . ARG B 1 35 ? 10.531 -8.031 -18.797 1 91.56 35 ARG B N 1
ATOM 3160 C CA . ARG B 1 35 ? 10.961 -6.891 -19.594 1 91.56 35 ARG B CA 1
ATOM 3161 C C . ARG B 1 35 ? 12.383 -6.465 -19.219 1 91.56 35 ARG B C 1
ATOM 3163 O O . ARG B 1 35 ? 13.047 -5.758 -19.984 1 91.56 35 ARG B O 1
ATOM 3170 N N . TYR B 1 36 ? 12.875 -6.848 -17.984 1 96.31 36 TYR B N 1
ATOM 3171 C CA . TYR B 1 36 ? 14.227 -6.457 -17.578 1 96.31 36 TYR B CA 1
ATOM 3172 C C . TYR B 1 36 ? 15.273 -7.254 -18.359 1 96.31 36 TYR B C 1
ATOM 3174 O O . TYR B 1 36 ? 16.453 -6.906 -18.344 1 96.31 36 TYR B O 1
ATOM 3182 N N . LEU B 1 37 ? 14.789 -8.297 -19.078 1 97.31 37 LEU B N 1
ATOM 3183 C CA . LEU B 1 37 ? 15.688 -9.156 -19.844 1 97.31 37 LEU B CA 1
ATOM 3184 C C . LEU B 1 37 ? 15.703 -8.75 -21.312 1 97.31 37 LEU B C 1
ATOM 3186 O O . LEU B 1 37 ? 14.648 -8.648 -21.938 1 97.31 37 LEU B O 1
ATOM 3190 N N . PRO B 1 38 ? 16.859 -8.578 -21.906 1 96.38 38 PRO B N 1
ATOM 3191 C CA . PRO B 1 38 ? 16.938 -8.281 -23.328 1 96.38 38 PRO B CA 1
ATOM 3192 C C . PRO B 1 38 ? 16.359 -9.406 -24.203 1 96.38 38 PRO B C 1
ATOM 3194 O O . PRO B 1 38 ? 15.688 -9.141 -25.203 1 96.38 38 PRO B O 1
ATOM 3197 N N . GLU B 1 39 ? 16.609 -10.641 -23.844 1 97.44 39 GLU B N 1
ATOM 3198 C CA . GLU B 1 39 ? 16.141 -11.789 -24.609 1 97.44 39 GLU B CA 1
ATOM 3199 C C . GLU B 1 39 ? 14.617 -11.898 -24.562 1 97.44 39 GLU B C 1
ATOM 3201 O O . GLU B 1 39 ? 14.008 -12.547 -25.422 1 97.44 39 GLU B O 1
ATOM 3206 N N . TYR B 1 40 ? 14.016 -11.312 -23.547 1 96.94 40 TYR B N 1
ATOM 3207 C CA . TYR B 1 40 ? 12.562 -11.258 -23.484 1 96.94 40 TYR B CA 1
ATOM 3208 C C . TYR B 1 40 ? 11.984 -10.516 -24.688 1 96.94 40 TYR B C 1
ATOM 3210 O O . TYR B 1 40 ? 11.055 -10.992 -25.328 1 96.94 40 TYR B O 1
ATOM 3218 N N . HIS B 1 41 ? 12.562 -9.414 -25 1 95.19 41 HIS B N 1
ATOM 3219 C CA . HIS B 1 41 ? 12.086 -8.57 -26.094 1 95.19 41 HIS B CA 1
ATOM 3220 C C . HIS B 1 41 ? 12.281 -9.258 -27.438 1 95.19 41 HIS B C 1
ATOM 3222 O O . HIS B 1 41 ? 11.43 -9.148 -28.328 1 95.19 41 HIS B O 1
ATOM 3228 N N . GLU B 1 42 ? 13.328 -9.969 -27.469 1 95.69 42 GLU B N 1
ATOM 3229 C CA . GLU B 1 42 ? 13.602 -10.703 -28.703 1 95.69 42 GLU B CA 1
ATOM 3230 C C . GLU B 1 42 ? 12.562 -11.789 -28.938 1 95.69 42 GLU B C 1
ATOM 3232 O O . GLU B 1 42 ? 12.031 -11.922 -30.047 1 95.69 42 GLU B O 1
ATOM 3237 N N . ALA B 1 43 ? 12.297 -12.547 -27.906 1 95.25 43 ALA B N 1
ATOM 3238 C CA . ALA B 1 43 ? 11.352 -13.656 -28.016 1 95.25 43 ALA B CA 1
ATOM 3239 C C . ALA B 1 43 ? 9.922 -13.141 -28.219 1 95.25 43 ALA B C 1
ATOM 3241 O O . ALA B 1 43 ? 9.133 -13.758 -28.922 1 95.25 43 ALA B O 1
ATOM 3242 N N . LYS B 1 44 ? 9.594 -12.078 -27.547 1 92.44 44 LYS B N 1
ATOM 3243 C CA . LYS B 1 44 ? 8.266 -11.492 -27.672 1 92.44 44 LYS B CA 1
ATOM 3244 C C . LYS B 1 44 ? 8.023 -10.969 -29.094 1 92.44 44 LYS B C 1
ATOM 3246 O O . LYS B 1 44 ? 6.918 -11.078 -29.609 1 92.44 44 LYS B O 1
ATOM 3251 N N . GLY B 1 45 ? 9.008 -10.305 -29.656 1 92.75 45 GLY B N 1
ATOM 3252 C CA . GLY B 1 45 ? 8.875 -9.727 -30.984 1 92.75 45 GLY B CA 1
ATOM 3253 C C . GLY B 1 45 ? 7.719 -8.75 -31.094 1 92.75 45 GLY B C 1
ATOM 3254 O O . GLY B 1 45 ? 7.594 -7.828 -30.297 1 92.75 45 GLY B O 1
ATOM 3255 N N . LYS B 1 46 ? 6.859 -9.016 -32.094 1 92.5 46 LYS B N 1
ATOM 3256 C CA . LYS B 1 46 ? 5.734 -8.125 -32.344 1 92.5 46 LYS B CA 1
ATOM 3257 C C . LYS B 1 46 ? 4.473 -8.625 -31.656 1 92.5 46 LYS B C 1
ATOM 3259 O O . LYS B 1 46 ? 3.426 -7.973 -31.719 1 92.5 46 LYS B O 1
ATOM 3264 N N . ASN B 1 47 ? 4.66 -9.734 -30.938 1 92.5 47 ASN B N 1
ATOM 3265 C CA . ASN B 1 47 ? 3.504 -10.289 -30.234 1 92.5 47 ASN B CA 1
ATOM 3266 C C . ASN B 1 47 ? 3.139 -9.461 -29.016 1 92.5 47 ASN B C 1
ATOM 3268 O O . ASN B 1 47 ? 4.016 -8.898 -28.344 1 92.5 47 ASN B O 1
ATOM 3272 N N . ASP B 1 48 ? 1.846 -9.359 -28.828 1 88.94 48 ASP B N 1
ATOM 3273 C CA . ASP B 1 48 ? 1.459 -8.727 -27.578 1 88.94 48 ASP B CA 1
ATOM 3274 C C . ASP B 1 48 ? 1.535 -9.727 -26.422 1 88.94 48 ASP B C 1
ATOM 3276 O O . ASP B 1 48 ? 1.823 -10.906 -26.625 1 88.94 48 ASP B O 1
ATOM 3280 N N . PHE B 1 49 ? 1.309 -9.266 -25.297 1 89.88 49 PHE B N 1
ATOM 3281 C CA . PHE B 1 49 ? 1.49 -10.039 -24.078 1 89.88 49 PHE B CA 1
ATOM 3282 C C . PHE B 1 49 ? 0.609 -11.281 -24.078 1 89.88 49 PHE B C 1
ATOM 3284 O O . PHE B 1 49 ? 1.079 -12.383 -23.797 1 89.88 49 PHE B O 1
ATOM 3291 N N . PHE B 1 50 ? -0.616 -11.195 -24.438 1 89.88 50 PHE B N 1
ATOM 3292 C CA . PHE B 1 50 ? -1.542 -12.32 -24.391 1 89.88 50 PHE B CA 1
ATOM 3293 C C . PHE B 1 50 ? -1.24 -13.32 -25.5 1 89.88 50 PHE B C 1
ATOM 3295 O O . PHE B 1 50 ? -1.418 -14.523 -25.312 1 89.88 50 PHE B O 1
ATOM 3302 N N . GLU B 1 51 ? -0.744 -12.805 -26.547 1 92.31 51 GLU B N 1
ATOM 3303 C CA . GLU B 1 51 ? -0.304 -13.695 -27.609 1 92.31 51 GLU B CA 1
ATOM 3304 C C . GLU B 1 51 ? 0.86 -14.57 -27.156 1 92.31 51 GLU B C 1
ATOM 3306 O O . GLU B 1 51 ? 0.911 -15.758 -27.484 1 92.31 51 GLU B O 1
ATOM 3311 N N . CYS B 1 52 ? 1.727 -13.945 -26.438 1 94.19 52 CYS B N 1
ATOM 3312 C CA . CYS B 1 52 ? 2.85 -14.703 -25.891 1 94.19 52 CYS B CA 1
ATOM 3313 C C . CYS B 1 52 ? 2.367 -15.781 -24.922 1 94.19 52 CYS B C 1
ATOM 3315 O O . CYS B 1 52 ? 2.836 -16.922 -24.969 1 94.19 52 CYS B O 1
ATOM 3317 N N . CYS B 1 53 ? 1.396 -15.469 -24.156 1 93.12 53 CYS B N 1
ATOM 3318 C CA . CYS B 1 53 ? 0.852 -16.406 -23.188 1 93.12 53 CYS B CA 1
ATOM 3319 C C . CYS B 1 53 ? 0.124 -17.547 -23.875 1 93.12 53 CYS B C 1
ATOM 3321 O O . CYS B 1 53 ? 0.152 -18.688 -23.406 1 93.12 53 CYS B O 1
ATOM 3323 N N . ARG B 1 54 ? -0.44 -17.281 -25.016 1 94.88 54 ARG B N 1
ATOM 3324 C CA . ARG B 1 54 ? -1.298 -18.234 -25.688 1 94.88 54 ARG B CA 1
ATOM 3325 C C . ARG B 1 54 ? -0.481 -19.156 -26.594 1 94.88 54 ARG B C 1
ATOM 3327 O O . ARG B 1 54 ? -0.997 -20.141 -27.125 1 94.88 54 ARG B O 1
ATOM 3334 N N . SER B 1 55 ? 0.729 -18.828 -26.75 1 96.94 55 SER B N 1
ATOM 3335 C CA . SER B 1 55 ? 1.628 -19.688 -27.516 1 96.94 55 SER B CA 1
ATOM 3336 C C . SER B 1 55 ? 2.516 -20.516 -26.609 1 96.94 55 SER B C 1
ATOM 3338 O O . SER B 1 55 ? 3.498 -20.016 -26.062 1 96.94 55 SER B O 1
ATOM 3340 N N . PRO B 1 56 ? 2.193 -21.828 -26.562 1 97.88 56 PRO B N 1
ATOM 3341 C CA . PRO B 1 56 ? 3.012 -22.688 -25.703 1 97.88 56 PRO B CA 1
ATOM 3342 C C . PRO B 1 56 ? 4.504 -22.578 -26.016 1 97.88 56 PRO B C 1
ATOM 3344 O O . PRO B 1 56 ? 5.332 -22.594 -25.109 1 97.88 56 PRO B O 1
ATOM 3347 N N . GLU B 1 57 ? 4.828 -22.438 -27.25 1 97.69 57 GLU B N 1
ATOM 3348 C CA . GLU B 1 57 ? 6.227 -22.344 -27.656 1 97.69 57 GLU B CA 1
ATOM 3349 C C . GLU B 1 57 ? 6.863 -21.062 -27.125 1 97.69 57 GLU B C 1
ATOM 3351 O O . GLU B 1 57 ? 7.957 -21.094 -26.547 1 97.69 57 GLU B O 1
ATOM 3356 N N . ILE B 1 58 ? 6.215 -19.938 -27.25 1 97.88 58 ILE B N 1
ATOM 3357 C CA . ILE B 1 58 ? 6.754 -18.672 -26.781 1 97.88 58 ILE B CA 1
ATOM 3358 C C . ILE B 1 58 ? 6.785 -18.656 -25.25 1 97.88 58 ILE B C 1
ATOM 3360 O O . ILE B 1 58 ? 7.797 -18.281 -24.656 1 97.88 58 ILE B O 1
ATOM 3364 N N . ALA B 1 59 ? 5.711 -19.078 -24.641 1 98.12 59 ALA B N 1
ATOM 3365 C CA . ALA B 1 59 ? 5.613 -19.094 -23.188 1 98.12 59 ALA B CA 1
ATOM 3366 C C . ALA B 1 59 ? 6.723 -19.953 -22.578 1 98.12 59 ALA B C 1
ATOM 3368 O O . ALA B 1 59 ? 7.355 -19.547 -21.594 1 98.12 59 ALA B O 1
ATOM 3369 N N . SER B 1 60 ? 6.918 -21.141 -23.156 1 98.38 60 SER B N 1
ATOM 3370 C CA . SER B 1 60 ? 7.961 -22.016 -22.641 1 98.38 60 SER B CA 1
ATOM 3371 C C . SER B 1 60 ? 9.344 -21.406 -22.844 1 98.38 60 SER B C 1
ATOM 3373 O O . SER B 1 60 ? 10.211 -21.516 -21.969 1 98.38 60 SER B O 1
ATOM 3375 N N . THR B 1 61 ? 9.547 -20.75 -23.953 1 98.31 61 THR B N 1
ATOM 3376 C CA . THR B 1 61 ? 10.82 -20.094 -24.234 1 98.31 61 THR B CA 1
ATOM 3377 C C . THR B 1 61 ? 11.094 -19 -23.219 1 98.31 61 THR B C 1
ATOM 3379 O O . THR B 1 61 ? 12.188 -18.922 -22.656 1 98.31 61 THR B O 1
ATOM 3382 N N . LEU B 1 62 ? 10.102 -18.172 -23 1 98.44 62 LEU B N 1
ATOM 3383 C CA . LEU B 1 62 ? 10.242 -17.078 -22.031 1 98.44 62 LEU B CA 1
ATOM 3384 C C . LEU B 1 62 ? 10.5 -17.609 -20.641 1 98.44 62 LEU B C 1
ATOM 3386 O O . LEU B 1 62 ? 11.367 -17.094 -19.922 1 98.44 62 LEU B O 1
ATOM 3390 N N . THR B 1 63 ? 9.789 -18.625 -20.266 1 98.62 63 THR B N 1
ATOM 3391 C CA . THR B 1 63 ? 9.922 -19.219 -18.938 1 98.62 63 THR B CA 1
ATOM 3392 C C . THR B 1 63 ? 11.352 -19.688 -18.703 1 98.62 63 THR B C 1
ATOM 3394 O O . THR B 1 63 ? 11.852 -19.609 -17.578 1 98.62 63 THR B O 1
ATOM 3397 N N . LEU B 1 64 ? 12.023 -20.141 -19.703 1 98.56 64 LEU B N 1
ATOM 3398 C CA . LEU B 1 64 ? 13.328 -20.781 -19.562 1 98.56 64 LEU B CA 1
ATOM 3399 C C . LEU B 1 64 ? 14.445 -19.75 -19.547 1 98.56 64 LEU B C 1
ATOM 3401 O O . LEU B 1 64 ? 15.57 -20.031 -19.141 1 98.56 64 LEU B O 1
ATOM 3405 N N . GLN B 1 65 ? 14.156 -18.516 -19.969 1 98.56 65 GLN B N 1
ATOM 3406 C CA . GLN B 1 65 ? 15.188 -17.516 -20.172 1 98.56 65 GLN B CA 1
ATOM 3407 C C . GLN B 1 65 ? 15.969 -17.25 -18.891 1 98.56 65 GLN B C 1
ATOM 3409 O O . GLN B 1 65 ? 17.203 -17.328 -18.875 1 98.56 65 GLN B O 1
ATOM 3414 N N . PRO B 1 66 ? 15.281 -17.016 -17.797 1 98.5 66 PRO B N 1
ATOM 3415 C CA . PRO B 1 66 ? 16.047 -16.781 -16.562 1 98.5 66 PRO B CA 1
ATOM 3416 C C . PRO B 1 66 ? 16.828 -18.016 -16.109 1 98.5 66 PRO B C 1
ATOM 3418 O O . PRO B 1 66 ? 17.891 -17.891 -15.508 1 98.5 66 PRO B O 1
ATOM 3421 N N . ILE B 1 67 ? 16.281 -19.234 -16.375 1 98.5 67 ILE B N 1
ATOM 3422 C CA . ILE B 1 67 ? 16.953 -20.469 -15.984 1 98.5 67 ILE B CA 1
ATOM 3423 C C . ILE B 1 67 ? 18.281 -20.594 -16.719 1 98.5 67 ILE B C 1
ATOM 3425 O O . ILE B 1 67 ? 19.281 -21.031 -16.141 1 98.5 67 ILE B O 1
ATOM 3429 N N . GLU B 1 68 ? 18.219 -20.219 -17.953 1 98.25 68 GLU B N 1
ATOM 3430 C CA . GLU B 1 68 ? 19.438 -20.25 -18.75 1 98.25 68 GLU B CA 1
ATOM 3431 C C . GLU B 1 68 ? 20.406 -19.141 -18.328 1 98.25 68 GLU B C 1
ATOM 3433 O O . GLU B 1 68 ? 21.594 -19.391 -18.125 1 98.25 68 GLU B O 1
ATOM 3438 N N . ARG B 1 69 ? 19.984 -17.953 -18.156 1 98.12 69 ARG B N 1
ATOM 3439 C CA . ARG B 1 69 ? 20.812 -16.781 -17.875 1 98.12 69 ARG B CA 1
ATOM 3440 C C . ARG B 1 69 ? 21.469 -16.906 -16.5 1 98.12 69 ARG B C 1
ATOM 3442 O O . ARG B 1 69 ? 22.641 -16.562 -16.328 1 98.12 69 ARG B O 1
ATOM 3449 N N . TYR B 1 70 ? 20.719 -17.328 -15.523 1 98.5 70 TYR B N 1
ATOM 3450 C CA . TYR B 1 70 ? 21.188 -17.406 -14.148 1 98.5 70 TYR B CA 1
ATOM 3451 C C . TYR B 1 70 ? 21.438 -18.859 -13.742 1 98.5 70 TYR B C 1
ATOM 3453 O O . TYR B 1 70 ? 21.172 -19.234 -12.594 1 98.5 70 TYR B O 1
ATOM 3461 N N . ALA B 1 71 ? 21.844 -19.688 -14.703 1 97.25 71 ALA B N 1
ATOM 3462 C CA . ALA B 1 71 ? 22.094 -21.109 -14.484 1 97.25 71 ALA B CA 1
ATOM 3463 C C . ALA B 1 71 ? 22.953 -21.328 -13.242 1 97.25 71 ALA B C 1
ATOM 3465 O O . ALA B 1 71 ? 24 -20.688 -13.086 1 97.25 71 ALA B O 1
ATOM 3466 N N . GLY B 1 72 ? 22.375 -22.156 -12.352 1 96.19 72 GLY B N 1
ATOM 3467 C CA . GLY B 1 72 ? 23.125 -22.531 -11.156 1 96.19 72 GLY B CA 1
ATOM 3468 C C . GLY B 1 72 ? 22.844 -21.625 -9.977 1 96.19 72 GLY B C 1
ATOM 3469 O O . GLY B 1 72 ? 23.219 -21.938 -8.844 1 96.19 72 GLY B O 1
ATOM 3470 N N . LEU B 1 73 ? 22.078 -20.562 -10.227 1 98.19 73 LEU B N 1
ATOM 3471 C CA . LEU B 1 73 ? 21.875 -19.594 -9.156 1 98.19 73 LEU B CA 1
ATOM 3472 C C . LEU B 1 73 ? 20.438 -19.609 -8.664 1 98.19 73 LEU B C 1
ATOM 3474 O O . LEU B 1 73 ? 20.156 -19.172 -7.543 1 98.19 73 LEU B O 1
ATOM 3478 N N . ILE B 1 74 ? 19.531 -20.047 -9.469 1 98.44 74 ILE B N 1
ATOM 3479 C CA . ILE B 1 74 ? 18.125 -20.047 -9.07 1 98.44 74 ILE B CA 1
ATOM 3480 C C . ILE B 1 74 ? 17.578 -21.469 -9.07 1 98.44 74 ILE B C 1
ATOM 3482 O O . ILE B 1 74 ? 18.156 -22.359 -9.711 1 98.44 74 ILE B O 1
ATOM 3486 N N . ASP B 1 75 ? 16.453 -21.703 -8.391 1 98.75 75 ASP B N 1
ATOM 3487 C CA . ASP B 1 75 ? 16.078 -23.062 -8.016 1 98.75 75 ASP B CA 1
ATOM 3488 C C . ASP B 1 75 ? 14.656 -23.391 -8.469 1 98.75 75 ASP B C 1
ATOM 3490 O O . ASP B 1 75 ? 14.102 -24.422 -8.102 1 98.75 75 ASP B O 1
ATOM 3494 N N . ALA B 1 76 ? 14.047 -22.484 -9.258 1 98.81 76 ALA B N 1
ATOM 3495 C CA . ALA B 1 76 ? 12.703 -22.75 -9.766 1 98.81 76 ALA B CA 1
ATOM 3496 C C . ALA B 1 76 ? 12.406 -21.875 -10.984 1 98.81 76 ALA B C 1
ATOM 3498 O O . ALA B 1 76 ? 13 -20.812 -11.156 1 98.81 76 ALA B O 1
ATOM 3499 N N . ALA B 1 77 ? 11.594 -22.359 -11.797 1 98.69 77 ALA B N 1
ATOM 3500 C CA . ALA B 1 77 ? 10.961 -21.594 -12.867 1 98.69 77 ALA B CA 1
ATOM 3501 C C . ALA B 1 77 ? 9.477 -21.375 -12.594 1 98.69 77 ALA B C 1
ATOM 3503 O O . ALA B 1 77 ? 8.828 -22.219 -11.969 1 98.69 77 ALA B O 1
ATOM 3504 N N . ILE B 1 78 ? 8.961 -20.344 -12.984 1 98.69 78 ILE B N 1
ATOM 3505 C CA . ILE B 1 78 ? 7.52 -20.125 -12.945 1 98.69 78 ILE B CA 1
ATOM 3506 C C . ILE B 1 78 ? 6.988 -19.906 -14.359 1 98.69 78 ILE B C 1
ATOM 3508 O O . ILE B 1 78 ? 7.566 -19.156 -15.133 1 98.69 78 ILE B O 1
ATOM 3512 N N . ILE B 1 79 ? 5.949 -20.578 -14.656 1 98.56 79 ILE B N 1
ATOM 3513 C CA . ILE B 1 79 ? 5.398 -20.547 -16 1 98.56 79 ILE B CA 1
ATOM 3514 C C . ILE B 1 79 ? 5.039 -19.125 -16.391 1 98.56 79 ILE B C 1
ATOM 3516 O O . ILE B 1 79 ? 4.504 -18.359 -15.578 1 98.56 79 ILE B O 1
ATOM 3520 N N . PHE B 1 80 ? 5.398 -18.734 -17.641 1 97.62 80 PHE B N 1
ATOM 3521 C CA . PHE B 1 80 ? 4.977 -17.453 -18.188 1 97.62 80 PHE B CA 1
ATOM 3522 C C . PHE B 1 80 ? 3.498 -17.484 -18.547 1 97.62 80 PHE B C 1
ATOM 3524 O O . PHE B 1 80 ? 3.092 -18.203 -19.469 1 97.62 80 PHE B O 1
ATOM 3531 N N . SER B 1 81 ? 2.758 -16.734 -17.812 1 94.88 81 SER B N 1
ATOM 3532 C CA . SER B 1 81 ? 1.311 -16.641 -17.969 1 94.88 81 SER B CA 1
ATOM 3533 C C . SER B 1 81 ? 0.764 -15.375 -17.328 1 94.88 81 SER B C 1
ATOM 3535 O O . SER B 1 81 ? 1.507 -14.414 -17.094 1 94.88 81 SER B O 1
ATOM 3537 N N . ASP B 1 82 ? -0.549 -15.25 -17.344 1 90.69 82 ASP B N 1
ATOM 3538 C CA . ASP B 1 82 ? -1.202 -14.094 -16.734 1 90.69 82 ASP B CA 1
ATOM 3539 C C . ASP B 1 82 ? -2.213 -14.523 -15.672 1 90.69 82 ASP B C 1
ATOM 3541 O O . ASP B 1 82 ? -2.799 -15.602 -15.766 1 90.69 82 ASP B O 1
ATOM 3545 N N . ILE B 1 83 ? -2.418 -13.68 -14.719 1 90.69 83 ILE B N 1
ATOM 3546 C CA . ILE B 1 83 ? -3.324 -14.031 -13.625 1 90.69 83 ILE B CA 1
ATOM 3547 C C . ILE B 1 83 ? -4.77 -13.805 -14.062 1 90.69 83 ILE B C 1
ATOM 3549 O O . ILE B 1 83 ? -5.703 -14.289 -13.422 1 90.69 83 ILE B O 1
ATOM 3553 N N . LEU B 1 84 ? -5.004 -13.188 -15.195 1 93.62 84 LEU B N 1
ATOM 3554 C CA . LEU B 1 84 ? -6.355 -12.781 -15.562 1 93.62 84 LEU B CA 1
ATOM 3555 C C . LEU B 1 84 ? -6.977 -13.781 -16.531 1 93.62 84 LEU B C 1
ATOM 3557 O O . LEU B 1 84 ? -7.98 -13.477 -17.188 1 93.62 84 LEU B O 1
ATOM 3561 N N . VAL B 1 85 ? -6.473 -14.953 -16.594 1 93.88 85 VAL B N 1
ATOM 3562 C CA . VAL B 1 85 ? -6.934 -15.945 -17.562 1 93.88 85 VAL B CA 1
ATOM 3563 C C . VAL B 1 85 ? -8.289 -16.5 -17.125 1 93.88 85 VAL B C 1
ATOM 3565 O O . VAL B 1 85 ? -9.117 -16.859 -17.969 1 93.88 85 VAL B O 1
ATOM 3568 N N . ILE B 1 86 ? -8.539 -16.531 -15.828 1 96.19 86 ILE B N 1
ATOM 3569 C CA . ILE B 1 86 ? -9.781 -17.094 -15.312 1 96.19 86 ILE B CA 1
ATOM 3570 C C . ILE B 1 86 ? -10.953 -16.172 -15.648 1 96.19 86 ILE B C 1
ATOM 3572 O O . ILE B 1 86 ? -11.961 -16.625 -16.203 1 96.19 86 ILE B O 1
ATOM 3576 N N . PRO B 1 87 ? -10.828 -14.844 -15.391 1 97 87 PRO B N 1
ATOM 3577 C CA . PRO B 1 87 ? -11.906 -13.961 -15.844 1 97 87 PRO B CA 1
ATOM 3578 C C . PRO B 1 87 ? -12.164 -14.062 -17.344 1 97 87 PRO B C 1
ATOM 3580 O O . PRO B 1 87 ? -13.305 -13.961 -17.781 1 97 87 PRO B O 1
ATOM 3583 N N . GLN B 1 88 ? -11.117 -14.328 -18.094 1 94.62 88 GLN B N 1
ATOM 3584 C CA . GLN B 1 88 ? -11.281 -14.523 -19.531 1 94.62 88 GLN B CA 1
ATOM 3585 C C . GLN B 1 88 ? -12.078 -15.797 -19.828 1 94.62 88 GLN B C 1
ATOM 3587 O O . GLN B 1 88 ? -12.984 -15.789 -20.672 1 94.62 88 GLN B O 1
ATOM 3592 N N . ALA B 1 89 ? -11.727 -16.859 -19.156 1 95.56 89 ALA B N 1
ATOM 3593 C CA . ALA B 1 89 ? -12.453 -18.1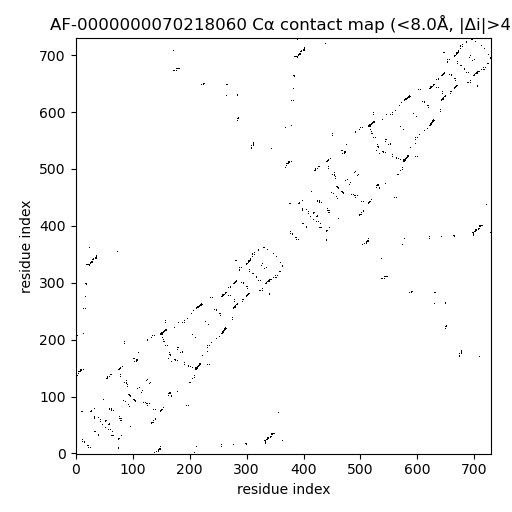25 -19.312 1 95.56 89 ALA B CA 1
ATOM 3594 C C . ALA B 1 89 ? -13.914 -17.969 -18.906 1 95.56 89 ALA B C 1
ATOM 3596 O O . ALA B 1 89 ? -14.789 -18.688 -19.422 1 95.56 89 ALA B O 1
ATOM 3597 N N . MET B 1 90 ? -14.172 -17.016 -18.031 1 97.06 90 MET B N 1
ATOM 3598 C CA . MET B 1 90 ? -15.531 -16.766 -17.562 1 97.06 90 MET B CA 1
ATOM 3599 C C . MET B 1 90 ? -16.297 -15.898 -18.562 1 97.06 90 MET B C 1
ATOM 3601 O O . MET B 1 90 ? -17.469 -15.578 -18.359 1 97.06 90 MET B O 1
ATOM 3605 N N . GLY B 1 91 ? -15.641 -15.477 -19.609 1 95.5 91 GLY B N 1
ATOM 3606 C CA . GLY B 1 91 ? -16.328 -14.812 -20.719 1 95.5 91 GLY B CA 1
ATOM 3607 C C . GLY B 1 91 ? -16.062 -13.328 -20.766 1 95.5 91 GLY B C 1
ATOM 3608 O O . GLY B 1 91 ? -16.625 -12.625 -21.625 1 95.5 91 GLY B O 1
ATOM 3609 N N . MET B 1 92 ? -15.195 -12.859 -19.938 1 96.69 92 MET B N 1
ATOM 3610 C CA . MET B 1 92 ? -14.914 -11.422 -19.953 1 96.69 92 MET B CA 1
ATOM 3611 C C . MET B 1 92 ? -13.75 -11.102 -20.875 1 96.69 92 MET B C 1
ATOM 3613 O O . MET B 1 92 ? -12.828 -11.906 -21.016 1 96.69 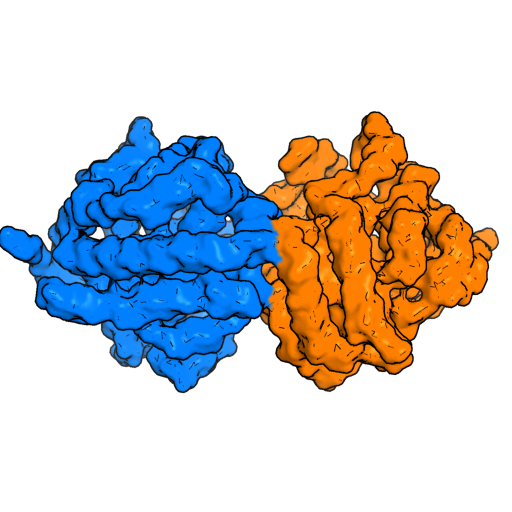92 MET B O 1
ATOM 3617 N N . GLU B 1 93 ? -13.789 -9.938 -21.453 1 95.25 93 GLU B N 1
ATOM 3618 C CA . GLU B 1 93 ? -12.711 -9.477 -22.328 1 95.25 93 GLU B CA 1
ATOM 3619 C C . GLU B 1 93 ? -11.641 -8.734 -21.531 1 95.25 93 GLU B C 1
ATOM 3621 O O . GLU B 1 93 ? -11.961 -7.895 -20.688 1 95.25 93 GLU B O 1
ATOM 3626 N N . VAL B 1 94 ? -10.406 -9.102 -21.781 1 93.62 94 VAL B N 1
ATOM 3627 C CA . VAL B 1 94 ? -9.266 -8.406 -21.203 1 93.62 94 VAL B CA 1
ATOM 3628 C C . VAL B 1 94 ? -8.297 -7.977 -22.297 1 93.62 94 VAL B C 1
ATOM 3630 O O . VAL B 1 94 ? -7.941 -8.781 -23.172 1 93.62 94 VAL B O 1
ATOM 3633 N N . ILE B 1 95 ? -7.938 -6.742 -22.266 1 90.88 95 ILE B N 1
ATOM 3634 C CA . ILE B 1 95 ? -6.984 -6.246 -23.25 1 90.88 95 ILE B CA 1
ATOM 3635 C C . ILE B 1 95 ? -5.777 -5.637 -22.547 1 90.88 95 ILE B C 1
ATOM 3637 O O . ILE B 1 95 ? -5.906 -5.086 -21.438 1 90.88 95 ILE B O 1
ATOM 3641 N N . MET B 1 96 ? -4.633 -5.801 -23.172 1 84.06 96 MET B N 1
ATOM 3642 C CA . MET B 1 96 ? -3.434 -5.152 -22.641 1 84.06 96 MET B CA 1
ATOM 3643 C C . MET B 1 96 ? -3.285 -3.744 -23.203 1 84.06 96 MET B C 1
ATOM 3645 O O . MET B 1 96 ? -3.23 -3.561 -24.422 1 84.06 96 MET B O 1
ATOM 3649 N N . VAL B 1 97 ? -3.311 -2.834 -22.344 1 82.62 97 VAL B N 1
ATOM 3650 C CA . VAL B 1 97 ? -3.102 -1.452 -22.766 1 82.62 97 VAL B CA 1
ATOM 3651 C C . VAL B 1 97 ? -1.674 -1.022 -22.438 1 82.62 97 VAL B C 1
ATOM 3653 O O . VAL B 1 97 ? -1.215 -1.19 -21.297 1 82.62 97 VAL B O 1
ATOM 3656 N N . ASP B 1 98 ? -0.987 -0.481 -23.344 1 74.25 98 ASP B N 1
ATOM 3657 C CA . ASP B 1 98 ? 0.404 -0.066 -23.203 1 74.25 98 ASP B CA 1
ATOM 3658 C C . ASP B 1 98 ? 0.557 0.925 -22.047 1 74.25 98 ASP B C 1
ATOM 3660 O O . ASP B 1 98 ? -0.244 1.852 -21.906 1 74.25 98 ASP B O 1
ATOM 3664 N N . LYS B 1 99 ? 1.47 0.837 -21.172 1 70.19 99 LYS B N 1
ATOM 3665 C CA . LYS B 1 99 ? 1.88 1.646 -20.016 1 70.19 99 LYS B CA 1
ATOM 3666 C C . LYS B 1 99 ? 0.791 1.677 -18.953 1 70.19 99 LYS B C 1
ATOM 3668 O O . LYS B 1 99 ? 0.917 2.383 -17.953 1 70.19 99 LYS B O 1
ATOM 3673 N N . LYS B 1 100 ? -0.301 1.027 -19.156 1 76 100 LYS B N 1
ATOM 3674 C CA . LYS B 1 100 ? -1.36 1 -18.141 1 76 100 LYS B CA 1
ATOM 3675 C C . LYS B 1 100 ? -1.504 -0.393 -17.531 1 76 100 LYS B C 1
ATOM 3677 O O . LYS B 1 100 ? -1.759 -0.528 -16.344 1 76 100 LYS B O 1
ATOM 3682 N N . GLY B 1 101 ? -1.373 -1.436 -18.422 1 82.06 101 GLY B N 1
ATOM 3683 C CA . GLY B 1 101 ? -1.547 -2.795 -17.938 1 82.06 101 GLY B CA 1
ATOM 3684 C C . GLY B 1 101 ? -2.85 -3.428 -18.391 1 82.06 101 GLY B C 1
ATOM 3685 O O . GLY B 1 101 ? -3.463 -2.973 -19.359 1 82.06 101 GLY B O 1
ATOM 3686 N N . PRO B 1 102 ? -3.191 -4.504 -17.766 1 89.12 102 PRO B N 1
ATOM 3687 C CA . PRO B 1 102 ? -4.426 -5.188 -18.156 1 89.12 102 PRO B CA 1
ATOM 3688 C C . PRO B 1 102 ? -5.672 -4.332 -17.922 1 89.12 102 PRO B C 1
ATOM 3690 O O . PRO B 1 102 ? -5.75 -3.602 -16.938 1 89.12 102 PRO B O 1
ATOM 3693 N N . HIS B 1 103 ? -6.562 -4.391 -18.859 1 93.19 103 HIS B N 1
ATOM 3694 C CA . HIS B 1 103 ? -7.762 -3.561 -18.859 1 93.19 103 HIS B CA 1
ATOM 3695 C C . HIS B 1 103 ? -8.984 -4.355 -19.297 1 93.19 103 HIS B C 1
ATOM 3697 O O . HIS B 1 103 ? -8.945 -5.062 -20.297 1 93.19 103 HIS B O 1
ATOM 3703 N N . PHE B 1 104 ? -10.016 -4.324 -18.469 1 96.75 104 PHE B N 1
ATOM 3704 C CA . PHE B 1 104 ? -11.336 -4.832 -18.844 1 96.75 104 PHE B CA 1
ATOM 3705 C C . PHE B 1 104 ? -12.203 -3.721 -19.422 1 96.75 104 PHE B C 1
ATOM 3707 O O . PHE B 1 104 ? -12.695 -2.865 -18.672 1 96.75 104 PHE B O 1
ATOM 3714 N N . PRO B 1 105 ? -12.398 -3.703 -20.703 1 95.75 105 PRO B N 1
ATOM 3715 C CA . PRO B 1 105 ? -13.18 -2.621 -21.297 1 95.75 105 PRO B CA 1
ATOM 3716 C C . PRO B 1 105 ? -14.602 -2.553 -20.766 1 95.75 105 PRO B C 1
ATOM 3718 O O . PRO B 1 105 ? -15.211 -1.479 -20.75 1 95.75 105 PRO B O 1
ATOM 3721 N N . ASP B 1 106 ? -15.164 -3.684 -20.391 1 96.56 106 ASP B N 1
ATOM 3722 C CA . ASP B 1 106 ? -16.516 -3.756 -19.844 1 96.56 106 ASP B CA 1
ATOM 3723 C C . ASP B 1 106 ? -16.516 -4.453 -18.484 1 96.56 106 ASP B C 1
ATOM 3725 O O . ASP B 1 106 ? -17.031 -5.562 -18.359 1 96.56 106 ASP B O 1
ATOM 3729 N N . PRO B 1 107 ? -16.047 -3.756 -17.438 1 97.88 107 PRO B N 1
ATOM 3730 C CA . PRO B 1 107 ? -16.062 -4.363 -16.094 1 97.88 107 PRO B CA 1
ATOM 3731 C C . PRO B 1 107 ? -17.469 -4.539 -15.539 1 97.88 107 PRO B C 1
ATOM 3733 O O . PRO B 1 107 ? -18.422 -3.959 -16.078 1 97.88 107 PRO B O 1
ATOM 3736 N N . LEU B 1 108 ? -17.578 -5.406 -14.57 1 98.12 108 LEU B N 1
ATOM 3737 C CA . LEU B 1 108 ? -18.875 -5.578 -13.891 1 98.12 108 LEU B CA 1
ATOM 3738 C C . LEU B 1 108 ? -19.25 -4.32 -13.125 1 98.12 108 LEU B C 1
ATOM 3740 O O . LEU B 1 108 ? -18.5 -3.85 -12.273 1 98.12 108 LEU B O 1
ATOM 3744 N N . GLN B 1 109 ? -20.406 -3.795 -13.375 1 96.62 109 GLN B N 1
ATOM 3745 C CA . GLN B 1 109 ? -20.797 -2.523 -12.766 1 96.62 109 GLN B CA 1
ATOM 3746 C C . GLN B 1 109 ? -21.656 -2.742 -11.523 1 96.62 109 GLN B C 1
ATOM 3748 O O . GLN B 1 109 ? -21.344 -2.232 -10.445 1 96.62 109 GLN B O 1
ATOM 3753 N N . THR B 1 110 ? -22.781 -3.447 -11.695 1 96.94 110 THR B N 1
ATOM 3754 C CA . THR B 1 110 ? -23.672 -3.795 -10.602 1 96.94 110 THR B CA 1
ATOM 3755 C C . THR B 1 110 ? -24.172 -5.23 -10.75 1 96.94 110 THR B C 1
ATOM 3757 O O . THR B 1 110 ? -24.062 -5.828 -11.82 1 96.94 110 THR B O 1
ATOM 3760 N N . PRO B 1 111 ? -24.656 -5.777 -9.664 1 96.31 111 PRO B N 1
ATOM 3761 C CA . PRO B 1 111 ? -25.172 -7.141 -9.734 1 96.31 111 PRO B CA 1
ATOM 3762 C C . PRO B 1 111 ? -26.375 -7.258 -10.672 1 96.31 111 PRO B C 1
ATOM 3764 O O . PRO B 1 111 ? -26.797 -8.367 -11.016 1 96.31 111 PRO B O 1
ATOM 3767 N N . GLU B 1 112 ? -26.922 -6.176 -11.023 1 95.5 112 GLU B N 1
ATOM 3768 C CA . GLU B 1 112 ? -28.078 -6.184 -11.914 1 95.5 112 GLU B CA 1
ATOM 3769 C C . GLU B 1 112 ? -27.656 -6.254 -13.383 1 95.5 112 GLU B C 1
ATOM 3771 O O . GLU B 1 112 ? -28.469 -6.527 -14.258 1 95.5 112 GLU B O 1
ATOM 3776 N N . ASP B 1 113 ? -26.406 -6.066 -13.578 1 92.75 113 ASP B N 1
ATOM 3777 C CA . ASP B 1 113 ? -25.875 -6.09 -14.938 1 92.75 113 ASP B CA 1
ATOM 3778 C C . ASP B 1 113 ? -26.031 -7.477 -15.562 1 92.75 113 ASP B C 1
ATOM 3780 O O . ASP B 1 113 ? -25.859 -8.492 -14.883 1 92.75 113 ASP B O 1
ATOM 3784 N N . LYS B 1 114 ? -26.391 -7.492 -16.812 1 95.69 114 LYS B N 1
ATOM 3785 C CA . LYS B 1 114 ? -26.516 -8.742 -17.562 1 95.69 114 LYS B CA 1
ATOM 3786 C C . LYS B 1 114 ? -25.203 -9.523 -17.531 1 95.69 114 LYS B C 1
ATOM 3788 O O . LYS B 1 114 ? -25.203 -10.75 -17.375 1 95.69 114 LYS B O 1
ATOM 3793 N N . GLN B 1 115 ? -24.156 -8.875 -17.578 1 96.75 115 GLN B N 1
ATOM 3794 C CA . GLN B 1 115 ? -22.859 -9.523 -17.625 1 96.75 115 GLN B CA 1
ATOM 3795 C C . GLN B 1 115 ? -22.562 -10.273 -16.328 1 96.75 115 GLN B C 1
ATOM 3797 O O . GLN B 1 115 ? -21.953 -11.352 -16.344 1 96.75 115 GLN B O 1
ATOM 3802 N N . TYR B 1 116 ? -22.953 -9.672 -15.227 1 97.56 116 TYR B N 1
ATOM 3803 C CA . TYR B 1 116 ? -22.75 -10.344 -13.945 1 97.56 116 TYR B CA 1
ATOM 3804 C C . TYR B 1 116 ? -23.469 -11.688 -13.914 1 97.56 116 TYR B C 1
ATOM 3806 O O . TYR B 1 116 ? -22.891 -12.703 -13.523 1 97.56 116 TYR B O 1
ATOM 3814 N N . LYS B 1 117 ? -24.672 -11.68 -14.359 1 96.88 117 LYS B N 1
ATOM 3815 C CA . LYS B 1 117 ? -25.469 -12.906 -14.398 1 96.88 117 LYS B CA 1
ATOM 3816 C C . LYS B 1 117 ? -24.828 -13.938 -15.336 1 96.88 117 LYS B C 1
ATOM 3818 O O . LYS B 1 117 ? -24.75 -15.117 -15 1 96.88 117 LYS B O 1
ATOM 3823 N N . GLU B 1 118 ? -24.391 -13.461 -16.422 1 96.94 118 GLU B N 1
ATOM 3824 C CA . GLU B 1 118 ? -23.766 -14.336 -17.406 1 96.94 118 GLU B CA 1
ATOM 3825 C C . GLU B 1 118 ? -22.484 -14.969 -16.844 1 96.94 118 GLU B C 1
ATOM 3827 O O . GLU B 1 118 ? -22.281 -16.172 -16.984 1 96.94 118 GLU B O 1
ATOM 3832 N N . VAL B 1 119 ? -21.734 -14.164 -16.188 1 96.56 119 VAL B N 1
ATOM 3833 C CA . VAL B 1 119 ? -20.484 -14.641 -15.617 1 96.56 119 VAL B CA 1
ATOM 3834 C C . VAL B 1 119 ? -20.766 -15.664 -14.523 1 96.56 119 VAL B C 1
ATOM 3836 O O . VAL B 1 119 ? -20.109 -16.703 -14.453 1 96.56 119 VAL B O 1
ATOM 3839 N N . LEU B 1 120 ? -21.766 -15.469 -13.734 1 96.75 120 LEU B N 1
ATOM 3840 C CA . LEU B 1 120 ? -22.094 -16.328 -12.602 1 96.75 120 LEU B CA 1
ATOM 3841 C C . LEU B 1 120 ? -22.688 -17.656 -13.062 1 96.75 120 LEU B C 1
ATOM 3843 O O . LEU B 1 120 ? -22.406 -18.703 -12.492 1 96.75 120 LEU B O 1
ATOM 3847 N N . GLU B 1 121 ? -23.422 -17.609 -14.125 1 95.75 121 GLU B N 1
ATOM 3848 C CA . GLU B 1 121 ? -24.172 -18.781 -14.555 1 95.75 121 GLU B CA 1
ATOM 3849 C C . GLU B 1 121 ? -23.406 -19.578 -15.602 1 95.75 121 GLU B C 1
ATOM 3851 O O . GLU B 1 121 ? -23.734 -20.734 -15.859 1 95.75 121 GLU B O 1
ATOM 3856 N N . ARG B 1 122 ? -22.438 -18.953 -16.188 1 94.62 122 ARG B N 1
ATOM 3857 C CA . ARG B 1 122 ? -21.688 -19.609 -17.25 1 94.62 122 ARG B CA 1
ATOM 3858 C C . ARG B 1 122 ? -21.047 -20.906 -16.734 1 94.62 122 ARG B C 1
ATOM 3860 O O . ARG B 1 122 ? -20.406 -20.906 -15.68 1 94.62 122 ARG B O 1
ATOM 3867 N N . LYS B 1 123 ? -21.312 -21.984 -17.438 1 95.81 123 LYS B N 1
ATOM 3868 C CA . LYS B 1 123 ? -20.531 -23.188 -17.188 1 95.81 123 LYS B CA 1
ATOM 3869 C C . LYS B 1 123 ? -19.156 -23.094 -17.828 1 95.81 123 LYS B C 1
ATOM 3871 O O . LYS B 1 123 ? -19.031 -23.188 -19.047 1 95.81 123 LYS B O 1
ATOM 3876 N N . VAL B 1 124 ? -18.172 -22.938 -16.984 1 95.62 124 VAL B N 1
ATOM 3877 C CA . VAL B 1 124 ? -16.828 -22.688 -17.469 1 95.62 124 VAL B CA 1
ATOM 3878 C C . VAL B 1 124 ? -16.047 -24 -17.5 1 95.62 124 VAL B C 1
ATOM 3880 O O . VAL B 1 124 ? -15.914 -24.688 -16.484 1 95.62 124 VAL B O 1
ATOM 3883 N N . ASP B 1 125 ? -15.586 -24.344 -18.703 1 95.19 125 ASP B N 1
ATOM 3884 C CA . ASP B 1 125 ? -14.648 -25.453 -18.859 1 95.19 125 ASP B CA 1
ATOM 3885 C C . ASP B 1 125 ? -13.211 -24.938 -18.922 1 95.19 125 ASP B C 1
ATOM 3887 O O . ASP B 1 125 ? -12.703 -24.625 -20 1 95.19 125 ASP B O 1
ATOM 3891 N N . VAL B 1 126 ? -12.586 -24.922 -17.797 1 94.19 126 VAL B N 1
ATOM 3892 C CA . VAL B 1 126 ? -11.25 -24.344 -17.734 1 94.19 126 VAL B CA 1
ATOM 3893 C C . VAL B 1 126 ? -10.258 -25.234 -18.484 1 94.19 126 VAL B C 1
ATOM 3895 O O . VAL B 1 126 ? -9.227 -24.75 -18.953 1 94.19 126 VAL B O 1
ATOM 3898 N N . ALA B 1 127 ? -10.531 -26.547 -18.625 1 95.88 127 ALA B N 1
ATOM 3899 C CA . ALA B 1 127 ? -9.656 -27.438 -19.359 1 95.88 127 ALA B CA 1
ATOM 3900 C C . ALA B 1 127 ? -9.57 -27.031 -20.828 1 95.88 127 ALA B C 1
ATOM 3902 O O . ALA B 1 127 ? -8.477 -26.969 -21.406 1 95.88 127 ALA B O 1
ATOM 3903 N N . GLU B 1 128 ? -10.703 -26.734 -21.312 1 95.62 128 GLU B N 1
ATOM 3904 C CA . GLU B 1 128 ? -10.766 -26.359 -22.734 1 95.62 128 GLU B CA 1
ATOM 3905 C C . GLU B 1 128 ? -10.359 -24.906 -22.938 1 95.62 128 GLU B C 1
ATOM 3907 O O . GLU B 1 128 ? -9.562 -24.594 -23.812 1 95.62 128 GLU B O 1
ATOM 3912 N N . SER B 1 129 ? -10.859 -24.031 -22.109 1 94.62 129 SER B N 1
ATOM 3913 C CA . SER B 1 129 ? -10.672 -22.594 -22.297 1 94.62 129 SER B CA 1
ATOM 3914 C C . SER B 1 129 ? -9.211 -22.188 -22.062 1 94.62 129 SER B C 1
ATOM 3916 O O . SER B 1 129 ? -8.734 -21.219 -22.672 1 94.62 129 SER B O 1
ATOM 3918 N N . LEU B 1 130 ? -8.516 -22.938 -21.234 1 96.62 130 LEU B N 1
ATOM 3919 C CA . LEU B 1 130 ? -7.16 -22.562 -20.875 1 96.62 130 LEU B CA 1
ATOM 3920 C C . LEU B 1 130 ? -6.164 -23.641 -21.266 1 96.62 130 LEU B C 1
ATOM 3922 O O . LEU B 1 130 ? -5.109 -23.781 -20.641 1 96.62 130 LEU B O 1
ATOM 3926 N N . ASP B 1 131 ? -6.457 -24.344 -22.312 1 97.12 131 ASP B N 1
ATOM 3927 C CA . ASP B 1 131 ? -5.652 -25.453 -22.797 1 97.12 131 ASP B CA 1
ATOM 3928 C C . ASP B 1 131 ? -4.234 -25.016 -23.125 1 97.12 131 ASP B C 1
ATOM 3930 O O . ASP B 1 131 ? -3.273 -25.75 -22.922 1 97.12 131 ASP B O 1
ATOM 3934 N N . TYR B 1 132 ? -4.078 -23.812 -23.625 1 96.62 132 TYR B N 1
ATOM 3935 C CA . TYR B 1 132 ? -2.773 -23.297 -24.031 1 96.62 132 TYR B CA 1
ATOM 3936 C C . TYR B 1 132 ? -1.839 -23.188 -22.828 1 96.62 132 TYR B C 1
ATOM 3938 O O . TYR B 1 132 ? -0.623 -23.344 -22.969 1 96.62 132 TYR B O 1
ATOM 3946 N N . VAL B 1 133 ? -2.4 -22.922 -21.672 1 97.81 133 VAL B N 1
ATOM 3947 C CA . VAL B 1 133 ? -1.585 -22.844 -20.469 1 97.81 133 VAL B CA 1
ATOM 3948 C C . VAL B 1 133 ? -1.025 -24.219 -20.125 1 97.81 133 VAL B C 1
ATOM 3950 O O . VAL B 1 133 ? 0.159 -24.344 -19.797 1 97.81 133 VAL B O 1
ATOM 3953 N N . TYR B 1 134 ? -1.856 -25.266 -20.188 1 98.38 134 TYR B N 1
ATOM 3954 C CA . TYR B 1 134 ? -1.435 -26.625 -19.844 1 98.38 134 TYR B CA 1
ATOM 3955 C C . TYR B 1 134 ? -0.399 -27.141 -20.844 1 98.38 134 TYR B C 1
ATOM 3957 O O . TYR B 1 134 ? 0.59 -27.766 -20.453 1 98.38 134 TYR B O 1
ATOM 3965 N N . LYS B 1 135 ? -0.627 -26.812 -22.062 1 98.38 135 LYS B N 1
ATOM 3966 C CA . LYS B 1 135 ? 0.353 -27.188 -23.078 1 98.38 135 LYS B CA 1
ATOM 3967 C C . LYS B 1 135 ? 1.691 -26.5 -22.828 1 98.38 135 LYS B C 1
ATOM 3969 O O . LYS B 1 135 ? 2.75 -27.109 -22.984 1 98.38 135 LYS B O 1
ATOM 3974 N N . ALA B 1 136 ? 1.633 -25.219 -22.469 1 98.38 136 ALA B N 1
ATOM 3975 C CA . ALA B 1 136 ? 2.85 -24.484 -22.156 1 98.38 136 ALA B CA 1
ATOM 3976 C C . ALA B 1 136 ? 3.574 -25.094 -20.969 1 98.38 136 ALA B C 1
ATOM 3978 O O . ALA B 1 136 ? 4.801 -25.203 -20.969 1 98.38 136 ALA B O 1
ATOM 3979 N N . ILE B 1 137 ? 2.838 -25.516 -19.984 1 98.62 137 ILE B N 1
ATOM 3980 C CA . ILE B 1 137 ? 3.414 -26.125 -18.781 1 98.62 137 ILE B CA 1
ATOM 3981 C C . ILE B 1 137 ? 4.102 -27.438 -19.141 1 98.62 137 ILE B C 1
ATOM 3983 O O . ILE B 1 137 ? 5.242 -27.672 -18.734 1 98.62 137 ILE B O 1
ATOM 3987 N N . THR B 1 138 ? 3.412 -28.25 -19.891 1 98.62 138 THR B N 1
ATOM 3988 C CA . THR B 1 138 ? 3.977 -29.531 -20.297 1 98.62 138 THR B CA 1
ATOM 3989 C C . THR B 1 138 ? 5.254 -29.344 -21.094 1 98.62 138 THR B C 1
ATOM 3991 O O . THR B 1 138 ? 6.277 -29.969 -20.812 1 98.62 138 THR B O 1
ATOM 3994 N N . MET B 1 139 ? 5.168 -28.453 -22.031 1 98.44 139 MET B N 1
ATOM 3995 C CA . MET B 1 139 ? 6.32 -28.172 -22.891 1 98.44 139 MET B CA 1
ATOM 3996 C C . MET B 1 139 ? 7.484 -27.625 -22.062 1 98.44 139 MET B C 1
ATOM 3998 O O . MET B 1 139 ? 8.633 -28.031 -22.25 1 98.44 139 MET B O 1
ATOM 4002 N N . THR B 1 140 ? 7.207 -26.719 -21.156 1 98.62 140 THR B N 1
ATOM 4003 C CA . THR B 1 140 ? 8.234 -26.125 -20.297 1 98.62 140 THR B CA 1
ATOM 4004 C C . THR B 1 140 ? 8.883 -27.188 -19.422 1 98.62 140 THR B C 1
ATOM 4006 O O . THR B 1 140 ? 10.109 -27.234 -19.281 1 98.62 140 THR B O 1
ATOM 4009 N N . ARG B 1 141 ? 8.039 -28.031 -18.828 1 98.44 141 ARG B N 1
ATOM 4010 C CA . ARG B 1 141 ? 8.531 -29.109 -17.984 1 98.44 141 ARG B CA 1
ATOM 4011 C C . ARG B 1 141 ? 9.469 -30.031 -18.766 1 98.44 141 ARG B C 1
ATOM 4013 O O . ARG B 1 141 ? 10.492 -30.484 -18.234 1 98.44 141 ARG B O 1
ATOM 4020 N N . GLN B 1 142 ? 9.133 -30.328 -19.922 1 98.31 142 GLN B N 1
ATOM 4021 C CA . GLN B 1 142 ? 9.977 -31.156 -20.781 1 98.31 142 GLN B CA 1
ATOM 4022 C C . GLN B 1 142 ? 11.289 -30.453 -21.109 1 98.31 142 GLN B C 1
ATOM 4024 O O . GLN B 1 142 ? 12.359 -31.062 -21.016 1 98.31 142 GLN B O 1
ATOM 4029 N N . LYS B 1 143 ? 11.203 -29.203 -21.422 1 98.12 143 LYS B N 1
ATOM 4030 C CA . LYS B 1 143 ? 12.398 -28.438 -21.781 1 98.12 143 LYS B CA 1
ATOM 4031 C C . LYS B 1 143 ? 13.305 -28.234 -20.578 1 98.12 143 LYS B C 1
ATOM 4033 O O . LYS B 1 143 ? 14.523 -28.156 -20.703 1 98.12 143 LYS B O 1
ATOM 4038 N N . LEU B 1 144 ? 12.719 -28.109 -19.375 1 98.31 144 LEU B N 1
ATOM 4039 C CA . LEU B 1 144 ? 13.484 -27.953 -18.156 1 98.31 144 LEU B CA 1
ATOM 4040 C C . LEU B 1 144 ? 14.328 -29.203 -17.875 1 98.31 144 LEU B C 1
ATOM 4042 O O . LEU B 1 144 ? 15.398 -29.109 -17.266 1 98.31 144 LEU B O 1
ATOM 4046 N N . ALA B 1 145 ? 13.773 -30.359 -18.281 1 97.5 145 ALA B N 1
ATOM 4047 C CA . ALA B 1 145 ? 14.5 -31.625 -18.172 1 97.5 145 ALA B CA 1
ATOM 4048 C C . ALA B 1 145 ? 14.977 -31.859 -16.75 1 97.5 145 ALA B C 1
ATOM 4050 O O . ALA B 1 145 ? 16.125 -32.25 -16.531 1 97.5 145 ALA B O 1
ATOM 4051 N N . GLY B 1 146 ? 14.156 -31.516 -15.812 1 97.31 146 GLY B N 1
ATOM 4052 C CA . GLY B 1 146 ? 14.414 -31.844 -14.414 1 97.31 146 GLY B CA 1
ATOM 4053 C C . GLY B 1 146 ? 15.391 -30.891 -13.75 1 97.31 146 GLY B C 1
ATOM 4054 O O . GLY B 1 146 ? 15.703 -31.031 -12.57 1 97.31 146 GLY B O 1
ATOM 4055 N N . ARG B 1 147 ? 15.859 -29.844 -14.406 1 98.06 147 ARG B N 1
ATOM 4056 C CA . ARG B 1 147 ? 16.875 -28.938 -13.875 1 98.06 147 ARG B CA 1
ATOM 4057 C C . ARG B 1 147 ? 16.391 -28.234 -12.609 1 98.06 147 ARG B C 1
ATOM 4059 O O . ARG B 1 147 ? 17.141 -28.094 -11.648 1 98.06 147 ARG B O 1
ATOM 4066 N N . VAL B 1 148 ? 15.164 -27.703 -12.648 1 98.56 148 VAL B N 1
ATOM 4067 C CA . VAL B 1 148 ? 14.508 -27.078 -11.508 1 98.56 148 VAL B CA 1
ATOM 4068 C C . VAL B 1 148 ? 13 -27.328 -11.578 1 98.56 148 VAL B C 1
ATOM 4070 O O . VAL B 1 148 ? 12.461 -27.594 -12.648 1 98.56 148 VAL B O 1
ATOM 4073 N N . PRO B 1 149 ? 12.328 -27.297 -10.414 1 98.69 149 PRO B N 1
ATOM 4074 C CA . PRO B 1 149 ? 10.867 -27.422 -10.414 1 98.69 149 PRO B CA 1
ATOM 4075 C C . PRO B 1 149 ? 10.172 -26.281 -11.148 1 98.69 149 PRO B C 1
ATOM 4077 O O . PRO B 1 149 ? 10.695 -25.172 -11.203 1 98.69 149 PRO B O 1
ATOM 4080 N N . LEU B 1 150 ? 8.984 -26.578 -11.672 1 98.81 150 LEU B N 1
ATOM 4081 C CA . LEU B 1 150 ? 8.148 -25.609 -12.359 1 98.81 150 LEU B CA 1
ATOM 4082 C C . LEU B 1 150 ? 6.961 -25.203 -11.492 1 98.81 150 LEU B C 1
ATOM 4084 O O . LEU B 1 150 ? 6.223 -26.047 -11.008 1 98.81 150 LEU B O 1
ATOM 4088 N N . ILE B 1 151 ? 6.824 -23.875 -11.305 1 98.81 151 ILE B N 1
ATOM 4089 C CA . ILE B 1 151 ? 5.75 -23.312 -10.492 1 98.81 151 ILE B CA 1
ATOM 4090 C C . ILE B 1 151 ? 4.594 -22.875 -11.398 1 98.81 151 ILE B C 1
ATOM 4092 O O . ILE B 1 151 ? 4.793 -22.125 -12.352 1 98.81 151 ILE B O 1
ATOM 4096 N N . GLY B 1 152 ? 3.43 -23.438 -11.164 1 98.62 152 GLY B N 1
ATOM 4097 C CA . GLY B 1 152 ? 2.188 -22.891 -11.688 1 98.62 152 GLY B CA 1
ATOM 4098 C C . GLY B 1 152 ? 1.562 -21.859 -10.766 1 98.62 152 GLY B C 1
ATOM 4099 O O . GLY B 1 152 ? 2.018 -21.672 -9.641 1 98.62 152 GLY B O 1
ATOM 4100 N N . PHE B 1 153 ? 0.526 -21.141 -11.297 1 98.62 153 PHE B N 1
ATOM 4101 C CA . PHE B 1 153 ? -0.009 -20.109 -10.414 1 98.62 153 PHE B CA 1
ATOM 4102 C C . PHE B 1 153 ? -1.385 -19.656 -10.883 1 98.62 153 PHE B C 1
ATOM 4104 O O . PHE B 1 153 ? -1.808 -19.984 -11.992 1 98.62 153 PHE B O 1
ATOM 4111 N N . CYS B 1 154 ? -2.072 -18.969 -10.094 1 98.56 154 CYS B N 1
ATOM 4112 C CA . CYS B 1 154 ? -3.289 -18.234 -10.43 1 98.56 154 CYS B CA 1
ATOM 4113 C C . CYS B 1 154 ? -3.414 -16.969 -9.594 1 98.56 154 CYS B C 1
ATOM 4115 O O . CYS B 1 154 ? -2.689 -16.797 -8.609 1 98.56 154 CYS B O 1
ATOM 4117 N N . GLY B 1 155 ? -4.223 -16.062 -10.086 1 98.44 155 GLY B N 1
ATOM 4118 C CA . GLY B 1 155 ? -4.656 -14.977 -9.219 1 98.44 155 GLY B CA 1
ATOM 4119 C C . GLY B 1 155 ? -5.629 -15.43 -8.148 1 98.44 155 GLY B C 1
ATOM 4120 O O . GLY B 1 155 ? -6.469 -16.297 -8.383 1 98.44 155 GLY B O 1
ATOM 4121 N N . ALA B 1 156 ? -5.504 -14.805 -6.984 1 98.88 156 ALA B N 1
ATOM 4122 C CA . ALA B 1 156 ? -6.465 -15.078 -5.918 1 98.88 156 ALA B CA 1
ATOM 4123 C C . ALA B 1 156 ? -7.848 -14.539 -6.273 1 98.88 156 ALA B C 1
ATOM 4125 O O . ALA B 1 156 ? -7.965 -13.539 -6.984 1 98.88 156 ALA B O 1
ATOM 4126 N N . PRO B 1 157 ? -8.867 -15.172 -5.715 1 98.94 157 PRO B N 1
ATOM 4127 C CA . PRO B 1 157 ? -10.234 -14.734 -6.02 1 98.94 157 PRO B CA 1
ATOM 4128 C C . PRO B 1 157 ? -10.453 -13.25 -5.754 1 98.94 157 PRO B C 1
ATOM 4130 O O . PRO B 1 157 ? -11.039 -12.555 -6.586 1 98.94 157 PRO B O 1
ATOM 4133 N N . TRP B 1 158 ? -9.961 -12.734 -4.699 1 98.88 158 TRP B N 1
ATOM 4134 C CA . TRP B 1 158 ? -10.125 -11.32 -4.383 1 98.88 158 TRP B CA 1
ATOM 4135 C C . TRP B 1 158 ? -9.477 -10.445 -5.449 1 98.88 158 TRP B C 1
ATOM 4137 O O . TRP B 1 158 ? -10.109 -9.523 -5.973 1 98.88 158 TRP B O 1
ATOM 4147 N N . THR B 1 159 ? -8.258 -10.727 -5.754 1 98.75 159 THR B N 1
ATOM 4148 C CA . THR B 1 159 ? -7.555 -9.938 -6.758 1 98.75 159 THR B CA 1
ATOM 4149 C C . THR B 1 159 ? -8.273 -10.008 -8.102 1 98.75 159 THR B C 1
ATOM 4151 O O . THR B 1 159 ? -8.414 -8.992 -8.789 1 98.75 159 THR B O 1
ATOM 4154 N N . LEU B 1 160 ? -8.734 -11.203 -8.477 1 98.69 160 LEU B N 1
ATOM 4155 C CA . LEU B 1 160 ? -9.438 -11.344 -9.742 1 98.69 160 LEU B CA 1
ATOM 4156 C C . LEU B 1 160 ? -10.734 -10.547 -9.742 1 98.69 160 LEU B C 1
ATOM 4158 O O . LEU B 1 160 ? -11.055 -9.867 -10.711 1 98.69 160 LEU B O 1
ATOM 4162 N N . LEU B 1 161 ? -11.461 -10.602 -8.641 1 98.75 161 LEU B N 1
ATOM 4163 C CA . LEU B 1 161 ? -12.68 -9.797 -8.516 1 98.75 161 LEU B CA 1
ATOM 4164 C C . LEU B 1 161 ? -12.367 -8.312 -8.688 1 98.75 161 LEU B C 1
ATOM 4166 O O . LEU B 1 161 ? -13.094 -7.602 -9.375 1 98.75 161 LEU B O 1
ATOM 4170 N N . CYS B 1 162 ? -11.281 -7.848 -8.078 1 98.44 162 CYS B N 1
ATOM 4171 C CA . CYS B 1 162 ? -10.898 -6.445 -8.195 1 98.44 162 CYS B CA 1
ATOM 4172 C C . CYS B 1 162 ? -10.742 -6.039 -9.656 1 98.44 162 CYS B C 1
ATOM 4174 O O . CYS B 1 162 ? -11.266 -5.004 -10.078 1 98.44 162 CYS B O 1
ATOM 4176 N N . TYR B 1 163 ? -10.094 -6.883 -10.414 1 97.81 163 TYR B N 1
ATOM 4177 C CA . TYR B 1 163 ? -9.914 -6.57 -11.828 1 97.81 163 TYR B CA 1
ATOM 4178 C C . TYR B 1 163 ? -11.25 -6.598 -12.562 1 97.81 163 TYR B C 1
ATOM 4180 O O . TYR B 1 163 ? -11.523 -5.734 -13.398 1 97.81 163 TYR B O 1
ATOM 4188 N N . MET B 1 164 ? -12.047 -7.551 -12.258 1 98.19 164 MET B N 1
ATOM 4189 C CA . MET B 1 164 ? -13.312 -7.773 -12.961 1 98.19 164 MET B CA 1
ATOM 4190 C C . MET B 1 164 ? -14.258 -6.598 -12.758 1 98.19 164 MET B C 1
ATOM 4192 O O . MET B 1 164 ? -15.047 -6.266 -13.648 1 98.19 164 MET B O 1
ATOM 4196 N N . VAL B 1 165 ? -14.148 -5.926 -11.602 1 98.12 165 VAL B N 1
ATOM 4197 C CA . VAL B 1 165 ? -15.117 -4.875 -11.305 1 98.12 165 VAL B CA 1
ATOM 4198 C C . VAL B 1 165 ? -14.477 -3.506 -11.523 1 98.12 165 VAL B C 1
ATOM 4200 O O . VAL B 1 165 ? -15.148 -2.553 -11.922 1 98.12 165 VAL B O 1
ATOM 4203 N N . GLU B 1 166 ? -13.18 -3.379 -11.273 1 97.06 166 GLU B N 1
ATOM 4204 C CA . GLU B 1 166 ? -12.477 -2.107 -11.414 1 97.06 166 GLU B CA 1
ATOM 4205 C C . GLU B 1 166 ? -12.062 -1.855 -12.859 1 97.06 166 GLU B C 1
ATOM 4207 O O . GLU B 1 166 ? -11.922 -0.705 -13.281 1 97.06 166 GLU B O 1
ATOM 4212 N N . GLY B 1 167 ? -11.844 -2.936 -13.609 1 96.19 167 GLY B N 1
ATOM 4213 C CA . GLY B 1 167 ? -11.414 -2.844 -15 1 96.19 167 GLY B CA 1
ATOM 4214 C C . GLY B 1 167 ? -9.906 -2.775 -15.148 1 96.19 167 GLY B C 1
ATOM 4215 O O . GLY B 1 167 ? -9.391 -2.789 -16.266 1 96.19 167 GLY B O 1
ATOM 4216 N N . GLY B 1 168 ? -9.227 -2.666 -14.156 1 94.06 168 GLY B N 1
ATOM 4217 C CA . GLY B 1 168 ? -7.777 -2.572 -14.125 1 94.06 168 GLY B CA 1
ATOM 4218 C C . GLY B 1 168 ? -7.238 -2.092 -12.797 1 94.06 168 GLY B C 1
ATOM 4219 O O . GLY B 1 168 ? -7.977 -2.006 -11.812 1 94.06 168 GLY B O 1
ATOM 4220 N N . GLY B 1 169 ? -5.98 -1.912 -12.766 1 88.19 169 GLY B N 1
ATOM 4221 C CA . GLY B 1 169 ? -5.418 -1.3 -11.57 1 88.19 169 GLY B CA 1
ATOM 4222 C C . GLY B 1 169 ? -5.93 0.107 -11.328 1 88.19 169 GLY B C 1
ATOM 4223 O O . GLY B 1 169 ? -6.262 0.826 -12.266 1 88.19 169 GLY B O 1
ATOM 4224 N N . SER B 1 170 ? -6.023 0.465 -10.055 1 89.94 170 SER B N 1
ATOM 4225 C CA . SER B 1 170 ? -6.535 1.782 -9.688 1 89.94 170 SER B CA 1
ATOM 4226 C C . SER B 1 170 ? -5.898 2.291 -8.398 1 89.94 170 SER B C 1
ATOM 4228 O O . SER B 1 170 ? -5.32 1.512 -7.641 1 89.94 170 SER B O 1
ATOM 4230 N N . LYS B 1 171 ? -6.027 3.568 -8.203 1 86.94 171 LYS B N 1
ATOM 4231 C CA . LYS B 1 171 ? -5.473 4.18 -7 1 86.94 171 LYS B CA 1
ATOM 4232 C C . LYS B 1 171 ? -6.453 4.082 -5.832 1 86.94 171 LYS B C 1
ATOM 4234 O O . LYS B 1 171 ? -6.051 3.795 -4.703 1 86.94 171 LYS B O 1
ATOM 4239 N N . MET B 1 172 ? -7.727 4.207 -6.156 1 91.19 172 MET B N 1
ATOM 4240 C CA . MET B 1 172 ? -8.695 4.336 -5.074 1 91.19 172 MET B CA 1
ATOM 4241 C C . MET B 1 172 ? -9.578 3.094 -4.984 1 91.19 172 MET B C 1
ATOM 4243 O O . MET B 1 172 ? -10.234 2.867 -3.965 1 91.19 172 MET B O 1
ATOM 4247 N N . PHE B 1 173 ? -9.625 2.291 -6.07 1 96.81 173 PHE B N 1
ATOM 4248 C CA . PHE B 1 173 ? -10.43 1.075 -6.125 1 96.81 173 PHE B CA 1
ATOM 4249 C C . PHE B 1 173 ? -11.875 1.361 -5.73 1 96.81 173 PHE B C 1
ATOM 4251 O O . PHE B 1 173 ? -12.453 0.642 -4.914 1 96.81 173 PHE B O 1
ATOM 4258 N N . ILE B 1 174 ? -12.414 2.387 -6.305 1 97.44 174 ILE B N 1
ATOM 4259 C CA . ILE B 1 174 ? -13.742 2.861 -5.953 1 97.44 174 ILE B CA 1
ATOM 4260 C C . ILE B 1 174 ? -14.773 1.771 -6.242 1 97.44 174 ILE B C 1
ATOM 4262 O O . ILE B 1 174 ? -15.617 1.461 -5.395 1 97.44 174 ILE B O 1
ATOM 4266 N N . GLN B 1 175 ? -14.664 1.121 -7.418 1 97.81 175 GLN B N 1
ATOM 4267 C CA . GLN B 1 175 ? -15.656 0.115 -7.801 1 97.81 175 GLN B CA 1
ATOM 4268 C C . GLN B 1 175 ? -15.531 -1.133 -6.93 1 97.81 175 GLN B C 1
ATOM 4270 O O . GLN B 1 175 ? -16.531 -1.695 -6.496 1 97.81 175 GLN B O 1
ATOM 4275 N N . THR B 1 176 ? -14.375 -1.556 -6.684 1 98.19 176 THR B N 1
ATOM 4276 C CA . THR B 1 176 ? -14.125 -2.705 -5.824 1 98.19 176 THR B CA 1
ATOM 4277 C C . THR B 1 176 ? -14.719 -2.479 -4.434 1 98.19 176 THR B C 1
ATOM 4279 O O . THR B 1 176 ? -15.414 -3.344 -3.902 1 98.19 176 THR B O 1
ATOM 4282 N N . LYS B 1 177 ? -14.422 -1.29 -3.9 1 98.12 177 LYS B N 1
ATOM 4283 C CA . LYS B 1 177 ? -14.938 -0.961 -2.574 1 98.12 177 LYS B CA 1
ATOM 4284 C C . LYS B 1 177 ? -16.453 -0.839 -2.59 1 98.12 177 LYS B C 1
ATOM 4286 O O . LYS B 1 177 ? -17.125 -1.268 -1.65 1 98.12 177 LYS B O 1
ATOM 4291 N N . THR B 1 178 ? -16.953 -0.293 -3.643 1 98.25 178 THR B N 1
ATOM 4292 C CA . THR B 1 178 ? -18.406 -0.24 -3.783 1 98.25 178 THR B CA 1
ATOM 4293 C C . THR B 1 178 ? -19 -1.642 -3.729 1 98.25 178 THR B C 1
ATOM 4295 O O . THR B 1 178 ? -19.969 -1.88 -3.008 1 98.25 178 THR B O 1
ATOM 4298 N N . TRP B 1 179 ? -18.438 -2.574 -4.41 1 98.56 179 TRP B N 1
ATOM 4299 C CA . TRP B 1 179 ? -18.969 -3.932 -4.48 1 98.56 179 TRP B CA 1
ATOM 4300 C C . TRP B 1 179 ? -18.984 -4.582 -3.1 1 98.56 179 TRP B C 1
ATOM 4302 O O . TRP B 1 179 ? -20.016 -5.129 -2.682 1 98.56 179 TRP B O 1
ATOM 4312 N N . ILE B 1 180 ? -17.938 -4.457 -2.318 1 98.25 180 ILE B N 1
ATOM 4313 C CA . ILE B 1 180 ? -17.891 -5.223 -1.079 1 98.25 180 ILE B CA 1
ATOM 4314 C C . ILE B 1 180 ? -18.719 -4.523 -0.008 1 98.25 180 ILE B C 1
ATOM 4316 O O . ILE B 1 180 ? -19.25 -5.176 0.898 1 98.25 180 ILE B O 1
ATOM 4320 N N . TYR B 1 181 ? -18.938 -3.219 -0.103 1 98.31 181 TYR B N 1
ATOM 4321 C CA . TYR B 1 181 ? -19.656 -2.504 0.944 1 98.31 181 TYR B CA 1
ATOM 4322 C C . TYR B 1 181 ? -21.125 -2.311 0.564 1 98.31 181 TYR B C 1
ATOM 4324 O O . TYR B 1 181 ? -21.969 -2.062 1.428 1 98.31 181 TYR B O 1
ATOM 4332 N N . LYS B 1 182 ? -21.453 -2.379 -0.697 1 98 182 LYS B N 1
ATOM 4333 C CA . LYS B 1 182 ? -22.828 -2.18 -1.125 1 98 182 LYS B CA 1
ATOM 4334 C C . LYS B 1 182 ? -23.484 -3.504 -1.522 1 98 182 LYS B C 1
ATOM 4336 O O . LYS B 1 182 ? -24.688 -3.691 -1.337 1 98 182 LYS B O 1
ATOM 4341 N N . TYR B 1 183 ? -22.656 -4.445 -2.156 1 98.06 183 TYR B N 1
ATOM 4342 C CA . TYR B 1 183 ? -23.156 -5.723 -2.656 1 98.06 183 TYR B CA 1
ATOM 4343 C C . TYR B 1 183 ? -22.344 -6.883 -2.09 1 98.06 183 TYR B C 1
ATOM 4345 O O . TYR B 1 183 ? -21.844 -7.719 -2.842 1 98.06 183 TYR B O 1
ATOM 4353 N N . PRO B 1 184 ? -22.312 -7.023 -0.758 1 98.31 184 PRO B N 1
ATOM 4354 C CA . PRO B 1 184 ? -21.438 -8.031 -0.163 1 98.31 184 PRO B CA 1
ATOM 4355 C C . PRO B 1 184 ? -21.812 -9.461 -0.555 1 98.31 184 PRO B C 1
ATOM 4357 O O . PRO B 1 184 ? -20.938 -10.289 -0.812 1 98.31 184 PRO B O 1
ATOM 4360 N N . GLU B 1 185 ? -23.094 -9.773 -0.634 1 98.31 185 GLU B N 1
ATOM 4361 C CA . GLU B 1 185 ? -23.516 -11.148 -0.924 1 98.31 185 GLU B CA 1
ATOM 4362 C C . GLU B 1 185 ? -23.219 -11.516 -2.373 1 98.31 185 GLU B C 1
ATOM 4364 O O . GLU B 1 185 ? -22.781 -12.633 -2.656 1 98.31 185 GLU B O 1
ATOM 4369 N N . GLU B 1 186 ? -23.484 -10.578 -3.293 1 98.56 186 GLU B N 1
ATOM 4370 C CA . GLU B 1 186 ? -23.156 -10.812 -4.695 1 98.56 186 GLU B CA 1
ATOM 4371 C C . GLU B 1 186 ? -21.641 -10.922 -4.902 1 98.56 186 GLU B C 1
ATOM 4373 O O . GLU B 1 186 ? -21.188 -11.695 -5.746 1 98.56 186 GLU B O 1
ATOM 4378 N N . SER B 1 187 ? -20.891 -10.141 -4.137 1 98.75 187 SER B N 1
ATOM 4379 C CA . SER B 1 187 ? -19.438 -10.25 -4.176 1 98.75 187 SER B CA 1
ATOM 4380 C C . SER B 1 187 ? -18.969 -11.633 -3.721 1 98.75 187 SER B C 1
ATOM 4382 O O . SER B 1 187 ? -18.125 -12.25 -4.375 1 98.75 187 SER B O 1
ATOM 4384 N N . LYS B 1 188 ? -19.562 -12.094 -2.646 1 98.88 188 LYS B N 1
ATOM 4385 C CA . LYS B 1 188 ? -19.203 -13.406 -2.107 1 98.88 188 LYS B CA 1
ATOM 4386 C C . LYS B 1 188 ? -19.516 -14.516 -3.105 1 98.88 188 LYS B C 1
ATOM 4388 O O . LYS B 1 188 ? -18.75 -15.461 -3.258 1 98.88 188 LYS B O 1
ATOM 4393 N N . ALA B 1 189 ? -20.656 -14.383 -3.787 1 98.75 189 ALA B N 1
ATOM 4394 C CA . ALA B 1 189 ? -21.031 -15.383 -4.777 1 98.75 189 ALA B CA 1
ATOM 4395 C C . ALA B 1 189 ? -20.016 -15.469 -5.906 1 98.75 189 ALA B C 1
ATOM 4397 O O . ALA B 1 189 ? -19.609 -16.562 -6.316 1 98.75 189 ALA B O 1
ATOM 4398 N N . LEU B 1 190 ? -19.625 -14.336 -6.355 1 98.62 190 LEU B N 1
ATOM 4399 C CA . LEU B 1 190 ? -18.625 -14.297 -7.426 1 98.62 190 LEU B CA 1
ATOM 4400 C C . LEU B 1 190 ? -17.281 -14.836 -6.945 1 98.62 190 LEU B C 1
ATOM 4402 O O . LEU B 1 190 ? -16.641 -15.602 -7.656 1 98.62 190 LEU B O 1
ATOM 4406 N N . LEU B 1 191 ? -16.891 -14.453 -5.727 1 98.88 191 LEU B N 1
ATOM 4407 C CA . LEU B 1 191 ? -15.641 -14.922 -5.141 1 98.88 191 LEU B CA 1
ATOM 4408 C C . LEU B 1 191 ? -15.625 -16.453 -5.031 1 98.88 191 LEU B C 1
ATOM 4410 O O . LEU B 1 191 ? -14.617 -17.094 -5.332 1 98.88 191 LEU B O 1
ATOM 4414 N N . GLN B 1 192 ? -16.734 -16.984 -4.656 1 98.88 192 GLN B N 1
ATOM 4415 C CA . GLN B 1 192 ? -16.844 -18.438 -4.523 1 98.88 192 GLN B CA 1
ATOM 4416 C C . GLN B 1 192 ? -16.703 -19.125 -5.875 1 98.88 192 GLN B C 1
ATOM 4418 O O . GLN B 1 192 ? -15.984 -20.125 -5.996 1 98.88 192 GLN B O 1
ATOM 4423 N N . LYS B 1 193 ? -17.344 -18.609 -6.84 1 98.75 193 LYS B N 1
ATOM 4424 C CA . LYS B 1 193 ? -17.219 -19.188 -8.172 1 98.75 193 LYS B CA 1
ATOM 4425 C C . LYS B 1 193 ? -15.781 -19.156 -8.664 1 98.75 193 LYS B C 1
ATOM 4427 O O . LYS B 1 193 ? -15.266 -20.141 -9.203 1 98.75 193 LYS B O 1
ATOM 4432 N N . ILE B 1 194 ? -15.164 -18 -8.469 1 98.81 194 ILE B N 1
ATOM 4433 C CA . ILE B 1 194 ? -13.773 -17.844 -8.883 1 98.81 194 ILE B CA 1
ATOM 4434 C C . ILE B 1 194 ? -12.898 -18.859 -8.148 1 98.81 194 ILE B C 1
ATOM 4436 O O . ILE B 1 194 ? -12.039 -19.5 -8.758 1 98.81 194 ILE B O 1
ATOM 4440 N N . ALA B 1 195 ? -13.125 -19.031 -6.84 1 98.88 195 ALA B N 1
ATOM 4441 C CA . ALA B 1 195 ? -12.336 -19.953 -6.039 1 98.88 195 ALA B CA 1
ATOM 4442 C C . ALA B 1 195 ? -12.461 -21.391 -6.574 1 98.88 195 ALA B C 1
ATOM 4444 O O . ALA B 1 195 ? -11.469 -22.109 -6.652 1 98.88 195 ALA B O 1
ATOM 4445 N N . GLU B 1 196 ? -13.609 -21.75 -6.961 1 98.75 196 GLU B N 1
ATOM 4446 C CA . GLU B 1 196 ? -13.844 -23.078 -7.516 1 98.75 196 GLU B CA 1
ATOM 4447 C C . GLU B 1 196 ? -13.102 -23.266 -8.836 1 98.75 196 GLU B C 1
ATOM 4449 O O . GLU B 1 196 ? -12.5 -24.328 -9.07 1 98.75 196 GLU B O 1
ATOM 4454 N N . LEU B 1 197 ? -13.141 -22.281 -9.609 1 98.69 197 LEU B N 1
ATOM 4455 C CA . LEU B 1 197 ? -12.43 -22.344 -10.883 1 98.69 197 LEU B CA 1
ATOM 4456 C C . LEU B 1 197 ? -10.922 -22.375 -10.664 1 98.69 197 LEU B C 1
ATOM 4458 O O . LEU B 1 197 ? -10.203 -23.047 -11.406 1 98.69 197 LEU B O 1
ATOM 4462 N N . CYS B 1 198 ? -10.453 -21.672 -9.641 1 98.81 198 CYS B N 1
ATOM 4463 C CA . CYS B 1 198 ? -9.031 -21.688 -9.312 1 98.81 198 CYS B CA 1
ATOM 4464 C C . CYS B 1 198 ? -8.586 -23.109 -8.953 1 98.81 198 CYS B C 1
ATOM 4466 O O . CYS B 1 198 ? -7.52 -23.547 -9.391 1 98.81 198 CYS B O 1
ATOM 4468 N N . VAL B 1 199 ? -9.383 -23.828 -8.172 1 98.88 199 VAL B N 1
ATOM 4469 C CA . VAL B 1 199 ? -9.039 -25.188 -7.77 1 98.88 199 VAL B CA 1
ATOM 4470 C C . VAL B 1 199 ? -8.875 -26.062 -9.008 1 98.88 199 VAL B C 1
ATOM 4472 O O . VAL B 1 199 ? -7.871 -26.75 -9.156 1 98.88 199 VAL B O 1
ATOM 4475 N N . GLU B 1 200 ? -9.82 -26 -9.922 1 98.62 200 GLU B N 1
ATOM 4476 C CA . GLU B 1 200 ? -9.766 -26.812 -11.141 1 98.62 200 GLU B CA 1
ATOM 4477 C C . GLU B 1 200 ? -8.586 -26.406 -12.016 1 98.62 200 GLU B C 1
ATOM 4479 O O . GLU B 1 200 ? -7.859 -27.266 -12.523 1 98.62 200 GLU B O 1
ATOM 4484 N N . TYR B 1 201 ? -8.438 -25.141 -12.156 1 98.62 201 TYR B N 1
ATOM 4485 C CA . TYR B 1 201 ? -7.355 -24.609 -12.977 1 98.62 201 TYR B CA 1
ATOM 4486 C C . TYR B 1 201 ? -5.996 -25.047 -12.453 1 98.62 201 TYR B C 1
ATOM 4488 O O . TYR B 1 201 ? -5.148 -25.516 -13.219 1 98.62 201 TYR B O 1
ATOM 4496 N N . LEU B 1 202 ? -5.789 -24.953 -11.172 1 98.81 202 LEU B N 1
ATOM 4497 C CA . LEU B 1 202 ? -4.523 -25.328 -10.547 1 98.81 202 LEU B CA 1
ATOM 4498 C C . LEU B 1 202 ? -4.309 -26.828 -10.625 1 98.81 202 LEU B C 1
ATOM 4500 O O . LEU B 1 202 ? -3.186 -27.297 -10.836 1 98.81 202 LEU B O 1
ATOM 4504 N N . ALA B 1 203 ? -5.359 -27.609 -10.453 1 98.75 203 ALA B N 1
ATOM 4505 C CA . ALA B 1 203 ? -5.242 -29.062 -10.562 1 98.75 203 ALA B CA 1
ATOM 4506 C C . ALA B 1 203 ? -4.766 -29.469 -11.953 1 98.75 203 ALA B C 1
ATOM 4508 O O . ALA B 1 203 ? -3.91 -30.344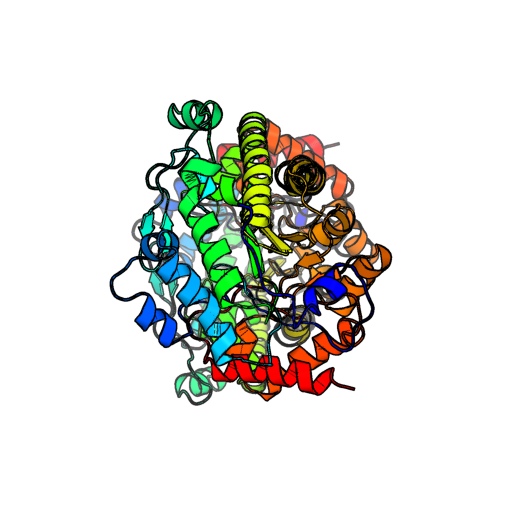 -12.086 1 98.75 203 ALA B O 1
ATOM 4509 N N . LEU B 1 204 ? -5.363 -28.812 -12.922 1 98.56 204 LEU B N 1
ATOM 4510 C CA . LEU B 1 204 ? -4.992 -29.109 -14.305 1 98.56 204 LEU B CA 1
ATOM 4511 C C . LEU B 1 204 ? -3.559 -28.672 -14.586 1 98.56 204 LEU B C 1
ATOM 4513 O O . LEU B 1 204 ? -2.857 -29.312 -15.375 1 98.56 204 LEU B O 1
ATOM 4517 N N . GLN B 1 205 ? -3.098 -27.594 -13.93 1 98.69 205 GLN B N 1
ATOM 4518 C CA . GLN B 1 205 ? -1.702 -27.188 -14.07 1 98.69 205 GLN B CA 1
ATOM 4519 C C . GLN B 1 205 ? -0.766 -28.25 -13.5 1 98.69 205 GLN B C 1
ATOM 4521 O O . GLN B 1 205 ? 0.266 -28.562 -14.102 1 98.69 205 GLN B O 1
ATOM 4526 N N . VAL B 1 206 ? -1.111 -28.797 -12.352 1 98.69 206 VAL B N 1
ATOM 4527 C CA . VAL B 1 206 ? -0.309 -29.859 -11.75 1 98.69 206 VAL B CA 1
ATOM 4528 C C . VAL B 1 206 ? -0.307 -31.094 -12.648 1 98.69 206 VAL B C 1
ATOM 4530 O O . VAL B 1 206 ? 0.744 -31.688 -12.891 1 98.69 206 VAL B O 1
ATOM 4533 N N . GLN B 1 207 ? -1.453 -31.406 -13.188 1 98.31 207 GLN B N 1
ATOM 4534 C CA . GLN B 1 207 ? -1.561 -32.531 -14.117 1 98.31 207 GLN B CA 1
ATOM 4535 C C . GLN B 1 207 ? -0.667 -32.312 -15.336 1 98.31 207 GLN B C 1
ATOM 4537 O O . GLN B 1 207 ? -0.088 -33.281 -15.859 1 98.31 207 GLN B O 1
ATOM 4542 N N . ALA B 1 208 ? -0.571 -31.094 -15.734 1 98.44 208 ALA B N 1
ATOM 4543 C CA . ALA B 1 208 ? 0.199 -30.766 -16.922 1 98.44 208 ALA B CA 1
ATOM 4544 C C . ALA B 1 208 ? 1.697 -30.781 -16.641 1 98.44 208 ALA B C 1
ATOM 4546 O O . ALA B 1 208 ? 2.514 -30.812 -17.562 1 98.44 208 ALA B O 1
ATOM 4547 N N . GLY B 1 209 ? 2.068 -30.641 -15.328 1 98.44 209 GLY B N 1
ATOM 4548 C CA . GLY B 1 209 ? 3.484 -30.797 -15.039 1 98.44 209 GLY B CA 1
ATOM 4549 C C . GLY B 1 209 ? 3.979 -29.828 -13.969 1 98.44 209 GLY B C 1
ATOM 4550 O O . GLY B 1 209 ? 5.145 -29.891 -13.57 1 98.44 209 GLY B O 1
ATOM 4551 N N . ALA B 1 210 ? 3.123 -28.891 -13.484 1 98.62 210 ALA B N 1
ATOM 4552 C CA . ALA B 1 210 ? 3.541 -28 -12.406 1 98.62 210 ALA B CA 1
ATOM 4553 C C . ALA B 1 210 ? 3.84 -28.797 -11.133 1 98.62 210 ALA B C 1
ATOM 4555 O O . ALA B 1 210 ? 3.111 -29.719 -10.781 1 98.62 210 ALA B O 1
ATOM 4556 N N . GLN B 1 211 ? 4.863 -28.406 -10.453 1 98.62 211 GLN B N 1
ATOM 4557 C CA . GLN B 1 211 ? 5.309 -29.188 -9.297 1 98.62 211 GLN B CA 1
ATOM 4558 C C . GLN B 1 211 ? 5.09 -28.406 -8 1 98.62 211 GLN B C 1
ATOM 4560 O O . GLN B 1 211 ? 5.27 -28.953 -6.91 1 98.62 211 GLN B O 1
ATOM 4565 N N . MET B 1 212 ? 4.777 -27.141 -8.07 1 98.5 212 MET B N 1
ATOM 4566 C CA . MET B 1 212 ? 4.375 -26.219 -7.004 1 98.5 212 MET B CA 1
ATOM 4567 C C . MET B 1 212 ? 3.379 -25.188 -7.523 1 98.5 212 MET B C 1
ATOM 4569 O O . MET B 1 212 ? 3.316 -24.938 -8.727 1 98.5 212 MET B O 1
ATOM 4573 N N . ILE B 1 213 ? 2.586 -24.688 -6.625 1 98.56 213 ILE B N 1
ATOM 4574 C CA . ILE B 1 213 ? 1.609 -23.688 -7.055 1 98.56 213 ILE B CA 1
ATOM 4575 C C . ILE B 1 213 ? 1.735 -22.438 -6.195 1 98.56 213 ILE B C 1
ATOM 4577 O O . ILE B 1 213 ? 2.082 -22.516 -5.012 1 98.56 213 ILE B O 1
ATOM 4581 N N . GLN B 1 214 ? 1.47 -21.328 -6.809 1 98.62 214 GLN B N 1
ATOM 4582 C CA . GLN B 1 214 ? 1.424 -20.062 -6.082 1 98.62 214 GLN B CA 1
ATOM 4583 C C . GLN B 1 214 ? 0.14 -19.297 -6.391 1 98.62 214 GLN B C 1
ATOM 4585 O O . GLN B 1 214 ? -0.264 -19.188 -7.551 1 98.62 214 GLN B O 1
ATOM 4590 N N . VAL B 1 215 ? -0.516 -18.844 -5.32 1 98.88 215 VAL B N 1
ATOM 4591 C CA . VAL B 1 215 ? -1.71 -18.016 -5.43 1 98.88 215 VAL B CA 1
ATOM 4592 C C . VAL B 1 215 ? -1.359 -16.562 -5.121 1 98.88 215 VAL B C 1
ATOM 4594 O O . VAL B 1 215 ? -0.938 -16.234 -4.004 1 98.88 215 VAL B O 1
ATOM 4597 N N . PHE B 1 216 ? -1.53 -15.688 -6.125 1 98.56 216 PHE B N 1
ATOM 4598 C CA . PHE B 1 216 ? -1.175 -14.273 -5.992 1 98.56 216 PHE B CA 1
ATOM 4599 C C . PHE B 1 216 ? -2.391 -13.445 -5.602 1 98.56 216 PHE B C 1
ATOM 4601 O O . PHE B 1 216 ? -3.334 -13.312 -6.383 1 98.56 216 PHE B O 1
ATOM 4608 N N . ASP B 1 217 ? -2.365 -12.914 -4.441 1 98.44 217 ASP B N 1
ATOM 4609 C CA . ASP B 1 217 ? -3.363 -11.93 -4.031 1 98.44 217 ASP B CA 1
ATOM 4610 C C . ASP B 1 217 ? -2.77 -10.523 -4.008 1 98.44 217 ASP B C 1
ATOM 4612 O O . ASP B 1 217 ? -2.543 -9.961 -2.938 1 98.44 217 ASP B O 1
ATOM 4616 N N . SER B 1 218 ? -2.715 -9.906 -5.164 1 97 218 SER B N 1
ATOM 4617 C CA . SER B 1 218 ? -1.936 -8.695 -5.398 1 97 218 SER B CA 1
ATOM 4618 C C . SER B 1 218 ? -2.602 -7.48 -4.762 1 97 218 SER B C 1
ATOM 4620 O O . SER B 1 218 ? -1.937 -6.484 -4.465 1 97 218 SER B O 1
ATOM 4622 N N . TRP B 1 219 ? -3.926 -7.586 -4.562 1 97.69 219 TRP B N 1
ATOM 4623 C CA . TRP B 1 219 ? -4.652 -6.418 -4.074 1 97.69 219 TRP B CA 1
ATOM 4624 C C . TRP B 1 219 ? -5.168 -6.648 -2.658 1 97.69 219 TRP B C 1
ATOM 4626 O O . TRP B 1 219 ? -6.121 -5.996 -2.225 1 97.69 219 TRP B O 1
ATOM 4636 N N . ALA B 1 220 ? -4.512 -7.594 -1.965 1 98.25 220 ALA B N 1
ATOM 4637 C CA . ALA B 1 220 ? -4.965 -7.941 -0.621 1 98.25 220 ALA B CA 1
ATOM 4638 C C . ALA B 1 220 ? -4.887 -6.738 0.313 1 98.25 220 ALA B C 1
ATOM 4640 O O . ALA B 1 220 ? -5.727 -6.578 1.202 1 98.25 220 ALA B O 1
ATOM 4641 N N . GLY B 1 221 ? -3.936 -5.855 0.094 1 97 221 GLY B N 1
ATOM 4642 C CA . GLY B 1 221 ? -3.713 -4.707 0.956 1 97 221 GLY B CA 1
ATOM 4643 C C . GLY B 1 221 ? -4.809 -3.664 0.854 1 97 221 GLY B C 1
ATOM 4644 O O . GLY B 1 221 ? -4.859 -2.729 1.657 1 97 221 GLY B O 1
ATOM 4645 N N . GLU B 1 222 ? -5.719 -3.83 -0.088 1 97.25 222 GLU B N 1
ATOM 4646 C CA . GLU B 1 222 ? -6.848 -2.916 -0.227 1 97.25 222 GLU B CA 1
ATOM 4647 C C . GLU B 1 222 ? -7.926 -3.207 0.813 1 97.25 222 GLU B C 1
ATOM 4649 O O . GLU B 1 222 ? -8.836 -2.398 1.017 1 97.25 222 GLU B O 1
ATOM 4654 N N . LEU B 1 223 ? -7.816 -4.352 1.445 1 98.19 223 LEU B N 1
ATOM 4655 C CA . LEU B 1 223 ? -8.82 -4.766 2.42 1 98.19 223 LEU B CA 1
ATOM 4656 C C . LEU B 1 223 ? -8.367 -4.434 3.838 1 98.19 223 LEU B C 1
ATOM 4658 O O . LEU B 1 223 ? -7.191 -4.562 4.164 1 98.19 223 LEU B O 1
ATOM 4662 N N . SER B 1 224 ? -9.289 -3.988 4.672 1 97.56 224 SER B N 1
ATOM 4663 C CA . SER B 1 224 ? -9.062 -3.988 6.113 1 97.56 224 SER B CA 1
ATOM 4664 C C . SER B 1 224 ? -8.961 -5.41 6.66 1 97.56 224 SER B C 1
ATOM 4666 O O . SER B 1 224 ? -9.328 -6.367 5.977 1 97.56 224 SER B O 1
ATOM 4668 N N . PRO B 1 225 ? -8.461 -5.559 7.863 1 97.81 225 PRO B N 1
ATOM 4669 C CA . PRO B 1 225 ? -8.414 -6.895 8.453 1 97.81 225 PRO B CA 1
ATOM 4670 C C . PRO B 1 225 ? -9.773 -7.59 8.453 1 97.81 225 PRO B C 1
ATOM 4672 O O . PRO B 1 225 ? -9.867 -8.766 8.102 1 97.81 225 PRO B O 1
ATOM 4675 N N . SER B 1 226 ? -10.828 -6.863 8.781 1 97.62 226 SER B N 1
ATOM 4676 C CA . SER B 1 226 ? -12.172 -7.438 8.812 1 97.62 226 SER B CA 1
ATOM 4677 C C . SER B 1 226 ? -12.648 -7.809 7.406 1 97.62 226 SER B C 1
ATOM 4679 O O . SER B 1 226 ? -13.227 -8.875 7.207 1 97.62 226 SER B O 1
ATOM 4681 N N . CYS B 1 227 ? -12.367 -6.938 6.469 1 98.25 227 CYS B N 1
ATOM 4682 C CA . CYS B 1 227 ? -12.781 -7.215 5.098 1 98.25 227 CYS B CA 1
ATOM 4683 C C . CYS B 1 227 ? -11.992 -8.383 4.516 1 98.25 227 CYS B C 1
ATOM 4685 O O . CYS B 1 227 ? -12.531 -9.172 3.74 1 98.25 227 CYS B O 1
ATOM 4687 N N . PHE B 1 228 ? -10.719 -8.484 4.895 1 98.69 228 PHE B N 1
ATOM 4688 C CA . PHE B 1 228 ? -9.906 -9.609 4.438 1 98.69 228 PHE B CA 1
ATOM 4689 C C . PHE B 1 228 ? -10.516 -10.938 4.895 1 98.69 228 PHE B C 1
ATOM 4691 O O . PHE B 1 228 ? -10.609 -11.883 4.113 1 98.69 228 PHE B O 1
ATOM 4698 N N . LYS B 1 229 ? -10.922 -11.031 6.102 1 98.44 229 LYS B N 1
ATOM 4699 C CA . LYS B 1 229 ? -11.492 -12.234 6.688 1 98.44 229 LYS B CA 1
ATOM 4700 C C . LYS B 1 229 ? -12.82 -12.594 6.035 1 98.44 229 LYS B C 1
ATOM 4702 O O . LYS B 1 229 ? -13.242 -13.758 6.07 1 98.44 229 LYS B O 1
ATOM 4707 N N . THR B 1 230 ? -13.398 -11.594 5.391 1 98.62 230 THR B N 1
ATOM 4708 C CA . THR B 1 230 ? -14.719 -11.812 4.805 1 98.62 230 THR B CA 1
ATOM 4709 C C . THR B 1 230 ? -14.602 -12.086 3.307 1 98.62 230 THR B C 1
ATOM 4711 O O . THR B 1 230 ? -15.273 -12.977 2.779 1 98.62 230 THR B O 1
ATOM 4714 N N . PHE B 1 231 ? -13.68 -11.359 2.641 1 98.88 231 PHE B N 1
ATOM 4715 C CA . PHE B 1 231 ? -13.781 -11.328 1.188 1 98.88 231 PHE B CA 1
ATOM 4716 C C . PHE B 1 231 ? -12.539 -11.938 0.541 1 98.88 231 PHE B C 1
ATOM 4718 O O . PHE B 1 231 ? -12.492 -12.109 -0.679 1 98.88 231 PHE B O 1
ATOM 4725 N N . ALA B 1 232 ? -11.523 -12.273 1.332 1 98.88 232 ALA B N 1
ATOM 4726 C CA . ALA B 1 232 ? -10.312 -12.844 0.748 1 98.88 232 ALA B CA 1
ATOM 4727 C C . ALA B 1 232 ? -9.977 -14.195 1.377 1 98.88 232 ALA B C 1
ATOM 4729 O O . ALA B 1 232 ? -9.93 -15.211 0.684 1 98.88 232 ALA B O 1
ATOM 4730 N N . LEU B 1 233 ? -9.93 -14.281 2.707 1 98.94 233 LEU B N 1
ATOM 4731 C CA . LEU B 1 233 ? -9.391 -15.414 3.449 1 98.94 233 LEU B CA 1
ATOM 4732 C C . LEU B 1 233 ? -10.219 -16.672 3.193 1 98.94 233 LEU B C 1
ATOM 4734 O O . LEU B 1 233 ? -9.656 -17.75 2.947 1 98.94 233 LEU B O 1
ATOM 4738 N N . PRO B 1 234 ? -11.562 -16.594 3.189 1 98.88 234 PRO B N 1
ATOM 4739 C CA . PRO B 1 234 ? -12.336 -17.812 2.992 1 98.88 234 PRO B CA 1
ATOM 4740 C C . PRO B 1 234 ? -12.07 -18.469 1.639 1 98.88 234 PRO B C 1
ATOM 4742 O O . PRO B 1 234 ? -12.07 -19.703 1.53 1 98.88 234 PRO B O 1
ATOM 4745 N N . TYR B 1 235 ? -11.789 -17.688 0.718 1 98.94 235 TYR B N 1
ATOM 4746 C CA . TYR B 1 235 ? -11.625 -18.203 -0.637 1 98.94 235 TYR B CA 1
ATOM 4747 C C . TYR B 1 235 ? -10.195 -18.672 -0.871 1 98.94 235 TYR B C 1
ATOM 4749 O O . TYR B 1 235 ? -9.969 -19.609 -1.646 1 98.94 235 TYR B O 1
ATOM 4757 N N . LEU B 1 236 ? -9.242 -18 -0.209 1 98.94 236 LEU B N 1
ATOM 4758 C CA . LEU B 1 236 ? -7.902 -18.578 -0.146 1 98.94 236 LEU B CA 1
ATOM 4759 C C . LEU B 1 236 ? -7.934 -19.953 0.53 1 98.94 236 LEU B C 1
ATOM 4761 O O . LEU B 1 236 ? -7.324 -20.906 0.039 1 98.94 236 LEU B O 1
ATOM 4765 N N . ASN B 1 237 ? -8.664 -20.031 1.634 1 98.94 237 ASN B N 1
ATOM 4766 C CA . ASN B 1 237 ? -8.828 -21.297 2.332 1 98.94 237 ASN B CA 1
ATOM 4767 C C . ASN B 1 237 ? -9.477 -22.359 1.437 1 98.94 237 ASN B C 1
ATOM 4769 O O . ASN B 1 237 ? -9.07 -23.516 1.442 1 98.94 237 ASN B O 1
ATOM 4773 N N . TYR B 1 238 ? -10.453 -21.906 0.705 1 98.94 238 TYR B N 1
ATOM 4774 C CA . TYR B 1 238 ? -11.141 -22.844 -0.177 1 98.94 238 TYR B CA 1
ATOM 4775 C C . TYR B 1 238 ? -10.156 -23.531 -1.123 1 98.94 238 TYR B C 1
ATOM 4777 O O . TYR B 1 238 ? -10.203 -24.75 -1.306 1 98.94 238 TYR B O 1
ATOM 4785 N N . ILE B 1 239 ? -9.305 -22.766 -1.696 1 98.94 239 ILE B N 1
ATOM 4786 C CA . ILE B 1 239 ? -8.32 -23.297 -2.635 1 98.94 239 ILE B CA 1
ATOM 4787 C C . ILE B 1 239 ? -7.406 -24.297 -1.916 1 98.94 239 ILE B C 1
ATOM 4789 O O . ILE B 1 239 ? -7.254 -25.438 -2.352 1 98.94 239 ILE B O 1
ATOM 4793 N N . ALA B 1 240 ? -6.863 -23.859 -0.806 1 98.75 240 ALA B N 1
ATOM 4794 C CA . ALA B 1 240 ? -5.902 -24.688 -0.071 1 98.75 240 ALA B CA 1
ATOM 4795 C C . ALA B 1 240 ? -6.555 -25.969 0.444 1 98.75 240 ALA B C 1
ATOM 4797 O O . ALA B 1 240 ? -5.91 -27.016 0.512 1 98.75 240 ALA B O 1
ATOM 4798 N N . ASP B 1 241 ? -7.805 -25.891 0.774 1 98.75 241 ASP B N 1
ATOM 4799 C CA . ASP B 1 241 ? -8.523 -27.016 1.367 1 98.75 241 ASP B CA 1
ATOM 4800 C C . ASP B 1 241 ? -8.953 -28.016 0.297 1 98.75 241 ASP B C 1
ATOM 4802 O O . ASP B 1 241 ? -9.031 -29.219 0.558 1 98.75 241 ASP B O 1
ATOM 4806 N N . ASN B 1 242 ? -9.211 -27.531 -0.928 1 98.81 242 ASN B N 1
ATOM 4807 C CA . ASN B 1 242 ? -9.867 -28.391 -1.907 1 98.81 242 ASN B CA 1
ATOM 4808 C C . ASN B 1 242 ? -8.898 -28.859 -2.986 1 98.81 242 ASN B C 1
ATOM 4810 O O . ASN B 1 242 ? -9.117 -29.891 -3.621 1 98.81 242 ASN B O 1
ATOM 4814 N N . LEU B 1 243 ? -7.809 -28.172 -3.195 1 98.81 243 LEU B N 1
ATOM 4815 C CA . LEU B 1 243 ? -6.887 -28.547 -4.266 1 98.81 243 LEU B CA 1
ATOM 4816 C C . LEU B 1 243 ? -6.281 -29.922 -4.012 1 98.81 243 LEU B C 1
ATOM 4818 O O . LEU B 1 243 ? -6.254 -30.766 -4.91 1 98.81 243 LEU B O 1
ATOM 4822 N N . PRO B 1 244 ? -5.844 -30.25 -2.795 1 98.38 244 PRO B N 1
ATOM 4823 C CA . PRO B 1 244 ? -5.277 -31.578 -2.562 1 98.38 244 PRO B CA 1
ATOM 4824 C C . PRO B 1 244 ? -6.266 -32.688 -2.871 1 98.38 244 PRO B C 1
ATOM 4826 O O . PRO B 1 244 ? -5.895 -33.688 -3.488 1 98.38 244 PRO B O 1
ATOM 4829 N N . ALA B 1 245 ? -7.484 -32.5 -2.5 1 98.25 245 ALA B N 1
ATOM 4830 C CA . ALA B 1 245 ? -8.5 -33.5 -2.783 1 98.25 245 ALA B CA 1
ATOM 4831 C C . ALA B 1 245 ? -8.742 -33.656 -4.285 1 98.25 245 ALA B C 1
ATOM 4833 O O . ALA B 1 245 ? -8.938 -34.75 -4.793 1 98.25 245 ALA B O 1
ATOM 4834 N N . ARG B 1 246 ? -8.766 -32.531 -4.922 1 98.5 246 ARG B N 1
ATOM 4835 C CA . ARG B 1 246 ? -8.969 -32.562 -6.367 1 98.5 246 ARG B CA 1
ATOM 4836 C C . ARG B 1 246 ? -7.809 -33.25 -7.07 1 98.5 246 ARG B C 1
ATOM 4838 O O . ARG B 1 246 ? -8.023 -34 -8.023 1 98.5 246 ARG B O 1
ATOM 4845 N N . LEU B 1 247 ? -6.594 -33.031 -6.648 1 98.5 247 LEU B N 1
ATOM 4846 C CA . LEU B 1 247 ? -5.422 -33.719 -7.184 1 98.5 247 LEU B CA 1
ATOM 4847 C C . LEU B 1 247 ? -5.523 -35.219 -6.965 1 98.5 247 LEU B C 1
ATOM 4849 O O . LEU B 1 247 ? -5.277 -36 -7.887 1 98.5 247 LEU B O 1
ATOM 4853 N N . GLN B 1 248 ? -5.922 -35.562 -5.812 1 98.12 248 GLN B N 1
ATOM 4854 C CA . GLN B 1 248 ? -6.09 -36.969 -5.492 1 98.12 248 GLN B CA 1
ATOM 4855 C C . GLN B 1 248 ? -7.109 -37.625 -6.422 1 98.12 248 GLN B C 1
ATOM 4857 O O . GLN B 1 248 ? -6.918 -38.781 -6.863 1 98.12 248 GLN B O 1
ATOM 4862 N N . SER B 1 249 ? -8.133 -36.906 -6.688 1 98.19 249 SER B N 1
ATOM 4863 C CA . SER B 1 249 ? -9.18 -37.406 -7.559 1 98.19 249 SER B CA 1
ATOM 4864 C C . SER B 1 249 ? -8.664 -37.656 -8.969 1 98.19 249 SER B C 1
ATOM 4866 O O . SER B 1 249 ? -9.25 -38.438 -9.734 1 98.19 249 SER B O 1
ATOM 4868 N N . LYS B 1 250 ? -7.59 -37.031 -9.289 1 96.88 250 LYS B N 1
ATOM 4869 C CA . LYS B 1 250 ? -6.973 -37.188 -10.602 1 96.88 250 LYS B CA 1
ATOM 4870 C C . LYS B 1 250 ? -5.793 -38.156 -10.547 1 96.88 250 LYS B C 1
ATOM 4872 O O . LYS B 1 250 ? -5.074 -38.312 -11.531 1 96.88 250 LYS B O 1
ATOM 4877 N N . GLY B 1 251 ? -5.574 -38.719 -9.336 1 97 251 GLY B N 1
ATOM 4878 C CA . GLY B 1 251 ? -4.48 -39.656 -9.148 1 97 251 GLY B CA 1
ATOM 4879 C C . GLY B 1 251 ? -3.129 -38.969 -9.008 1 97 251 GLY B C 1
ATOM 4880 O O . GLY B 1 251 ? -2.096 -39.562 -9.312 1 97 251 GLY B O 1
ATOM 4881 N N . LEU B 1 252 ? -3.172 -37.719 -8.648 1 97.25 252 LEU B N 1
ATOM 4882 C CA . LEU B 1 252 ? -1.947 -36.938 -8.523 1 97.25 252 LEU B CA 1
ATOM 4883 C C . LEU B 1 252 ? -1.593 -36.719 -7.059 1 97.25 252 LEU B C 1
ATOM 4885 O O . LEU B 1 252 ? -2.475 -36.719 -6.195 1 97.25 252 LEU B O 1
ATOM 4889 N N . GLU B 1 253 ? -0.39 -36.594 -6.777 1 96.12 253 GLU B N 1
ATOM 4890 C CA . GLU B 1 253 ? 0.08 -36.25 -5.438 1 96.12 253 GLU B CA 1
ATOM 4891 C C . GLU B 1 253 ? -0.074 -34.75 -5.152 1 96.12 253 GLU B C 1
ATOM 4893 O O . GLU B 1 253 ? 0.019 -33.938 -6.062 1 96.12 253 GLU B O 1
ATOM 4898 N N . PRO B 1 254 ? -0.255 -34.469 -3.883 1 96.94 254 PRO B N 1
ATOM 4899 C CA . PRO B 1 254 ? -0.29 -33.062 -3.533 1 96.94 254 PRO B CA 1
ATOM 4900 C C . PRO B 1 254 ? 1.034 -32.344 -3.811 1 96.94 254 PRO B C 1
ATOM 4902 O O . PRO B 1 254 ? 2.098 -32.969 -3.738 1 96.94 254 PRO B O 1
ATOM 4905 N N . VAL B 1 255 ? 0.95 -31.141 -4.156 1 98.25 255 VAL B N 1
ATOM 4906 C CA . VAL B 1 255 ? 2.127 -30.312 -4.379 1 98.25 255 VAL B CA 1
ATOM 4907 C C . VAL B 1 255 ? 2.139 -29.156 -3.375 1 98.25 255 VAL B C 1
ATOM 4909 O O . VAL B 1 255 ? 1.089 -28.75 -2.871 1 98.25 255 VAL B O 1
ATOM 4912 N N . PRO B 1 256 ? 3.328 -28.594 -3.039 1 98.69 256 PRO B N 1
ATOM 4913 C CA . PRO B 1 256 ? 3.369 -27.438 -2.145 1 98.69 256 PRO B CA 1
ATOM 4914 C C . PRO B 1 256 ? 2.629 -26.234 -2.711 1 98.69 256 PRO B C 1
ATOM 4916 O O . PRO B 1 256 ? 2.693 -25.969 -3.916 1 98.69 256 PRO B O 1
ATOM 4919 N N . MET B 1 257 ? 1.946 -25.531 -1.839 1 98.88 257 MET B N 1
ATOM 4920 C CA . MET B 1 257 ? 1.189 -24.344 -2.219 1 98.88 257 MET B CA 1
ATOM 4921 C C . MET B 1 257 ? 1.711 -23.109 -1.488 1 98.88 257 MET B C 1
ATOM 4923 O O . MET B 1 257 ? 1.958 -23.156 -0.282 1 98.88 257 MET B O 1
ATOM 4927 N N . THR B 1 258 ? 1.892 -22.062 -2.229 1 98.88 258 THR B N 1
ATOM 4928 C CA . THR B 1 258 ? 2.297 -20.766 -1.689 1 98.88 258 THR B CA 1
ATOM 4929 C C . THR B 1 258 ? 1.186 -19.734 -1.864 1 98.88 258 THR B C 1
ATOM 4931 O O . THR B 1 258 ? 0.523 -19.703 -2.904 1 98.88 258 THR B O 1
ATOM 4934 N N . VAL B 1 259 ? 0.918 -18.938 -0.867 1 98.94 259 VAL B N 1
ATOM 4935 C CA . VAL B 1 259 ? 0.002 -17.812 -0.972 1 98.94 259 VAL B CA 1
ATOM 4936 C C . VAL B 1 259 ? 0.766 -16.5 -0.762 1 98.94 259 VAL B C 1
ATOM 4938 O O . VAL B 1 259 ? 1.635 -16.422 0.109 1 98.94 259 VAL B O 1
ATOM 4941 N N . PHE B 1 260 ? 0.562 -15.57 -1.603 1 98.69 260 PHE B N 1
ATOM 4942 C CA . PHE B 1 260 ? 1.164 -14.242 -1.51 1 98.69 260 PHE B CA 1
ATOM 4943 C C . PHE B 1 260 ? 0.091 -13.164 -1.461 1 98.69 260 PHE B C 1
ATOM 4945 O O . PHE B 1 260 ? -0.373 -12.695 -2.502 1 98.69 260 PHE B O 1
ATOM 4952 N N . ALA B 1 261 ? -0.19 -12.695 -0.264 1 98.56 261 ALA B N 1
ATOM 4953 C CA . ALA B 1 261 ? -1.157 -11.625 -0.043 1 98.56 261 ALA B CA 1
ATOM 4954 C C . ALA B 1 261 ? -0.455 -10.289 0.153 1 98.56 261 ALA B C 1
ATOM 4956 O O . ALA B 1 261 ? -0.263 -9.836 1.286 1 98.56 261 ALA B O 1
ATOM 4957 N N . LYS B 1 262 ? -0.232 -9.633 -0.905 1 97.5 262 LYS B N 1
ATOM 4958 C CA . LYS B 1 262 ? 0.576 -8.422 -0.88 1 97.5 262 LYS B CA 1
ATOM 4959 C C . LYS B 1 262 ? -0.118 -7.312 -0.089 1 97.5 262 LYS B C 1
ATOM 4961 O O . LYS B 1 262 ? -1.303 -7.043 -0.297 1 97.5 262 LYS B O 1
ATOM 4966 N N . GLY B 1 263 ? 0.583 -6.695 0.776 1 96.88 263 GLY B N 1
ATOM 4967 C CA . GLY B 1 263 ? 0.112 -5.52 1.486 1 96.88 263 GLY B CA 1
ATOM 4968 C C . GLY B 1 263 ? -0.75 -5.852 2.689 1 96.88 263 GLY B C 1
ATOM 4969 O O . GLY B 1 263 ? -1.031 -4.984 3.518 1 96.88 263 GLY B O 1
ATOM 4970 N N . ALA B 1 264 ? -1.254 -7.082 2.77 1 97.56 264 ALA B N 1
ATOM 4971 C CA . ALA B 1 264 ? -2.08 -7.492 3.902 1 97.56 264 ALA B CA 1
ATOM 4972 C C . ALA B 1 264 ? -1.216 -7.98 5.062 1 97.56 264 ALA B C 1
ATOM 4974 O O . ALA B 1 264 ? -1.288 -9.148 5.449 1 97.56 264 ALA B O 1
ATOM 4975 N N . TRP B 1 265 ? -0.552 -7.09 5.629 1 95.69 265 TRP B N 1
ATOM 4976 C CA . TRP B 1 265 ? 0.387 -7.402 6.703 1 95.69 265 TRP B CA 1
ATOM 4977 C C . TRP B 1 265 ? -0.32 -8.102 7.859 1 95.69 265 TRP B C 1
ATOM 4979 O O . TRP B 1 265 ? 0.221 -9.039 8.445 1 95.69 265 TRP B O 1
ATOM 4989 N N . TYR B 1 266 ? -1.53 -7.715 8.141 1 96.5 266 TYR B N 1
ATOM 4990 C CA . TYR B 1 266 ? -2.314 -8.203 9.273 1 96.5 266 TYR B CA 1
ATOM 4991 C C . TYR B 1 266 ? -2.682 -9.672 9.086 1 96.5 266 TYR B C 1
ATOM 4993 O O . TYR B 1 266 ? -3.115 -10.336 10.031 1 96.5 266 TYR B O 1
ATOM 5001 N N . ALA B 1 267 ? -2.488 -10.172 7.922 1 97.56 267 ALA B N 1
ATOM 5002 C CA . ALA B 1 267 ? -3.018 -11.484 7.582 1 97.56 267 ALA B CA 1
ATOM 5003 C C . ALA B 1 267 ? -1.979 -12.578 7.836 1 97.56 267 ALA B C 1
ATOM 5005 O O . ALA B 1 267 ? -2.27 -13.766 7.695 1 97.56 267 ALA B O 1
ATOM 5006 N N . LEU B 1 268 ? -0.752 -12.188 8.242 1 97.88 268 LEU B N 1
ATOM 5007 C CA . LEU B 1 268 ? 0.325 -13.164 8.352 1 97.88 268 LEU B CA 1
ATOM 5008 C C . LEU B 1 268 ? -0.079 -14.312 9.266 1 97.88 268 LEU B C 1
ATOM 5010 O O . LEU B 1 268 ? 0.017 -15.484 8.875 1 97.88 268 LEU B O 1
ATOM 5014 N N . ASP B 1 269 ? -0.604 -14.008 10.43 1 97.81 269 ASP B N 1
ATOM 5015 C CA . ASP B 1 269 ? -0.988 -15.039 11.391 1 97.81 269 ASP B CA 1
ATOM 5016 C C . ASP B 1 269 ? -2.092 -15.93 10.836 1 97.81 269 ASP B C 1
ATOM 5018 O O . ASP B 1 269 ? -1.999 -17.156 10.898 1 97.81 269 ASP B O 1
ATOM 5022 N N . ASP B 1 270 ? -3.096 -15.305 10.242 1 98.38 270 ASP B N 1
ATOM 5023 C CA . ASP B 1 270 ? -4.211 -16.047 9.656 1 98.38 270 ASP B CA 1
ATOM 5024 C C . ASP B 1 270 ? -3.734 -16.938 8.516 1 98.38 270 ASP B C 1
ATOM 5026 O O . ASP B 1 270 ? -4.168 -18.094 8.406 1 98.38 270 ASP B O 1
ATOM 5030 N N . LEU B 1 271 ? -2.883 -16.422 7.695 1 98.81 271 LEU B N 1
ATOM 5031 C CA . LEU B 1 271 ? -2.387 -17.188 6.555 1 98.81 271 LEU B CA 1
ATOM 5032 C C . LEU B 1 271 ? -1.536 -18.359 7.016 1 98.81 271 LEU B C 1
ATOM 5034 O O . LEU B 1 271 ? -1.568 -19.438 6.41 1 98.81 271 LEU B O 1
ATOM 5038 N N . CYS B 1 272 ? -0.801 -18.172 8.117 1 98.62 272 CYS B N 1
ATOM 5039 C CA . CYS B 1 272 ? 0.008 -19.25 8.672 1 98.62 272 CYS B CA 1
ATOM 5040 C C . CYS B 1 272 ? -0.874 -20.359 9.242 1 98.62 272 CYS B C 1
ATOM 5042 O O . CYS B 1 272 ? -0.407 -21.469 9.461 1 98.62 272 CYS B O 1
ATOM 5044 N N . ASN B 1 273 ? -2.135 -20.078 9.469 1 98.56 273 ASN B N 1
ATOM 5045 C CA . ASN B 1 273 ? -3.062 -21.078 9.992 1 98.56 273 ASN B CA 1
ATOM 5046 C C . ASN B 1 273 ? -3.773 -21.812 8.867 1 98.56 273 ASN B C 1
ATOM 5048 O O . ASN B 1 273 ? -4.52 -22.766 9.125 1 98.56 273 ASN B O 1
ATOM 5052 N N . THR B 1 274 ? -3.588 -21.391 7.613 1 98.62 274 THR B N 1
ATOM 5053 C CA . THR B 1 274 ? -4.176 -22.062 6.461 1 98.62 274 THR B CA 1
ATOM 5054 C C . THR B 1 274 ? -3.375 -23.312 6.105 1 98.62 274 THR B C 1
ATOM 5056 O O . THR B 1 274 ? -2.354 -23.609 6.73 1 98.62 274 THR B O 1
ATOM 5059 N N . LYS B 1 275 ? -3.83 -24.047 5.008 1 98.5 275 LYS B N 1
ATOM 5060 C CA . LYS B 1 275 ? -3.154 -25.266 4.582 1 98.5 275 LYS B CA 1
ATOM 5061 C C . LYS B 1 275 ? -2.076 -24.969 3.545 1 98.5 275 LYS B C 1
ATOM 5063 O O . LYS B 1 275 ? -1.488 -25.875 2.969 1 98.5 275 LYS B O 1
ATOM 5068 N N . TYR B 1 276 ? -1.85 -23.703 3.279 1 98.81 276 TYR B N 1
ATOM 5069 C CA . TYR B 1 276 ? -0.695 -23.375 2.449 1 98.81 276 TYR B CA 1
ATOM 5070 C C . TYR B 1 276 ? 0.604 -23.766 3.141 1 98.81 276 TYR B C 1
ATOM 5072 O O . TYR B 1 276 ? 0.71 -23.703 4.367 1 98.81 276 TYR B O 1
ATOM 5080 N N . ASN B 1 277 ? 1.566 -24.172 2.348 1 98.69 277 ASN B N 1
ATOM 5081 C CA . ASN B 1 277 ? 2.871 -24.562 2.875 1 98.69 277 ASN B CA 1
ATOM 5082 C C . ASN B 1 277 ? 3.768 -23.344 3.096 1 98.69 277 ASN B C 1
ATOM 5084 O O . ASN B 1 277 ? 4.531 -23.297 4.062 1 98.69 277 ASN B O 1
ATOM 5088 N N . THR B 1 278 ? 3.668 -22.406 2.197 1 98.81 278 THR B N 1
ATOM 5089 C CA . THR B 1 278 ? 4.559 -21.25 2.139 1 98.81 278 THR B CA 1
ATOM 5090 C C . THR B 1 278 ? 3.758 -19.953 2.086 1 98.81 278 THR B C 1
ATOM 5092 O O . THR B 1 278 ? 2.779 -19.859 1.344 1 98.81 278 THR B O 1
ATOM 5095 N N . ILE B 1 279 ? 4.152 -19 2.898 1 98.88 279 ILE B N 1
ATOM 5096 C CA . ILE B 1 279 ? 3.533 -17.672 2.926 1 98.88 279 ILE B CA 1
ATOM 5097 C C . ILE B 1 279 ? 4.5 -16.641 2.352 1 98.88 279 ILE B C 1
ATOM 5099 O O . ILE B 1 279 ? 5.594 -16.453 2.881 1 98.88 279 ILE B O 1
ATOM 5103 N N . GLY B 1 280 ? 4.074 -16.031 1.226 1 98.69 280 GLY B N 1
ATOM 5104 C CA . GLY B 1 280 ? 4.871 -14.969 0.638 1 98.69 280 GLY B CA 1
ATOM 5105 C C . GLY B 1 280 ? 4.805 -13.672 1.423 1 98.69 280 GLY B C 1
ATOM 5106 O O . GLY B 1 280 ? 3.744 -13.289 1.919 1 98.69 280 GLY B O 1
ATOM 5107 N N . LEU B 1 281 ? 5.934 -12.969 1.494 1 98.5 281 LEU B N 1
ATOM 5108 C CA . LEU B 1 281 ? 6.035 -11.695 2.199 1 98.5 281 LEU B CA 1
ATOM 5109 C C . LEU B 1 281 ? 6.496 -10.586 1.259 1 98.5 281 LEU B C 1
ATOM 5111 O O . LEU B 1 281 ? 7.406 -10.789 0.454 1 98.5 281 LEU B O 1
ATOM 5115 N N . ASP B 1 282 ? 5.875 -9.438 1.382 1 98 282 ASP B N 1
ATOM 5116 C CA . ASP B 1 282 ? 6.461 -8.258 0.757 1 98 282 ASP B CA 1
ATOM 5117 C C . ASP B 1 282 ? 7.516 -7.617 1.663 1 98 282 ASP B C 1
ATOM 5119 O O . ASP B 1 282 ? 7.961 -8.234 2.633 1 98 282 ASP B O 1
ATOM 5123 N N . TRP B 1 283 ? 7.969 -6.43 1.365 1 97.56 283 TRP B N 1
ATOM 5124 C CA . TRP B 1 283 ? 9.125 -5.871 2.051 1 97.56 283 TRP B CA 1
ATOM 5125 C C . TRP B 1 283 ? 8.711 -5.168 3.338 1 97.56 283 TRP B C 1
ATOM 5127 O O . TRP B 1 283 ? 9.547 -4.602 4.047 1 97.56 283 TRP B O 1
ATOM 5137 N N . LEU B 1 284 ? 7.473 -5.246 3.732 1 96.94 284 LEU B N 1
ATOM 5138 C CA . LEU B 1 284 ? 6.969 -4.504 4.883 1 96.94 284 LEU B CA 1
ATOM 5139 C C . LEU B 1 284 ? 7.098 -5.324 6.16 1 96.94 284 LEU B C 1
ATOM 5141 O O . LEU B 1 284 ? 6.582 -4.934 7.211 1 96.94 284 LEU B O 1
ATOM 5145 N N . HIS B 1 285 ? 7.758 -6.406 6.094 1 97.69 285 HIS B N 1
ATOM 5146 C CA . HIS B 1 285 ? 7.973 -7.234 7.273 1 97.69 285 HIS B CA 1
ATOM 5147 C C . HIS B 1 285 ? 9.445 -7.254 7.672 1 97.69 285 HIS B C 1
ATOM 5149 O O . HIS B 1 285 ? 10.328 -7.32 6.812 1 97.69 285 HIS B O 1
ATOM 5155 N N . ALA B 1 286 ? 9.641 -7.18 8.961 1 97.19 286 ALA B N 1
ATOM 5156 C CA . ALA B 1 286 ? 10.961 -7.547 9.469 1 97.19 286 ALA B CA 1
ATOM 5157 C C . ALA B 1 286 ? 11.172 -9.055 9.414 1 97.19 286 ALA B C 1
ATOM 5159 O O . ALA B 1 286 ? 10.367 -9.82 9.945 1 97.19 286 ALA B O 1
ATOM 5160 N N . PRO B 1 287 ? 12.227 -9.484 8.797 1 98 287 PRO B N 1
ATOM 5161 C CA . PRO B 1 287 ? 12.422 -10.922 8.57 1 98 287 PRO B CA 1
ATOM 5162 C C . PRO B 1 287 ? 12.328 -11.742 9.859 1 98 287 PRO B C 1
ATOM 5164 O O . PRO B 1 287 ? 11.57 -12.711 9.922 1 98 287 PRO B O 1
ATOM 5167 N N . ALA B 1 288 ? 12.977 -11.312 10.922 1 97.94 288 ALA B N 1
ATOM 5168 C CA . ALA B 1 288 ? 13.062 -12.102 12.148 1 97.94 288 ALA B CA 1
ATOM 5169 C C . ALA B 1 288 ? 11.688 -12.242 12.805 1 97.94 288 ALA B C 1
ATOM 5171 O O . ALA B 1 288 ? 11.336 -13.32 13.289 1 97.94 288 ALA B O 1
ATOM 5172 N N . GLU B 1 289 ? 10.938 -11.156 12.797 1 97.12 289 GLU B N 1
ATOM 5173 C CA . GLU B 1 289 ? 9.617 -11.18 13.414 1 97.12 289 GLU B CA 1
ATOM 5174 C C . GLU B 1 289 ? 8.656 -12.086 12.641 1 97.12 289 GLU B C 1
ATOM 5176 O O . GLU B 1 289 ? 7.922 -12.875 13.242 1 97.12 289 GLU B O 1
ATOM 5181 N N . ALA B 1 290 ? 8.641 -11.945 11.344 1 98.19 290 ALA B N 1
ATOM 5182 C CA . ALA B 1 290 ? 7.789 -12.789 10.516 1 98.19 290 ALA B CA 1
ATOM 5183 C C . ALA B 1 290 ? 8.188 -14.258 10.641 1 98.19 290 ALA B C 1
ATOM 5185 O O . ALA B 1 290 ? 7.328 -15.141 10.68 1 98.19 290 ALA B O 1
ATOM 5186 N N . TYR B 1 291 ? 9.5 -14.508 10.703 1 98.5 291 TYR B N 1
ATOM 5187 C CA . TYR B 1 291 ? 10.031 -15.859 10.805 1 98.5 291 TYR B CA 1
ATOM 5188 C C . TYR B 1 291 ? 9.547 -16.531 12.078 1 98.5 291 TYR B C 1
ATOM 5190 O O . TYR B 1 291 ? 9.133 -17.703 12.055 1 98.5 291 TYR B O 1
ATOM 5198 N N . LYS B 1 292 ? 9.586 -15.805 13.148 1 98.19 292 LYS B N 1
ATOM 5199 C CA . LYS B 1 292 ? 9.133 -16.344 14.43 1 98.19 292 LYS B CA 1
ATOM 5200 C C . LYS B 1 292 ? 7.672 -16.781 14.359 1 98.19 292 LYS B C 1
ATOM 5202 O O . LYS B 1 292 ? 7.32 -17.859 14.828 1 98.19 292 LYS B O 1
ATOM 5207 N N . VAL B 1 293 ? 6.848 -15.969 13.734 1 97.88 293 VAL B N 1
ATOM 5208 C CA . VAL B 1 293 ? 5.426 -16.266 13.609 1 97.88 293 VAL B CA 1
ATOM 5209 C C . VAL B 1 293 ? 5.238 -17.531 12.773 1 97.88 293 VAL B C 1
ATOM 5211 O O . VAL B 1 293 ? 4.488 -18.438 13.156 1 97.88 293 VAL B O 1
ATOM 5214 N N . ALA B 1 294 ? 5.926 -17.594 11.656 1 98.31 294 ALA B N 1
ATOM 5215 C CA . ALA B 1 294 ? 5.773 -18.719 10.727 1 98.31 294 ALA B CA 1
ATOM 5216 C C . ALA B 1 294 ? 6.309 -20.016 11.328 1 98.31 294 ALA B C 1
ATOM 5218 O O . ALA B 1 294 ? 5.68 -21.062 11.219 1 98.31 294 ALA B O 1
ATOM 5219 N N . GLN B 1 295 ? 7.469 -19.938 12 1 97.25 295 GLN B N 1
ATOM 5220 C CA . GLN B 1 295 ? 8.086 -21.125 12.578 1 97.25 295 GLN B CA 1
ATOM 5221 C C . GLN B 1 295 ? 7.207 -21.719 13.68 1 97.25 295 GLN B C 1
ATOM 5223 O O . GLN B 1 295 ? 7.137 -22.938 13.836 1 97.25 295 GLN B O 1
ATOM 5228 N N . ALA B 1 296 ? 6.586 -20.844 14.422 1 97.62 296 ALA B N 1
ATOM 5229 C CA . ALA B 1 296 ? 5.715 -21.297 15.5 1 97.62 296 ALA B CA 1
ATOM 5230 C C . ALA B 1 296 ? 4.559 -22.125 14.961 1 97.62 296 ALA B C 1
ATOM 5232 O O . ALA B 1 296 ? 3.955 -22.922 15.695 1 97.62 296 ALA B O 1
ATOM 5233 N N . LYS B 1 297 ? 4.301 -22.031 13.656 1 97.56 297 LYS B N 1
ATOM 5234 C CA . LYS B 1 297 ? 3.16 -22.719 13.062 1 97.56 297 LYS B CA 1
ATOM 5235 C C . LYS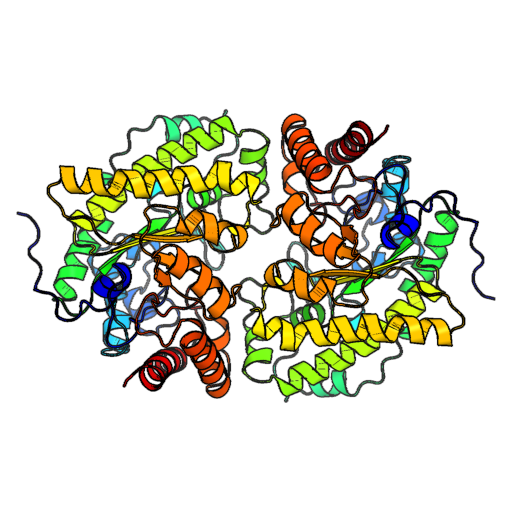 B 1 297 ? 3.615 -23.719 11.992 1 97.56 297 LYS B C 1
ATOM 5237 O O . LYS B 1 297 ? 2.799 -24.219 11.219 1 97.56 297 LYS B O 1
ATOM 5242 N N . GLY B 1 298 ? 4.914 -23.891 11.867 1 97.19 298 GLY B N 1
ATOM 5243 C CA . GLY B 1 298 ? 5.484 -24.859 10.945 1 97.19 298 GLY B CA 1
ATOM 5244 C C . GLY B 1 298 ? 5.367 -24.453 9.492 1 97.19 298 GLY B C 1
ATOM 5245 O O . GLY B 1 298 ? 5.184 -25.281 8.609 1 97.19 298 GLY B O 1
ATOM 5246 N N . LYS B 1 299 ? 5.367 -23.109 9.281 1 98.62 299 LYS B N 1
ATOM 5247 C CA . LYS B 1 299 ? 5.207 -22.594 7.922 1 98.62 299 LYS B CA 1
ATOM 5248 C C . LYS B 1 299 ? 6.535 -22.094 7.367 1 98.62 299 LYS B C 1
ATOM 5250 O O . LYS B 1 299 ? 7.453 -21.766 8.125 1 98.62 299 LYS B O 1
ATOM 5255 N N . VAL B 1 300 ? 6.652 -22.141 6.082 1 98.81 300 VAL B N 1
ATOM 5256 C CA . VAL B 1 300 ? 7.789 -21.594 5.34 1 98.81 300 VAL B CA 1
ATOM 5257 C C . VAL B 1 300 ? 7.453 -20.188 4.836 1 98.81 300 VAL B C 1
ATOM 5259 O O . VAL B 1 300 ? 6.305 -19.906 4.477 1 98.81 300 VAL B O 1
ATOM 5262 N N . LEU B 1 301 ? 8.43 -19.297 4.883 1 98.81 301 LEU B N 1
ATOM 5263 C CA . LEU B 1 301 ? 8.242 -17.953 4.332 1 98.81 301 LEU B CA 1
ATOM 5264 C C . LEU B 1 301 ? 8.945 -17.828 2.984 1 98.81 301 LEU B C 1
ATOM 5266 O O . LEU B 1 301 ? 9.961 -18.484 2.742 1 98.81 301 LEU B O 1
ATOM 5270 N N . GLN B 1 302 ? 8.383 -17 2.094 1 98.81 302 GLN B N 1
ATOM 5271 C CA . GLN B 1 302 ? 8.992 -16.641 0.815 1 98.81 302 GLN B CA 1
ATOM 5272 C C . GLN B 1 302 ? 9.133 -15.133 0.68 1 98.81 302 GLN B C 1
ATOM 5274 O O . GLN B 1 302 ? 8.195 -14.391 0.963 1 98.81 302 GLN B O 1
ATOM 5279 N N . GLY B 1 303 ? 10.258 -14.617 0.126 1 97.06 303 GLY B N 1
ATOM 5280 C CA . GLY B 1 303 ? 10.438 -13.195 -0.133 1 97.06 303 GLY B CA 1
ATOM 5281 C C . GLY B 1 303 ? 11.594 -12.594 0.643 1 97.06 303 GLY B C 1
ATOM 5282 O O . GLY B 1 303 ? 12.656 -13.203 0.759 1 97.06 303 GLY B O 1
ATOM 5283 N N . ASN B 1 304 ? 11.242 -11.359 0.64 1 96.19 304 ASN B N 1
ATOM 5284 C CA . ASN B 1 304 ? 10.906 -10.242 1.518 1 96.19 304 ASN B CA 1
ATOM 5285 C C . ASN B 1 304 ? 11.656 -8.977 1.121 1 96.19 304 ASN B C 1
ATOM 5287 O O . ASN B 1 304 ? 11.289 -7.875 1.536 1 96.19 304 ASN B O 1
ATOM 5291 N N . ALA B 1 305 ? 12.734 -9.188 0.189 1 97.56 305 ALA B N 1
ATOM 5292 C CA . ALA B 1 305 ? 13.57 -8.031 -0.146 1 97.56 305 ALA B CA 1
ATOM 5293 C C . ALA B 1 305 ? 12.781 -7.016 -0.969 1 97.56 305 ALA B C 1
ATOM 5295 O O . ALA B 1 305 ? 12.062 -7.383 -1.903 1 97.56 305 ALA B O 1
ATOM 5296 N N . ASP B 1 306 ? 12.938 -5.742 -0.669 1 97.44 306 ASP B N 1
ATOM 5297 C CA . ASP B 1 306 ? 12.398 -4.684 -1.52 1 97.44 306 ASP B CA 1
ATOM 5298 C C . ASP B 1 306 ? 12.984 -4.762 -2.928 1 97.44 306 ASP B C 1
ATOM 5300 O O . ASP B 1 306 ? 14.195 -4.648 -3.109 1 97.44 306 ASP B O 1
ATOM 5304 N N . PRO B 1 307 ? 12.141 -4.922 -3.967 1 97.75 307 PRO B N 1
ATOM 5305 C CA . PRO B 1 307 ? 12.703 -4.984 -5.32 1 97.75 307 PRO B CA 1
ATOM 5306 C C . PRO B 1 307 ? 13.539 -3.76 -5.668 1 97.75 307 PRO B C 1
ATOM 5308 O O . PRO B 1 307 ? 14.469 -3.854 -6.477 1 97.75 307 PRO B O 1
ATOM 5311 N N . GLY B 1 308 ? 13.266 -2.656 -5.016 1 97.62 308 GLY B N 1
ATOM 5312 C CA . GLY B 1 308 ? 13.961 -1.41 -5.289 1 97.62 308 GLY B CA 1
ATOM 5313 C C . GLY B 1 308 ? 15.43 -1.458 -4.926 1 97.62 308 GLY B C 1
ATOM 5314 O O . GLY B 1 308 ? 16.219 -0.632 -5.395 1 97.62 308 GLY B O 1
ATOM 5315 N N . VAL B 1 309 ? 15.82 -2.406 -4.121 1 98.19 309 VAL B N 1
ATOM 5316 C CA . VAL B 1 309 ? 17.203 -2.541 -3.707 1 98.19 309 VAL B CA 1
ATOM 5317 C C . VAL B 1 309 ? 18.094 -2.783 -4.93 1 98.19 309 VAL B C 1
ATOM 5319 O O . VAL B 1 309 ? 19.25 -2.383 -4.953 1 98.19 309 VAL B O 1
ATOM 5322 N N . LEU B 1 310 ? 17.484 -3.311 -6.008 1 98.56 310 LEU B N 1
ATOM 5323 C CA . LEU B 1 310 ? 18.25 -3.697 -7.195 1 98.56 310 LEU B CA 1
ATOM 5324 C C . LEU B 1 310 ? 18.641 -2.471 -8.008 1 98.56 310 LEU B C 1
ATOM 5326 O O . LEU B 1 310 ? 19.469 -2.566 -8.914 1 98.56 310 LEU B O 1
ATOM 5330 N N . TYR B 1 311 ? 18.078 -1.303 -7.684 1 97.88 311 TYR B N 1
ATOM 5331 C CA . TYR B 1 311 ? 18.5 -0.04 -8.281 1 97.88 311 TYR B CA 1
ATOM 5332 C C . TYR B 1 311 ? 19.609 0.608 -7.473 1 97.88 311 TYR B C 1
ATOM 5334 O O . TYR B 1 311 ? 20.125 1.668 -7.844 1 97.88 311 TYR B O 1
ATOM 5342 N N . GLY B 1 312 ? 19.938 0.008 -6.352 1 97.75 312 GLY B N 1
ATOM 5343 C CA . GLY B 1 312 ? 20.938 0.55 -5.441 1 97.75 312 GLY B CA 1
ATOM 5344 C C . GLY B 1 312 ? 22.344 0.058 -5.73 1 97.75 312 GLY B C 1
ATOM 5345 O O . GLY B 1 312 ? 22.625 -0.405 -6.836 1 97.75 312 GLY B O 1
ATOM 5346 N N . SER B 1 313 ? 23.266 0.248 -4.793 1 97.88 313 SER B N 1
ATOM 5347 C CA . SER B 1 313 ? 24.656 -0.21 -4.898 1 97.88 313 SER B CA 1
ATOM 5348 C C . SER B 1 313 ? 24.781 -1.681 -4.512 1 97.88 313 SER B C 1
ATOM 5350 O O . SER B 1 313 ? 23.859 -2.246 -3.895 1 97.88 313 SER B O 1
ATOM 5352 N N . ARG B 1 314 ? 25.812 -2.295 -4.91 1 97.81 314 ARG B N 1
ATOM 5353 C CA . ARG B 1 314 ? 26.094 -3.666 -4.496 1 97.81 314 ARG B CA 1
ATOM 5354 C C . ARG B 1 314 ? 26.203 -3.77 -2.98 1 97.81 314 ARG B C 1
ATOM 5356 O O . ARG B 1 314 ? 25.797 -4.773 -2.391 1 97.81 314 ARG B O 1
ATOM 5363 N N . GLU B 1 315 ? 26.703 -2.729 -2.396 1 98.06 315 GLU B N 1
ATOM 5364 C CA . GLU B 1 315 ? 26.797 -2.686 -0.94 1 98.06 315 GLU B CA 1
ATOM 5365 C C . GLU B 1 315 ? 25.422 -2.742 -0.29 1 98.06 315 GLU B C 1
ATOM 5367 O O . GLU B 1 315 ? 25.219 -3.471 0.683 1 98.06 315 GLU B O 1
ATOM 5372 N N . SER B 1 316 ? 24.516 -1.992 -0.804 1 97.94 316 SER B N 1
ATOM 5373 C CA . SER B 1 316 ? 23.172 -1.982 -0.25 1 97.94 316 SER B CA 1
ATOM 5374 C C . SER B 1 316 ? 22.469 -3.32 -0.467 1 97.94 316 SER B C 1
ATOM 5376 O O . SER B 1 316 ? 21.734 -3.785 0.396 1 97.94 316 SER B O 1
ATOM 5378 N N . ILE B 1 317 ? 22.719 -3.945 -1.645 1 98.5 317 ILE B N 1
ATOM 5379 C CA . ILE B 1 317 ? 22.172 -5.27 -1.903 1 98.5 317 ILE B CA 1
ATOM 5380 C C . ILE B 1 317 ? 22.703 -6.262 -0.873 1 98.5 317 ILE B C 1
ATOM 5382 O O . ILE B 1 317 ? 21.938 -7.02 -0.276 1 98.5 317 ILE B O 1
ATOM 5386 N N . THR B 1 318 ? 23.984 -6.176 -0.653 1 98.56 318 THR B N 1
ATOM 5387 C CA . THR B 1 318 ? 24.609 -7.062 0.322 1 98.56 318 THR B CA 1
ATOM 5388 C C . THR B 1 318 ? 23.984 -6.875 1.702 1 98.56 318 THR B C 1
ATOM 5390 O O . THR B 1 318 ? 23.656 -7.848 2.381 1 98.56 318 THR B O 1
ATOM 5393 N N . LYS B 1 319 ? 23.766 -5.66 2.104 1 98.12 319 LYS B N 1
ATOM 5394 C CA . LYS B 1 319 ? 23.219 -5.363 3.424 1 98.12 319 LYS B CA 1
ATOM 5395 C C . LYS B 1 319 ? 21.812 -5.934 3.578 1 98.12 319 LYS B C 1
ATOM 5397 O O . LYS B 1 319 ? 21.469 -6.504 4.617 1 98.12 319 LYS B O 1
ATOM 5402 N N . VAL B 1 320 ? 21.016 -5.781 2.584 1 98.19 320 VAL B N 1
ATOM 5403 C CA . VAL B 1 320 ? 19.656 -6.281 2.631 1 98.19 320 VAL B CA 1
ATOM 5404 C C . VAL B 1 320 ? 19.656 -7.805 2.707 1 98.19 320 VAL B C 1
ATOM 5406 O O . VAL B 1 320 ? 18.906 -8.398 3.488 1 98.19 320 VAL B O 1
ATOM 5409 N N . VAL B 1 321 ? 20.531 -8.461 1.899 1 98.44 321 VAL B N 1
ATOM 5410 C CA . VAL B 1 321 ? 20.625 -9.914 1.9 1 98.44 321 VAL B CA 1
ATOM 5411 C C . VAL B 1 321 ? 21.109 -10.406 3.266 1 98.44 321 VAL B C 1
ATOM 5413 O O . VAL B 1 321 ? 20.578 -11.383 3.799 1 98.44 321 VAL B O 1
ATOM 5416 N N . GLU B 1 322 ? 22.047 -9.711 3.857 1 98.44 322 GLU B N 1
ATOM 5417 C CA . GLU B 1 322 ? 22.547 -10.062 5.184 1 98.44 322 GLU B CA 1
ATOM 5418 C C . GLU B 1 322 ? 21.422 -10.016 6.223 1 98.44 322 GLU B C 1
ATOM 5420 O O . GLU B 1 322 ? 21.312 -10.914 7.062 1 98.44 322 GLU B O 1
ATOM 5425 N N . GLU B 1 323 ? 20.641 -9 6.121 1 97.81 323 GLU B N 1
ATOM 5426 C CA . GLU B 1 323 ? 19.516 -8.859 7.047 1 97.81 323 GLU B CA 1
ATOM 5427 C C . GLU B 1 323 ? 18.516 -9.992 6.883 1 97.81 323 GLU B C 1
ATOM 5429 O O . GLU B 1 323 ? 18.031 -10.547 7.867 1 97.81 323 GLU B O 1
ATOM 5434 N N . MET B 1 324 ? 18.203 -10.336 5.676 1 98 324 MET B N 1
ATOM 5435 C CA . MET B 1 324 ? 17.266 -11.43 5.398 1 98 324 MET B CA 1
ATOM 5436 C C . MET B 1 324 ? 17.828 -12.758 5.91 1 98 324 MET B C 1
ATOM 5438 O O . MET B 1 324 ? 17.141 -13.484 6.629 1 98 324 MET B O 1
ATOM 5442 N N . VAL B 1 325 ? 19.094 -13.055 5.531 1 98.25 325 VAL B N 1
ATOM 5443 C CA . VAL B 1 325 ? 19.703 -14.32 5.918 1 98.25 325 VAL B CA 1
ATOM 5444 C C . VAL B 1 325 ? 19.703 -14.453 7.438 1 98.25 325 VAL B C 1
ATOM 5446 O O . VAL B 1 325 ? 19.297 -15.484 7.98 1 98.25 325 VAL B O 1
ATOM 5449 N N . ALA B 1 326 ? 20.078 -13.391 8.125 1 98 326 ALA B N 1
ATOM 5450 C CA . ALA B 1 326 ? 20.109 -13.406 9.586 1 98 326 ALA B CA 1
ATOM 5451 C C . ALA B 1 326 ? 18.688 -13.539 10.156 1 98 326 ALA B C 1
ATOM 5453 O O . ALA B 1 326 ? 18.469 -14.32 11.086 1 98 326 ALA B O 1
ATOM 5454 N N . GLY B 1 327 ? 17.766 -12.836 9.586 1 98.25 327 GLY B N 1
ATOM 5455 C CA . GLY B 1 327 ? 16.406 -12.789 10.094 1 98.25 327 GLY B CA 1
ATOM 5456 C C . GLY B 1 327 ? 15.633 -14.078 9.859 1 98.25 327 GLY B C 1
ATOM 5457 O O . GLY B 1 327 ? 14.75 -14.43 10.648 1 98.25 327 GLY B O 1
ATOM 5458 N N . PHE B 1 328 ? 15.938 -14.68 8.734 1 98.12 328 PHE B N 1
ATOM 5459 C CA . PHE B 1 328 ? 15.234 -15.914 8.398 1 98.12 328 PHE B CA 1
ATOM 5460 C C . PHE B 1 328 ? 16.016 -17.141 8.875 1 98.12 328 PHE B C 1
ATOM 5462 O O . PHE B 1 328 ? 15.969 -18.188 8.242 1 98.12 328 PHE B O 1
ATOM 5469 N N . GLY B 1 329 ? 16.828 -17.031 9.898 1 95.44 329 GLY B N 1
ATOM 5470 C CA . GLY B 1 329 ? 17.422 -18.141 10.633 1 95.44 329 GLY B CA 1
ATOM 5471 C C . GLY B 1 329 ? 18.594 -18.766 9.914 1 95.44 329 GLY B C 1
ATOM 5472 O O . GLY B 1 329 ? 18.875 -19.953 10.086 1 95.44 329 GLY B O 1
ATOM 5473 N N . GLY B 1 330 ? 19.203 -18.031 9.016 1 95.69 330 GLY B N 1
ATOM 5474 C CA . GLY B 1 330 ? 20.375 -18.531 8.328 1 95.69 330 GLY B CA 1
ATOM 5475 C C . GLY B 1 330 ? 20.062 -19.219 7.02 1 95.69 330 GLY B C 1
ATOM 5476 O O . GLY B 1 330 ? 20.953 -19.531 6.234 1 95.69 330 GLY B O 1
ATOM 5477 N N . GLY B 1 331 ? 18.781 -19.547 6.781 1 94.88 331 GLY B N 1
ATOM 5478 C CA . GLY B 1 331 ? 18.328 -20 5.477 1 94.88 331 GLY B CA 1
ATOM 5479 C C . GLY B 1 331 ? 18.328 -21.5 5.336 1 94.88 331 GLY B C 1
ATOM 5480 O O . GLY B 1 331 ? 18.062 -22.031 4.254 1 94.88 331 GLY B O 1
ATOM 5481 N N . LYS B 1 332 ? 18.516 -22.219 6.398 1 95.12 332 LYS B N 1
ATOM 5482 C CA . LYS B 1 332 ? 18.656 -23.672 6.277 1 95.12 332 LYS B CA 1
ATOM 5483 C C . LYS B 1 332 ? 17.328 -24.375 6.547 1 95.12 332 LYS B C 1
ATOM 5485 O O . LYS B 1 332 ? 17.266 -25.594 6.539 1 95.12 332 LYS B O 1
ATOM 5490 N N . GLN B 1 333 ? 16.359 -23.578 6.82 1 97.19 333 GLN B N 1
ATOM 5491 C CA . GLN B 1 333 ? 15 -24.094 6.945 1 97.19 333 GLN B CA 1
ATOM 5492 C C . GLN B 1 333 ? 13.969 -22.969 6.945 1 97.19 333 GLN B C 1
ATOM 5494 O O . GLN B 1 333 ? 14.219 -21.906 7.52 1 97.19 333 GLN B O 1
ATOM 5499 N N . GLY B 1 334 ? 12.914 -23.188 6.293 1 98 334 GLY B N 1
ATOM 5500 C CA . GLY B 1 334 ? 11.742 -22.359 6.508 1 98 334 GLY B CA 1
ATOM 5501 C C . GLY B 1 334 ? 11.766 -21.078 5.684 1 98 334 GLY B C 1
ATOM 5502 O O . GLY B 1 334 ? 10.969 -20.172 5.926 1 98 334 GLY B O 1
ATOM 5503 N N . TRP B 1 335 ? 12.695 -21 4.688 1 98.69 335 TRP B N 1
ATOM 5504 C CA . TRP B 1 335 ? 12.781 -19.75 3.943 1 98.69 335 TRP B CA 1
ATOM 5505 C C . TRP B 1 335 ? 13.094 -20.016 2.477 1 98.69 335 TRP B C 1
ATOM 5507 O O . TRP B 1 335 ? 14.016 -20.781 2.158 1 98.69 3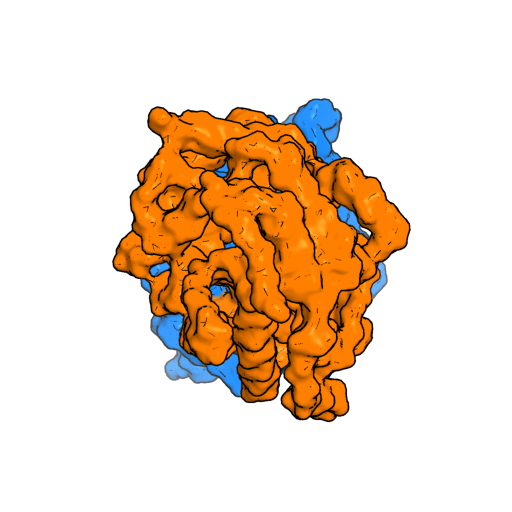35 TRP B O 1
ATOM 5517 N N . ILE B 1 336 ? 12.297 -19.484 1.628 1 98.81 336 ILE B N 1
ATOM 5518 C CA . ILE B 1 336 ? 12.562 -19.391 0.195 1 98.81 336 ILE B CA 1
ATOM 5519 C C . ILE B 1 336 ? 12.93 -17.953 -0.176 1 98.81 336 ILE B C 1
ATOM 5521 O O . ILE B 1 336 ? 12.117 -17.047 -0.018 1 98.81 336 ILE B O 1
ATOM 5525 N N . ALA B 1 337 ? 14.141 -17.766 -0.65 1 98.69 337 ALA B N 1
ATOM 5526 C CA . ALA B 1 337 ? 14.609 -16.422 -0.992 1 98.69 337 ALA B CA 1
ATOM 5527 C C . ALA B 1 337 ? 13.914 -15.898 -2.242 1 98.69 337 ALA B C 1
ATOM 5529 O O . ALA B 1 337 ? 13.859 -16.578 -3.268 1 98.69 337 ALA B O 1
ATOM 5530 N N . ASN B 1 338 ? 13.391 -14.789 -2.172 1 98.69 338 ASN B N 1
ATOM 5531 C CA . ASN B 1 338 ? 12.688 -14.055 -3.223 1 98.69 338 ASN B CA 1
ATOM 5532 C C . ASN B 1 338 ? 12.688 -12.555 -2.959 1 98.69 338 ASN B C 1
ATOM 5534 O O . ASN B 1 338 ? 13.211 -12.102 -1.938 1 98.69 338 ASN B O 1
ATOM 5538 N N . LEU B 1 339 ? 12.234 -11.789 -3.865 1 98.38 339 LEU B N 1
ATOM 5539 C CA . LEU B 1 339 ? 11.906 -10.391 -3.625 1 98.38 339 LEU B CA 1
ATOM 5540 C C . LEU B 1 339 ? 10.539 -10.258 -2.963 1 98.38 339 LEU B C 1
ATOM 5542 O O . LEU B 1 339 ? 9.773 -11.219 -2.902 1 98.38 339 LEU B O 1
ATOM 5546 N N . GLY B 1 340 ? 10.273 -9.109 -2.455 1 97.56 340 GLY B N 1
ATOM 5547 C CA . GLY B 1 340 ? 9 -8.852 -1.8 1 97.56 340 GLY B CA 1
ATOM 5548 C C . GLY B 1 340 ? 7.871 -8.578 -2.775 1 97.56 340 GLY B C 1
ATOM 5549 O O . GLY B 1 340 ? 6.719 -8.414 -2.367 1 97.56 340 GLY B O 1
ATOM 5550 N N . HIS B 1 341 ? 8.227 -8.414 -3.975 1 96.81 341 HIS B N 1
ATOM 5551 C CA . HIS B 1 341 ? 7.355 -8.312 -5.145 1 96.81 341 HIS B CA 1
ATOM 5552 C C . HIS B 1 341 ? 8.125 -8.609 -6.426 1 96.81 341 HIS B C 1
ATOM 5554 O O . HIS B 1 341 ? 9.297 -8.969 -6.383 1 96.81 341 HIS B O 1
ATOM 5560 N N . GLY B 1 342 ? 7.512 -8.586 -7.555 1 95.88 342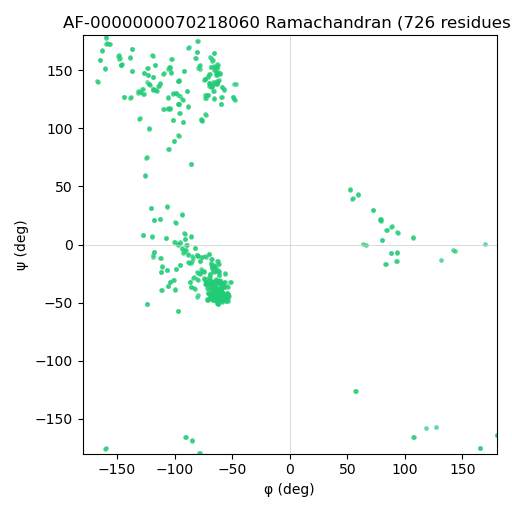 GLY B N 1
ATOM 5561 C CA . GLY B 1 342 ? 8.156 -8.93 -8.812 1 95.88 342 GLY B CA 1
ATOM 5562 C C . GLY B 1 342 ? 9.25 -7.961 -9.211 1 95.88 342 GLY B C 1
ATOM 5563 O O . GLY B 1 342 ? 9.188 -6.773 -8.883 1 95.88 342 GLY B O 1
ATOM 5564 N N . ILE B 1 343 ? 10.188 -8.484 -9.906 1 96.25 343 ILE B N 1
ATOM 5565 C CA . ILE B 1 343 ? 11.273 -7.668 -10.453 1 96.25 343 ILE B CA 1
ATOM 5566 C C . ILE B 1 343 ? 10.695 -6.617 -11.398 1 96.25 343 ILE B C 1
ATOM 5568 O O . ILE B 1 343 ? 9.68 -6.859 -12.062 1 96.25 343 ILE B O 1
ATOM 5572 N N . THR B 1 344 ? 11.32 -5.445 -11.445 1 94.94 344 THR B N 1
ATOM 5573 C CA . THR B 1 344 ? 10.812 -4.332 -12.234 1 94.94 344 THR B CA 1
ATOM 5574 C C . THR B 1 344 ? 11.594 -4.184 -13.531 1 94.94 344 THR B C 1
ATOM 5576 O O . THR B 1 344 ? 12.727 -4.664 -13.641 1 94.94 344 THR B O 1
ATOM 5579 N N . PRO B 1 345 ? 11.031 -3.533 -14.516 1 92.88 345 PRO B N 1
ATOM 5580 C CA . PRO B 1 345 ? 11.5 -3.617 -15.898 1 92.88 345 PRO B CA 1
ATOM 5581 C C . PRO B 1 345 ? 12.875 -2.988 -16.094 1 92.88 345 PRO B C 1
ATOM 5583 O O . PRO B 1 345 ? 13.594 -3.336 -17.047 1 92.88 345 PRO B O 1
ATOM 5586 N N . PHE B 1 346 ? 13.344 -2.121 -15.164 1 95.31 346 PHE B N 1
ATOM 5587 C CA . PHE B 1 346 ? 14.547 -1.354 -15.469 1 95.31 346 PHE B CA 1
ATOM 5588 C C . PHE B 1 346 ? 15.734 -1.871 -14.672 1 95.31 346 PHE B C 1
ATOM 5590 O O . PHE B 1 346 ? 16.828 -1.299 -14.727 1 95.31 346 PHE B O 1
ATOM 5597 N N . VAL B 1 347 ? 15.508 -2.936 -13.984 1 97.69 347 VAL B N 1
ATOM 5598 C CA . VAL B 1 347 ? 16.609 -3.549 -13.234 1 97.69 347 VAL B CA 1
ATOM 5599 C C . VAL B 1 347 ? 17.625 -4.129 -14.203 1 97.69 347 VAL B C 1
ATOM 5601 O O . VAL B 1 347 ? 17.266 -4.734 -15.219 1 97.69 347 VAL B O 1
ATOM 5604 N N . LYS B 1 348 ? 18.891 -3.891 -13.93 1 97.5 348 LYS B N 1
ATOM 5605 C CA . LYS B 1 348 ? 19.953 -4.527 -14.703 1 97.5 348 LYS B CA 1
ATOM 5606 C C . LYS B 1 348 ? 20.078 -6.008 -14.352 1 97.5 348 LYS B C 1
ATOM 5608 O O . LYS B 1 348 ? 20.203 -6.359 -13.18 1 97.5 348 LYS B O 1
ATOM 5613 N N . PRO B 1 349 ? 20.078 -6.867 -15.352 1 98.12 349 PRO B N 1
ATOM 5614 C CA . PRO B 1 349 ? 20.203 -8.305 -15.086 1 98.12 349 PRO B CA 1
ATOM 5615 C C . PRO B 1 349 ? 21.406 -8.641 -14.203 1 98.12 349 PRO B C 1
ATOM 5617 O O . PRO B 1 349 ? 21.328 -9.539 -13.367 1 98.12 349 PRO B O 1
ATOM 5620 N N . ASP B 1 350 ? 22.438 -7.867 -14.336 1 98.25 350 ASP B N 1
ATOM 5621 C CA . ASP B 1 350 ? 23.656 -8.125 -13.57 1 98.25 350 ASP B CA 1
ATOM 5622 C C . ASP B 1 350 ? 23.438 -7.848 -12.086 1 98.25 350 ASP B C 1
ATOM 5624 O O . ASP B 1 350 ? 24.047 -8.492 -11.227 1 98.25 350 ASP B O 1
ATOM 5628 N N . ASP B 1 351 ? 22.625 -6.898 -11.766 1 98.25 351 ASP B N 1
ATOM 5629 C CA . ASP B 1 351 ? 22.344 -6.598 -10.359 1 98.25 351 ASP B CA 1
ATOM 5630 C C . ASP B 1 351 ? 21.484 -7.695 -9.727 1 98.25 351 ASP B C 1
ATOM 5632 O O . ASP B 1 351 ? 21.688 -8.055 -8.562 1 98.25 351 ASP B O 1
ATOM 5636 N N . LEU B 1 352 ? 20.578 -8.195 -10.508 1 98.56 352 LEU B N 1
ATOM 5637 C CA . LEU B 1 352 ? 19.828 -9.344 -10.023 1 98.56 352 LEU B CA 1
ATOM 5638 C C . LEU B 1 352 ? 20.75 -10.547 -9.82 1 98.56 352 LEU B C 1
ATOM 5640 O O . LEU B 1 352 ? 20.625 -11.258 -8.82 1 98.56 352 LEU B O 1
ATOM 5644 N N . LYS B 1 353 ? 21.609 -10.789 -10.797 1 98.69 353 LYS B N 1
ATOM 5645 C CA . LYS B 1 353 ? 22.594 -11.859 -10.656 1 98.69 353 LYS B CA 1
ATOM 5646 C C . LYS B 1 353 ? 23.391 -11.719 -9.375 1 98.69 353 LYS B C 1
ATOM 5648 O O . LYS B 1 353 ? 23.609 -12.695 -8.648 1 98.69 353 LYS B O 1
ATOM 5653 N N . PHE B 1 354 ? 23.812 -10.477 -9.117 1 98.75 354 PHE B N 1
ATOM 5654 C CA . PHE B 1 354 ? 24.578 -10.203 -7.906 1 98.75 354 PHE B CA 1
ATOM 5655 C C . PHE B 1 354 ? 23.766 -10.516 -6.66 1 98.75 354 PHE B C 1
ATOM 5657 O O . PHE B 1 354 ? 24.281 -11.078 -5.695 1 98.75 354 PHE B O 1
ATOM 5664 N N . TYR B 1 355 ? 22.562 -10.188 -6.625 1 98.75 355 TYR B N 1
ATOM 5665 C CA . TYR B 1 355 ? 21.641 -10.508 -5.531 1 98.75 355 TYR B CA 1
ATOM 5666 C C . TYR B 1 355 ? 21.625 -12.008 -5.262 1 98.75 355 TYR B C 1
ATOM 5668 O O . TYR B 1 355 ? 21.734 -12.438 -4.109 1 98.75 355 TYR B O 1
ATOM 5676 N N . PHE B 1 356 ? 21.484 -12.82 -6.367 1 98.62 356 PHE B N 1
ATOM 5677 C CA . PHE B 1 356 ? 21.5 -14.273 -6.238 1 98.62 356 PHE B CA 1
ATOM 5678 C C . PHE B 1 356 ? 22.844 -14.742 -5.68 1 98.62 356 PHE B C 1
ATOM 5680 O O . PHE B 1 356 ? 22.875 -15.555 -4.754 1 98.62 356 PHE B O 1
ATOM 5687 N N . GLU B 1 357 ? 23.875 -14.219 -6.207 1 98.56 357 GLU B N 1
ATOM 5688 C CA . GLU B 1 357 ? 25.219 -14.617 -5.805 1 98.56 357 GLU B CA 1
ATOM 5689 C C . GLU B 1 357 ? 25.469 -14.32 -4.328 1 98.56 357 GLU B C 1
ATOM 5691 O O . GLU B 1 357 ? 26.125 -15.102 -3.629 1 98.56 357 GLU B O 1
ATOM 5696 N N . GLU B 1 358 ? 24.953 -13.195 -3.902 1 98.25 358 GLU B N 1
ATOM 5697 C CA . GLU B 1 358 ? 25.141 -12.805 -2.508 1 98.25 358 GLU B CA 1
ATOM 5698 C C . GLU B 1 358 ? 24.406 -13.75 -1.566 1 98.25 358 GLU B C 1
ATOM 5700 O O . GLU B 1 358 ? 24.891 -14.062 -0.478 1 98.25 358 GLU B O 1
ATOM 5705 N N . ILE B 1 359 ? 23.219 -14.141 -1.924 1 98.38 359 ILE B N 1
ATOM 5706 C CA . ILE B 1 359 ? 22.484 -15.109 -1.107 1 98.38 359 ILE B CA 1
ATOM 5707 C C . ILE B 1 359 ? 23.297 -16.406 -1.013 1 98.38 359 ILE B C 1
ATOM 5709 O O . ILE B 1 359 ? 23.453 -16.969 0.073 1 98.38 359 ILE B O 1
ATOM 5713 N N . HIS B 1 360 ? 23.844 -16.891 -2.186 1 98.19 360 HIS B N 1
ATOM 5714 C CA . HIS B 1 360 ? 24.688 -18.078 -2.188 1 98.19 360 HIS B CA 1
ATOM 5715 C C . HIS B 1 360 ? 25.906 -17.875 -1.279 1 98.19 360 HIS B C 1
ATOM 5717 O O . HIS B 1 360 ? 26.219 -18.766 -0.472 1 98.19 360 HIS B O 1
ATOM 5723 N N . ARG B 1 361 ? 26.516 -16.75 -1.428 1 97.81 361 ARG B N 1
ATOM 5724 C CA . ARG B 1 361 ? 27.734 -16.484 -0.684 1 97.81 361 ARG B CA 1
ATOM 5725 C C . ARG B 1 361 ? 27.484 -16.531 0.82 1 97.81 361 ARG B C 1
ATOM 5727 O O . ARG B 1 361 ? 28.281 -17.094 1.573 1 97.81 361 ARG B O 1
ATOM 5734 N N . LEU B 1 362 ? 26.359 -16.031 1.249 1 97.62 362 LEU B N 1
ATOM 5735 C CA . LEU B 1 362 ? 26.094 -15.836 2.67 1 97.62 362 LEU B CA 1
ATOM 5736 C C . LEU B 1 362 ? 25.484 -17.094 3.285 1 97.62 362 LEU B C 1
ATOM 5738 O O . LEU B 1 362 ? 25.438 -17.219 4.512 1 97.62 362 LEU B O 1
ATOM 5742 N N . THR B 1 363 ? 25.016 -18 2.484 1 96.31 363 THR B N 1
ATOM 5743 C CA . THR B 1 363 ? 24.281 -19.141 3.041 1 96.31 363 THR B CA 1
ATOM 5744 C C . THR B 1 363 ? 24.984 -20.453 2.721 1 96.31 363 THR B C 1
ATOM 5746 O O . THR B 1 363 ? 24.578 -21.516 3.199 1 96.31 363 THR B O 1
ATOM 5749 N N . LYS B 1 364 ? 26 -20.406 1.818 1 82.25 364 LYS B N 1
ATOM 5750 C CA . LYS B 1 364 ? 26.75 -21.609 1.506 1 82.25 364 LYS B CA 1
ATOM 5751 C C . LYS B 1 364 ? 27.734 -21.953 2.627 1 82.25 364 LYS B C 1
ATOM 5753 O O . LYS B 1 364 ? 28.391 -21.062 3.176 1 82.25 364 LYS B O 1
ATOM 5758 N N . THR B 1 365 ? 27.484 -23.016 3.461 1 64.44 365 THR B N 1
ATOM 5759 C CA . THR B 1 365 ? 28.5 -23.547 4.367 1 64.44 365 THR B CA 1
ATOM 5760 C C . THR B 1 365 ? 29.562 -24.328 3.596 1 64.44 365 THR B C 1
ATOM 5762 O O . THR B 1 365 ? 29.266 -24.922 2.555 1 64.44 365 THR B O 1
#

Secondary structure (DSSP, 8-state):
-PPP-PPPS--HHHHHHTT---SS--B--TT-SSTTSHHHHHHHTT--HHHHHH-HHHHHHHHHHHHHHTTTT---EE----TTHHHHHTT---EEETTTEEE-SS----TTSHHHHHHHH----HHHHTHHHHHHHHHHHHHHTTSS-EEEEEE-HHHHHHHHHHSS--SS-HHHHHHHHH-HHHHHHHHHHHHHHHHHHHHHHHHHT-SEEEEEETTGGGS-HHHHHHHTHHHHHHHHHHHHHHHHHTT-----EEEEETT-GGGHHHHHTSS-SEEEE-TTS-HHHHHHHHHHTT-EEEEEE-GGGGGS-HHHHHHHHHHHHHHTGGGSSSEEEEESSPPPTT--HHHHHHHHHHHHHHH--/-PPP-PPPS--HHHHHHTT---SS--B--TT-SSTTSHHHHHHHTT--HHHHHH-HHHHHHHHHHHHHHTTTT---EE----TTHHHHHTT---EEETTTEEE-SS----TTSHHHHHHHH----HHHHTHHHHHHHHHHHHHHTTSS-EEEEEE-HHHHHHHHHHSS--SS-HHHHHHHHH-HHHHHHHHHHHHHHHHHHHHHHHHHT--EEEEEETTGGGS-HHHHHHHTHHHHHHHHHHHHHHHHHTT-----EEEEETT-GGGHHHHHTSS-SEEEE-TTS-HHHHHHHHHHTT-EEEEEE-GGGGGS-HHHHHHHHHHHHHHTGGGSSSEEEEESSPPPTT--HHHHHHHHHHHHHHH--

Foldseek 3Di:
DQQDFAAAPFCQQQCQLQFHFAQFFAEDAPPRQDQLDPVSCVLCPPPDLVRCQLALVSQLVSQCVSCVVLPPLHAETETRHDQQLLVVLLPFDWDQDPPFGIFGPDADQDCVDPSLVSSLPDDGDCCVSVVSNLSSLLVNSRVCRNHHAYEYEHEALLQNNLCRQVGGDDDLSVRSVCCCVVPVPSLQSSSQVSLVVRLVNVLSNVSSGHQEYEYEQPCLLVDDPVSCVRRGLVSVLSNLVCNQVVNVVVVHHDHAYEYENPNPPVCLLVVLPGNHQEYEAEQPDQLQVSLVSNVVSSHAYEAYAALCQLVDDLVSLLVSLVRNCVRNPNRRHRYHYYHNHGHDNNRNPVSVSSSSVSSCVSNRD/DQQDFAAAPFCQQQCQLQFHFAQFFAEDAPPRQDQLDPVSCVLCPPPDLVRCQLALVSQLVSQCVSCVVLPPLHAETETRHDQQLLVVLLPFDWDQDPPFGIFGPDADQDCVDPSLVSSLPDDGDCCVSVVSNLSSLLVNSRVCRNHHAYEYEHEALLQNNLCRQVGGDDDLSVRSVCCCVVPVPSLQSSSQVSLVVRLVNVLSNVSSGHQEYEYEQPCLLVDDPVRCVRRGLVSVLSNLVCNQVVNVVVVHHDHAYEYENANPPVCLLVVLVGNHQEYEAEQPDQLQVSLVSNVVSSHAYEAHAALCQLVDDLVSLLVSLVRNCVRNPNRRHRYHYYHNHHHDNNRNPVSVSSSSVSSCVSRRD

pLDDT: mean 96.55, std 4.92, range [46.41, 98.94]

Radius of gyration: 26.45 Å; Cα contacts (8 Å, |Δi|>4): 1538; chains: 2; bounding box: 57×84×62 Å

Nearest PDB structures (foldseek):
  3gw3-assembly1_A-2  TM=9.620E-01  e=1.880E-44  Homo sapiens
  1r3q-assembly1_A  TM=9.575E-01  e=4.519E-44  Homo sapiens
  1r3v-assembly1_A-2  TM=9.604E-01  e=4.773E-44  Homo sapiens
  1jph-assembly1_A-2  TM=9.534E-01  e=7.006E-44  Homo sapiens
  3gw0-assembly1_A-2  TM=9.605E-01  e=1.778E-42  Homo sapiens

Organism: Alternaria alternata (NCBI:txid5599)

InterPro domains:
  IPR000257 Uroporphyrinogen decarboxylase (URO-D) [PF01208] (8-361)
  IPR000257 Uroporphyrinogen decarboxylase (URO-D) [PS00906] (26-35)
  IPR000257 Uroporphyrinogen decarboxylase (URO-D) [PS00907] (151-167)
  IPR006361 Uroporphyrinogen decarboxylase HemE [MF_00218] (10-363)
  IPR006361 Uroporphyrinogen decarboxylase HemE [TIGR01464] (13-360)
  IPR006361 Uroporphyrinogen decarboxylase HemE [cd00717] (14-361)
  IPR038071 UROD/MetE-like superfamily [G3DSA:3.20.20.210] (1-364)
  IPR038071 UROD/MetE-like superfamily [SSF51726] (5-363)

Solvent-accessible surface area (backbone atoms only — not comparable to full-atom values): 36718 Å² total; per-residue (Å²): 128,82,83,81,64,58,70,72,73,34,58,59,42,60,44,28,40,71,53,32,80,48,79,44,46,28,30,45,55,45,59,59,55,42,74,35,38,72,65,42,54,61,70,44,59,90,50,52,74,67,55,35,35,57,28,32,69,50,16,25,52,44,29,42,46,46,56,64,73,42,60,90,56,54,37,50,37,52,66,50,68,67,56,62,55,60,56,39,53,46,69,46,65,73,43,82,40,87,100,72,40,61,30,27,89,77,38,49,84,47,86,82,35,66,62,43,51,47,42,72,67,51,84,64,55,57,69,71,68,44,38,38,53,32,50,16,38,32,52,31,42,49,71,46,52,16,56,38,43,37,29,34,71,44,43,24,38,44,33,47,50,36,34,46,33,50,15,29,87,68,93,74,44,59,50,39,30,22,36,57,33,56,36,44,68,63,44,50,52,52,33,49,54,42,24,54,49,46,28,53,48,51,39,48,32,40,70,30,48,28,55,29,39,36,35,39,18,73,52,39,42,77,35,28,53,70,47,30,62,66,61,35,47,57,42,54,43,47,30,47,67,43,32,48,56,54,22,45,75,70,74,41,74,74,58,49,33,30,40,31,47,32,72,31,70,75,41,53,68,61,53,48,71,42,76,44,27,24,44,42,34,34,30,63,53,52,45,43,64,54,37,52,58,27,52,76,56,71,27,15,38,30,28,30,43,52,51,44,41,50,58,25,34,71,66,43,38,48,51,54,47,50,49,42,36,62,26,34,70,50,19,35,42,34,32,34,42,28,35,23,45,49,60,56,57,81,40,50,62,66,44,53,50,47,52,44,49,48,50,48,65,75,28,59,125,130,83,83,81,66,56,70,74,73,35,58,59,42,62,43,27,40,71,53,34,79,47,79,43,45,27,29,46,53,46,58,60,54,41,73,37,38,72,66,40,55,62,70,45,59,90,51,51,72,66,55,35,34,56,28,31,70,51,16,25,52,44,31,44,46,47,55,63,75,42,61,91,56,53,36,50,36,52,65,48,68,66,57,62,53,59,56,39,53,47,69,45,65,73,44,80,39,86,100,72,40,61,30,28,89,77,39,49,83,50,85,82,36,68,63,42,51,47,42,72,66,50,85,65,54,58,71,71,67,45,39,38,53,32,49,15,37,33,52,29,41,49,72,45,51,15,57,37,44,36,28,34,70,44,45,24,37,46,33,47,49,36,35,45,33,49,18,28,85,66,93,74,46,60,50,39,31,21,38,56,33,56,37,45,69,64,43,49,53,51,33,49,52,41,24,55,49,48,30,54,48,52,40,48,32,39,72,30,48,28,55,29,37,36,34,39,18,73,54,38,42,78,35,30,54,70,48,31,60,68,63,34,46,59,43,53,43,46,32,47,67,43,32,49,57,53,23,45,75,71,74,39,75,72,57,51,32,31,39,30,46,33,72,31,70,75,41,54,69,61,54,48,70,42,74,44,28,24,43,41,35,32,28,63,52,50,43,44,64,54,38,53,58,28,55,77,56,71,26,16,38,30,30,31,44,52,51,43,40,51,60,24,34,71,67,44,39,48,52,53,48,51,49,42,37,61,25,35,70,50,20,34,41,31,32,34,42,29,37,24,45,50,61,55,57,82,40,50,62,66,45,53,50,48,52,42,49,48,49,49,64,74,30,57,124

Sequence (730 aa):
MAPQFEPMKNDLILRTARGEKVERPPIWVMRQAGRYLPEYHEAKGKNDFFECCRSPEIASTLTLQPIERYAGLIDAAIIFSDILVIPQAMGMEVIMVDKKGPHFPDPLQTPEDKQYKEVLERKVDVAESLDYVYKAITMTRQKLAGRVPLIGFCGAPWTLLCYMVEGGGSKMFIQTKTWIYKYPEESKALLQKIAELCVEYLALQVQAGAQMIQVFDSWAGELSPSCFKTFALPYLNYIADNLPARLQSKGLEPVPMTVFAKGAWYALDDLCNTKYNTIGLDWLHAPAEAYKVAQAKGKVLQGNADPGVLYGSRESITKVVEEMVAGFGGGKQGWIANLGHGITPFVKPDDLKFYFEEIHRLTKTMAPQFEPMKNDLILRTARGEKVERPPIWVMRQAGRYLPEYHEAKGKNDFFECCRSPEIASTLTLQPIERYAGLIDAAIIFSDILVIPQAMGMEVIMVDKKGPHFPDPLQTPEDKQYKEVLERKVDVAESLDYVYKAITMTRQKLAGRVPLIGFCGAPWTLLCYMVEGGGSKMFIQTKTWIYKYPEESKALLQKIAELCVEYLALQVQAGAQMIQVFDSWAGELSPSCFKTFALPYLNYIADNLPARLQSKGLEPVPMTVFAKGAWYALDDLCNTKYNTIGLDWLHAPAEAYKVAQAKGKVLQGNADPGVLYGSRESITKVVEEMVAGFGGGKQGWIANLGHGITPFVKPDDLKFYFEEIHRLTKT